Protein 6NEF (pdb70)

Nearest PDB structures (foldseek):
  6nef-assembly1_A  TM=1.002E+00  e=1.210E-94  Geobacter sulfurreducens PCA
  6ef8-assembly1_A  TM=9.910E-01  e=1.622E-68  Geobacter sulfurreducens PCA

Organism: Geobacter sulfurreducens (strain ATCC 51573 / DSM 12127 / PCA) (NCBI:txid243231)

Solvent-accessible surface area: 18692 Å² total; per-residue (Å²): 135,72,68,6,8,94,39,107,87,80,39,40,46,0,107,127,1,37,138,51,87,63,49,62,20,116,48,52,69,57,146,77,43,18,84,70,96,20,22,4,56,19,42,0,4,14,47,9,72,79,45,34,90,88,60,31,131,30,51,47,78,111,28,35,2,6,13,76,100,42,9,107,81,45,50,6,6,50,2,28,4,25,14,0,2,17,0,7,9,59,20,81,14,76,26,76,82,224,43,129,59,62,10,82,3,35,81,0,6,79,8,9,41,0,60,68,66,101,11,101,22,26,93,98,61,96,59,16,83,12,29,81,19,20,18,85,72,29,19,30,19,6,53,59,3,55,94,7,104,18,36,13,34,87,118,42,53,50,35,60,96,54,67,87,46,72,50,22,5,6,55,54,101,11,111,65,17,44,95,180,0,0,0,1,11,21,60,41,11,0,0,69,45,24,57,26,184,53,13,104,56,98,71,59,24,73,45,66,11,14,2,1,1,0,0,37,74,32,15,48,58,10,38,113,44,19,11,14,12,5,13,2,74,14,14,2,35,30,37,14,30,32,51,80,91,90,48,2,39,58,109,102,103,64,144,95,138,37,14,0,42,40,6,123,14,28,80,110,39,5,43,58,1,17,24,4,108,63,12,60,57,88,98,7,98,86,82,63,4,42,3,10,5,10,8,14,0,59,35,34,54,71,36,90,78,2,36,42,32,0,68,35,74,64,90,30,22,53,9,8,77,38,88,5,6,24,5,33,12,16,58,74,9,50,43,0,4,0,6,72,50,27,19,10,6,15,99,62,64,108,38,6,0,39,19,56,101,106,26,95,3,56,4,7,104,80,70,86,50,26,15,0,15,18,11,47,54,114,8,0,40,14,5,2,13,9,16,61,8,98,118,22,15,50,106,4,116,43,12,63,11,6,31,78,19,168,72

Sequence (407 aa):
FHSGGVAECEGCHTMHNSLGGAVMNSATAQFTTGPMLLQGATQSSSCLNCHQHAGDTGPSSYHISTAEADMPAGTAPLQMTPGGDFGWVKKTYTWNVRGLNTSEGERKGHNIVAGDYNYVADTTLTTAPGGTYPANQLHCSSCHDPHGKYRRFVDGSIATTGLPIKNSGSYQNSNDPTAWGAVGAYRILGGTGYQPKSLSGSYAFANQVPAAVAPSTYNRTEATTQTRVAYGQGMSEWCANCHTDIHNSAYPTNLRHPAGNGAKFGATIAGLYNSYKKSGDLTGTQASAYLSLAPFEEGTADYTVLKGHAKIDDTALTGADATSNVNCLSCHRAHASGFDSMTRFNLAYEFTTIADASGNSIYGTDPNTSSLQGRSVNEMTAAYYGRTADKFAPYQRALCNKCHAKD

GO terms:
  GO:0009279 cell outer membrane (C, EXP)
  GO:0009986 cell surface (C, EXP)

Foldseek 3Di:
DQFLFQPDVVLFFDPAAPPPPAGDAPPDGGGDAEPPRTHAVDPAVSVCVPLEDDEDDAAAFGNQEYDDVHQPAQAATHWQFQQHRLVQLPHKFWFDDPDIDIQHRNQFFQFAPRVRDPGHWDDPDQADVADGHGGRHDHPCQFAPNGQQWWQAQVRDIDRDDAAEDGACAELVTDAHDPHHTHHANGSTDAFQDDDPVDDDDQGFHGGRFAWHAHVRRTDFPQDQHFATAGEFCPAVRVCSRGPLQAAQPDVVNPHDHAHQSNWQDQVLQQQLQQCQAQVGGNGDQQQRAADLQHWHPHHNPCVVRSVDNHRGSGRRGGDGRNIGHHPSSFARNGGANERNRGRWHPDDFFQWAQDPPWATACDADLNDRSQRNRHRNHVCVSHRNHGSRSHTNTHGTPVCSRVSPD

Structure (mmCIF, N/CA/C/O backbone):
data_6NEF
#
_entry.id   6NEF
#
_cell.length_a   1
_cell.length_b   1
_cell.length_c   1
_cell.angle_alpha   90.00
_cell.angle_beta   90.00
_cell.angle_gamma   90.00
#
_symmetry.space_group_name_H-M   'P 1'
#
loop_
_entity.id
_entity.type
_entity.pdbx_description
1 polymer 'C-type cytochrome OmcS'
2 non-polymer 'HEME C'
3 non-polymer 'MAGNESIUM ION'
#
loop_
_atom_site.group_PDB
_atom_site.id
_atom_site.type_symbol
_atom_site.label_atom_id
_atom_site.label_alt_id
_atom_site.label_comp_id
_atom_site.label_asym_id
_atom_site.label_entity_id
_atom_site.label_seq_id
_atom_site.pdbx_PDB_ins_code
_atom_site.Cartn_x
_atom_site.Cartn_y
_atom_site.Cartn_z
_atom_site.occupancy
_atom_site.B_iso_or_equiv
_atom_site.auth_seq_id
_atom_site.auth_comp_id
_atom_site.auth_asym_id
_atom_site.auth_atom_id
_atom_site.pdbx_PDB_model_num
ATOM 1 N N . PHE A 1 1 ? 13.761 3.091 -16.147 1.00 106.95 26 PHE A N 1
ATOM 2 C CA . PHE A 1 1 ? 12.368 3.170 -16.568 1.00 52.14 26 PHE A CA 1
ATOM 3 C C . PHE A 1 1 ? 11.741 4.491 -15.983 1.00 38.22 26 PHE A C 1
ATOM 4 O O . PHE A 1 1 ? 11.853 5.530 -16.632 1.00 121.64 26 PHE A O 1
ATOM 12 N N . HIS A 1 2 ? 11.180 4.520 -14.760 1.00 68.67 27 HIS A N 1
ATOM 13 C CA . HIS A 1 2 ? 10.776 5.802 -14.164 1.00 26.13 27 HIS A CA 1
ATOM 14 C C . HIS A 1 2 ? 12.046 6.559 -13.830 1.00 151.31 27 HIS A C 1
ATOM 15 O O . HIS A 1 2 ? 12.573 6.394 -12.727 1.00 85.73 27 HIS A O 1
ATOM 22 N N . SER A 1 3 ? 12.600 7.363 -14.722 1.00 49.87 28 SER A N 1
ATOM 23 C CA . SER A 1 3 ? 13.789 8.077 -14.282 1.00 54.32 28 SER A CA 1
ATOM 24 C C . SER A 1 3 ? 13.330 9.381 -13.669 1.00 60.31 28 SER A C 1
ATOM 25 O O . SER A 1 3 ? 13.300 10.441 -14.291 1.00 84.77 28 SER A O 1
ATOM 28 N N . GLY A 1 4 ? 12.944 9.261 -12.406 1.00 105.11 29 GLY A N 1
ATOM 29 C CA . GLY A 1 4 ? 12.301 10.325 -11.665 1.00 28.24 29 GLY A CA 1
ATOM 30 C C . GLY A 1 4 ? 10.981 10.756 -12.279 1.00 103.04 29 GLY A C 1
ATOM 31 O O . GLY A 1 4 ? 10.284 11.579 -11.678 1.00 52.47 29 GLY A O 1
ATOM 32 N N . GLY A 1 5 ? 10.587 10.197 -13.434 1.00 56.67 30 GLY A N 1
ATOM 33 C CA . GLY A 1 5 ? 9.461 10.771 -14.143 1.00 119.15 30 GLY A CA 1
ATOM 34 C C . GLY A 1 5 ? 8.638 9.826 -14.978 1.00 104.10 30 GLY A C 1
ATOM 35 O O . GLY A 1 5 ? 8.677 8.599 -14.821 1.00 151.30 30 GLY A O 1
ATOM 36 N N . VAL A 1 6 ? 7.932 10.424 -15.930 1.00 80.17 31 VAL A N 1
ATOM 37 C CA . VAL A 1 6 ? 6.957 9.734 -16.758 1.00 93.44 31 VAL A CA 1
ATOM 38 C C . VAL A 1 6 ? 7.703 8.840 -17.730 1.00 36.61 31 VAL A C 1
ATOM 39 O O . VAL A 1 6 ? 8.291 9.320 -18.705 1.00 238.97 31 VAL A O 1
ATOM 43 N N . ALA A 1 7 ? 7.714 7.538 -17.451 1.00 34.13 32 ALA A N 1
ATOM 44 C CA . ALA A 1 7 ? 8.635 6.657 -18.142 1.00 271.83 32 ALA A CA 1
ATOM 45 C C . ALA A 1 7 ? 8.394 6.491 -19.649 1.00 29.86 32 ALA A C 1
ATOM 46 O O . ALA A 1 7 ? 9.085 7.115 -20.465 1.00 152.85 32 ALA A O 1
ATOM 48 N N . GLU A 1 8 ? 7.428 5.672 -20.039 1.00 120.47 33 GLU A N 1
ATOM 49 C CA . GLU A 1 8 ? 7.481 5.091 -21.376 1.00 76.51 33 GLU A CA 1
ATOM 50 C C . GLU A 1 8 ? 6.087 4.762 -21.908 1.00 53.00 33 GLU A C 1
ATOM 51 O O . GLU A 1 8 ? 5.850 3.678 -22.444 1.00 194.12 33 GLU A O 1
ATOM 57 N N . CYS A 1 9 ? 5.151 5.702 -21.826 1.00 24.74 34 CYS A N 1
ATOM 58 C CA . CYS A 1 9 ? 3.760 5.372 -21.502 1.00 119.87 34 CYS A CA 1
ATOM 59 C C . CYS A 1 9 ? 3.344 3.952 -21.794 1.00 55.24 34 CYS A C 1
ATOM 60 O O . CYS A 1 9 ? 2.801 3.265 -20.922 1.00 60.90 34 CYS A O 1
ATOM 63 N N . GLU A 1 10 ? 3.590 3.513 -23.018 1.00 51.52 35 GLU A N 1
ATOM 64 C CA . GLU A 1 10 ? 3.239 2.150 -23.397 1.00 92.12 35 GLU A CA 1
ATOM 65 C C . GLU A 1 10 ? 3.698 1.073 -22.412 1.00 122.65 35 GLU A C 1
ATOM 66 O O . GLU A 1 10 ? 3.087 0.003 -22.357 1.00 51.65 35 GLU A O 1
ATOM 72 N N . GLY A 1 11 ? 4.747 1.309 -21.623 1.00 124.64 36 GLY A N 1
ATOM 73 C CA . GLY A 1 11 ? 5.125 0.307 -20.634 1.00 63.58 36 GLY A CA 1
ATOM 74 C C . GLY A 1 11 ? 3.969 -0.098 -19.726 1.00 63.85 36 GLY A C 1
ATOM 75 O O . GLY A 1 11 ? 3.940 -1.217 -19.204 1.00 29.72 36 GLY A O 1
ATOM 76 N N . CYS A 1 12 ? 3.000 0.800 -19.510 1.00 152.05 37 CYS A N 1
ATOM 77 C CA . CYS A 1 12 ? 1.883 0.509 -18.614 1.00 57.11 37 CYS A CA 1
ATOM 78 C C . CYS A 1 12 ? 0.511 0.568 -19.288 1.00 20.78 37 CYS A C 1
ATOM 79 O O . CYS A 1 12 ? -0.435 -0.045 -18.781 1.00 83.58 37 CYS A O 1
ATOM 82 N N . HIS A 1 13 ? 0.391 1.244 -20.423 1.00 54.76 38 HIS A N 1
ATOM 83 C CA . HIS A 1 13 ? -0.848 1.360 -21.155 1.00 21.65 38 HIS A CA 1
ATOM 84 C C . HIS A 1 13 ? -0.731 0.706 -22.512 1.00 88.98 38 HIS A C 1
ATOM 85 O O . HIS A 1 13 ? 0.312 0.791 -23.166 1.00 196.99 38 HIS A O 1
ATOM 92 N N . THR A 1 14 ? -1.825 0.086 -22.947 1.00 42.34 39 THR A N 1
ATOM 93 C CA . THR A 1 14 ? -2.037 -0.197 -24.365 1.00 36.34 39 THR A CA 1
ATOM 94 C C . THR A 1 14 ? -3.188 0.677 -24.843 1.00 75.47 39 THR A C 1
ATOM 95 O O . THR A 1 14 ? -4.165 0.873 -24.117 1.00 106.23 39 THR A O 1
ATOM 99 N N . MET A 1 15 ? -3.060 1.247 -26.035 1.00 39.02 40 MET A N 1
ATOM 100 C CA . MET 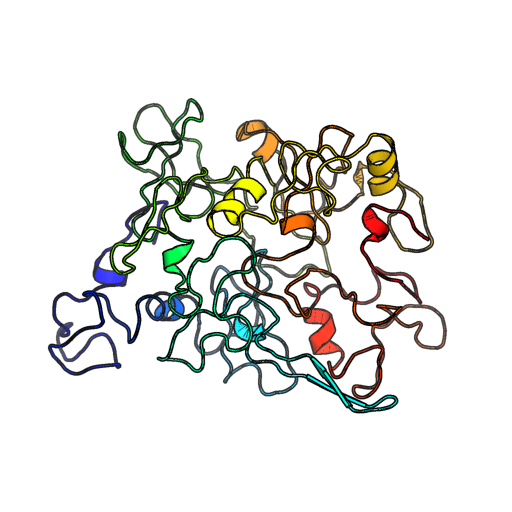A 1 15 ? -4.139 2.088 -26.557 1.00 35.28 40 MET A CA 1
ATOM 101 C C . MET A 1 15 ? -5.245 1.266 -27.216 1.00 150.29 40 MET A C 1
ATOM 102 O O . MET A 1 15 ? -6.408 1.697 -27.268 1.00 54.25 40 MET A O 1
ATOM 107 N N . HIS A 1 16 ? -4.860 0.163 -27.847 1.00 52.28 41 HIS A N 1
ATOM 108 C CA . HIS A 1 16 ? -5.658 -0.995 -28.160 1.00 36.14 41 HIS A CA 1
ATOM 109 C C . HIS A 1 16 ? -5.024 -2.149 -27.437 1.00 93.66 41 HIS A C 1
ATOM 110 O O . HIS A 1 16 ? -4.136 -1.962 -26.611 1.00 124.07 41 HIS A O 1
ATOM 117 N N . ASN A 1 17 ? -5.448 -3.353 -27.737 1.00 65.74 42 ASN A N 1
ATOM 118 C CA . ASN A 1 17 ? -4.665 -4.462 -27.185 1.00 41.85 42 ASN A CA 1
ATOM 119 C C . ASN A 1 17 ? -4.090 -5.424 -28.207 1.00 63.02 42 ASN A C 1
ATOM 120 O O . ASN A 1 17 ? -4.391 -6.617 -28.178 1.00 295.67 42 ASN A O 1
ATOM 125 N N . SER A 1 18 ? -3.297 -4.917 -29.149 1.00 43.01 43 SER A N 1
ATOM 126 C CA . SER A 1 18 ? -2.769 -5.768 -30.209 1.00 175.01 43 SER A CA 1
ATOM 127 C C . SER A 1 18 ? -1.352 -5.299 -30.492 1.00 27.11 43 SER A C 1
ATOM 128 O O . SER A 1 18 ? -1.168 -4.255 -31.121 1.00 217.22 43 SER A O 1
ATOM 131 N N . LEU A 1 19 ? -0.355 -6.043 -30.009 1.00 90.66 44 LEU A N 1
ATOM 132 C CA . LEU A 1 19 ? 1.033 -5.675 -30.298 1.00 98.34 44 LEU A CA 1
ATOM 133 C C . LEU A 1 19 ? 1.586 -6.534 -31.416 1.00 139.68 44 LEU A C 1
ATOM 134 O O . LEU A 1 19 ? 2.522 -7.314 -31.235 1.00 59.18 44 LEU A O 1
ATOM 139 N N . GLY A 1 20 ? 1.033 -6.295 -32.590 1.00 165.21 45 GLY A N 1
ATOM 140 C CA . GLY A 1 20 ? 1.129 -7.269 -33.621 1.00 88.35 45 GLY A CA 1
ATOM 141 C C . GLY A 1 20 ? 0.258 -8.389 -33.122 1.00 66.74 45 GLY A C 1
ATOM 142 O O . GLY A 1 20 ? -0.532 -8.226 -32.187 1.00 117.67 45 GLY A O 1
ATOM 143 N N . GLY A 1 21 ? 0.447 -9.550 -33.728 1.00 55.10 46 GLY A N 1
ATOM 144 C CA . GLY A 1 21 ? -0.110 -10.773 -33.198 1.00 164.14 46 GLY A CA 1
ATOM 145 C C . GLY A 1 21 ? -1.462 -10.568 -32.559 1.00 197.00 46 GLY A C 1
ATOM 146 O O . GLY A 1 21 ? -2.439 -10.121 -33.198 1.00 26.99 46 GLY A O 1
ATOM 147 N N . ALA A 1 22 ? -1.435 -10.837 -31.248 1.00 146.70 47 ALA A N 1
ATOM 148 C CA . ALA A 1 22 ? -2.540 -10.893 -30.308 1.00 152.83 47 ALA A CA 1
ATOM 149 C C . ALA A 1 22 ? -2.270 -9.934 -29.139 1.00 172.47 47 ALA A C 1
ATOM 150 O O . ALA A 1 22 ? -1.304 -9.154 -29.142 1.00 116.44 47 ALA A O 1
ATOM 152 N N . VAL A 1 23 ? -3.116 -10.053 -28.106 1.00 73.12 48 VAL A N 1
ATOM 153 C CA . VAL A 1 23 ? -3.174 -9.093 -26.997 1.00 170.70 48 VAL A CA 1
ATOM 154 C C . VAL A 1 23 ? -1.817 -8.930 -26.278 1.00 51.49 48 VAL A C 1
ATOM 155 O O . VAL A 1 23 ? -0.912 -9.764 -26.403 1.00 84.73 48 VAL A O 1
ATOM 159 N N . MET A 1 24 ? -1.667 -7.788 -25.563 1.00 100.75 49 MET A N 1
ATOM 160 C CA . MET A 1 24 ? -0.496 -7.486 -24.721 1.00 32.43 49 MET A CA 1
ATOM 161 C C . MET A 1 24 ? -0.654 -7.842 -23.241 1.00 133.25 49 MET A C 1
ATOM 162 O O . MET A 1 24 ? 0.359 -8.071 -22.566 1.00 98.60 49 MET A O 1
ATOM 167 N N . ASN A 1 25 ? -1.869 -7.766 -22.688 1.00 57.66 50 ASN A N 1
ATOM 168 C CA . ASN A 1 25 ? -2.154 -8.184 -21.312 1.00 153.21 50 ASN A CA 1
ATOM 169 C C . ASN A 1 25 ? -3.172 -9.321 -21.273 1.00 202.86 50 ASN A C 1
ATOM 170 O O . ASN A 1 25 ? -4.325 -9.142 -21.683 1.00 70.43 50 ASN A O 1
ATOM 175 N N . SER A 1 26 ? -2.774 -10.461 -20.698 1.00 89.11 51 SER A N 1
ATOM 176 C CA . SER A 1 26 ? -3.618 -11.655 -20.693 1.00 122.01 51 SER A CA 1
ATOM 177 C C . SER A 1 26 ? -4.674 -11.591 -19.594 1.00 165.76 51 SER A C 1
ATOM 178 O O . SER A 1 26 ? -4.840 -12.533 -18.810 1.00 129.37 51 SER A O 1
ATOM 181 N N . ALA A 1 27 ? -5.401 -10.478 -19.538 1.00 162.28 52 ALA A N 1
ATOM 182 C CA . ALA A 1 27 ? -6.489 -10.288 -18.587 1.00 87.17 52 ALA A CA 1
ATOM 183 C C . ALA A 1 27 ? -7.672 -9.642 -19.280 1.00 125.94 52 ALA A C 1
ATOM 184 O O . ALA A 1 27 ? -8.447 -8.902 -18.657 1.00 104.53 52 ALA A O 1
ATOM 186 N N . THR A 1 28 ? -7.790 -9.875 -20.578 1.00 116.38 53 THR A N 1
ATOM 187 C CA . THR A 1 28 ? -8.889 -9.345 -21.374 1.00 247.53 53 THR A CA 1
ATOM 188 C C . THR A 1 28 ? -8.742 -9.827 -22.809 1.00 260.21 53 THR A C 1
ATOM 189 O O . THR A 1 28 ? -7.812 -10.582 -23.095 1.00 82.43 53 THR A O 1
ATOM 193 N N . ALA A 1 29 ? -9.662 -9.431 -23.693 1.00 149.17 54 ALA A N 1
ATOM 194 C CA . ALA A 1 29 ? -9.699 -9.900 -25.073 1.00 94.23 54 ALA A CA 1
ATOM 195 C C . ALA A 1 29 ? -8.907 -8.957 -25.982 1.00 134.92 54 ALA A C 1
ATOM 196 O O . ALA A 1 29 ? -8.212 -8.049 -25.514 1.00 114.67 54 ALA A O 1
ATOM 198 N N . GLN A 1 30 ? -9.041 -9.153 -27.303 1.00 73.24 55 GLN A N 1
ATOM 199 C CA . GLN A 1 30 ? -8.200 -8.444 -28.273 1.00 82.07 55 GLN A CA 1
ATOM 200 C C . GLN A 1 30 ? -8.264 -6.927 -28.121 1.00 48.30 55 GLN A C 1
ATOM 201 O O . GLN A 1 30 ? -7.226 -6.258 -28.066 1.00 216.18 55 GLN A O 1
ATOM 207 N N . PHE A 1 31 ? -9.452 -6.352 -28.095 1.00 31.78 56 PHE A N 1
ATOM 208 C CA . PHE A 1 31 ? -9.535 -4.901 -28.212 1.00 57.03 56 PHE A CA 1
ATOM 209 C C . PHE A 1 31 ? -10.247 -4.236 -27.057 1.00 232.93 56 PHE A C 1
ATOM 210 O O . PHE A 1 31 ? -10.933 -3.225 -27.268 1.00 59.01 56 PHE A O 1
ATOM 218 N N . THR A 1 32 ? -10.066 -4.770 -25.836 1.00 57.44 57 THR A N 1
ATOM 219 C CA . THR A 1 32 ? -10.535 -4.148 -24.592 1.00 39.04 57 THR A CA 1
ATOM 220 C C . THR A 1 32 ? -9.341 -3.863 -23.672 1.00 213.14 57 THR A C 1
ATOM 221 O O . THR A 1 32 ? -8.214 -4.309 -23.936 1.00 93.27 57 THR A O 1
ATOM 225 N N . THR A 1 33 ? -9.589 -3.117 -22.581 1.00 61.74 58 THR A N 1
ATOM 226 C CA . THR A 1 33 ? -8.498 -2.673 -21.705 1.00 184.31 58 THR A CA 1
ATOM 227 C C . THR A 1 33 ? -8.959 -2.612 -20.246 1.00 34.70 58 THR A C 1
ATOM 228 O O . THR A 1 33 ? -10.134 -2.818 -19.935 1.00 212.55 58 THR A O 1
ATOM 232 N N . GLY A 1 34 ? -8.001 -2.331 -19.352 1.00 104.79 59 GLY A N 1
ATOM 233 C CA . GLY A 1 34 ? -8.246 -2.145 -17.939 1.00 79.49 59 GLY A CA 1
ATOM 234 C C . GLY A 1 34 ? -9.036 -0.884 -17.621 1.00 112.36 59 GLY A C 1
ATOM 235 O O . GLY A 1 34 ? -9.537 -0.184 -18.507 1.00 164.24 59 GLY A O 1
ATOM 236 N N . PRO A 1 35 ? -9.178 -0.589 -16.327 1.00 87.54 60 PRO A N 1
ATOM 237 C CA . PRO A 1 35 ? -10.110 0.486 -15.910 1.00 108.43 60 PRO A CA 1
ATOM 238 C C . PRO A 1 35 ? -9.789 1.836 -16.540 1.00 142.01 60 PRO A C 1
ATOM 239 O O . PRO A 1 35 ? -10.661 2.487 -17.132 1.00 115.67 60 PRO A O 1
ATOM 243 N N . MET A 1 36 ? -8.542 2.270 -16.421 1.00 56.01 61 MET A N 1
ATOM 244 C CA . MET A 1 36 ? -7.989 3.248 -17.343 1.00 52.21 61 MET A CA 1
ATOM 245 C C . MET A 1 36 ? -7.311 2.507 -18.469 1.00 121.18 61 MET A C 1
ATOM 246 O O . MET A 1 36 ? -7.221 1.274 -18.479 1.00 72.49 61 MET A O 1
ATOM 251 N N . LEU A 1 37 ? -6.726 3.249 -19.323 1.00 44.72 62 LEU A N 1
ATOM 252 C CA . LEU A 1 37 ? -6.233 2.566 -20.509 1.00 63.25 62 LEU A CA 1
ATOM 253 C C . LEU A 1 37 ? -5.062 1.753 -20.252 1.00 113.85 62 LEU A C 1
ATOM 254 O O . LEU A 1 37 ? -4.439 1.264 -21.192 1.00 82.42 62 LEU A O 1
ATOM 259 N N . LEU A 1 38 ? -4.709 1.579 -18.988 1.00 48.51 63 LEU A N 1
ATOM 260 C CA . LEU A 1 38 ? -3.573 0.747 -18.650 1.00 132.69 63 LEU A CA 1
ATOM 261 C C . LEU A 1 38 ? -3.925 -0.737 -18.773 1.00 37.97 63 LEU A C 1
ATOM 262 O O . LEU A 1 38 ? -5.070 -1.121 -19.012 1.00 150.02 63 LEU A O 1
ATOM 267 N N . GLN A 1 39 ? -2.922 -1.582 -18.555 1.00 60.74 64 GLN A N 1
ATOM 268 C CA . GLN A 1 39 ? -3.000 -2.997 -18.877 1.00 58.64 64 GLN A CA 1
ATOM 269 C C . GLN A 1 39 ? -2.873 -3.791 -17.578 1.00 99.99 64 GLN A C 1
ATOM 270 O O . GLN A 1 39 ? -1.777 -4.138 -17.115 1.00 72.67 64 GLN A O 1
ATOM 276 N N . GLY A 1 40 ? -4.032 -4.063 -17.001 1.00 76.60 65 GLY A N 1
ATOM 277 C CA . GLY A 1 40 ? -4.148 -4.973 -15.877 1.00 92.35 65 GLY A CA 1
ATOM 278 C C . GLY A 1 40 ? -5.599 -5.010 -15.466 1.00 228.54 65 GLY A C 1
ATOM 279 O O . GLY A 1 40 ? -6.406 -4.171 -15.886 1.00 87.38 65 GLY A O 1
ATOM 280 N N . ALA A 1 41 ? -5.935 -5.994 -14.628 1.00 59.21 66 ALA A N 1
ATOM 281 C CA . ALA A 1 41 ? -7.283 -5.995 -14.078 1.00 69.74 66 ALA A CA 1
ATOM 282 C C . ALA A 1 41 ? -7.546 -4.718 -13.274 1.00 110.52 66 ALA A C 1
ATOM 283 O O . ALA A 1 41 ? -8.600 -4.092 -13.425 1.00 75.70 66 ALA A O 1
ATOM 285 N N . THR A 1 42 ? -6.579 -4.264 -12.480 1.00 59.28 67 THR A N 1
ATOM 286 C CA . THR A 1 42 ? -6.753 -3.030 -11.719 1.00 49.42 67 THR A CA 1
ATOM 287 C C . THR A 1 42 ? -5.520 -2.117 -11.738 1.00 122.45 67 THR A C 1
ATOM 288 O O . THR A 1 42 ? -4.385 -2.532 -12.012 1.00 46.03 67 THR A O 1
ATOM 292 N N . GLN A 1 43 ? -5.733 -0.897 -11.235 1.00 72.35 68 GLN A N 1
ATOM 293 C CA . GLN A 1 43 ? -4.812 0.247 -11.373 1.00 81.64 68 GLN A CA 1
ATOM 294 C C . GLN A 1 43 ? -3.482 -0.038 -10.691 1.00 63.69 68 GLN A C 1
ATOM 295 O O . GLN A 1 43 ? -2.625 0.841 -10.654 1.00 84.88 68 GLN A O 1
ATOM 301 N N . SER A 1 44 ? -3.326 -1.260 -10.127 1.00 44.10 69 SER A N 1
ATOM 302 C CA . SER A 1 44 ? -2.223 -1.651 -9.257 1.00 53.74 69 SER A CA 1
ATOM 303 C C . SER A 1 44 ? -1.794 -3.059 -9.628 1.00 40.48 69 SER A C 1
ATOM 304 O O . SER A 1 44 ? -0.997 -3.681 -8.912 1.00 91.79 69 SER A O 1
ATOM 307 N N . SER A 1 45 ? -2.328 -3.592 -10.696 1.00 84.01 70 SER A N 1
ATOM 308 C CA . SER A 1 45 ? -1.840 -4.833 -11.225 1.00 92.36 70 SER A CA 1
ATOM 309 C C . SER A 1 45 ? -0.872 -4.534 -12.348 1.00 86.26 70 SER A C 1
ATOM 310 O O . SER A 1 45 ? -0.305 -5.452 -12.950 1.00 140.14 70 SER A O 1
ATOM 313 N N . SER A 1 46 ? -0.669 -3.255 -12.628 1.00 20.74 71 SER A N 1
ATOM 314 C CA . SER A 1 46 ? 0.274 -2.882 -13.644 1.00 62.69 71 SER A CA 1
ATOM 315 C C . SER A 1 46 ? 1.672 -2.769 -13.085 1.00 129.21 71 SER A C 1
ATOM 316 O O . SER A 1 46 ? 2.644 -2.859 -13.847 1.00 150.14 71 SER A O 1
ATOM 319 N N . CYS A 1 47 ? 1.803 -2.609 -11.779 1.00 50.12 72 CYS A N 1
ATOM 320 C CA . CYS A 1 47 ? 3.139 -2.528 -11.251 1.00 2.32 72 CYS A CA 1
ATOM 321 C C . CYS A 1 47 ? 3.643 -3.890 -10.818 1.00 128.32 72 CYS A C 1
ATOM 322 O O . CYS A 1 47 ? 4.847 -4.152 -10.906 1.00 87.22 72 CYS A O 1
ATOM 325 N N . LEU A 1 48 ? 2.737 -4.775 -10.398 1.00 84.49 73 LEU A N 1
ATOM 326 C CA . LEU A 1 48 ? 3.090 -6.166 -10.118 1.00 37.22 73 LEU A CA 1
ATOM 327 C C . LEU A 1 48 ? 3.405 -6.946 -11.372 1.00 88.55 73 LEU A C 1
ATOM 328 O O . LEU A 1 48 ? 3.957 -8.052 -11.288 1.00 222.36 73 LEU A O 1
ATOM 333 N N . ASN A 1 49 ? 3.067 -6.390 -12.522 1.00 56.49 74 ASN A N 1
ATOM 334 C CA . ASN A 1 49 ? 3.433 -6.995 -13.783 1.00 86.77 74 ASN A CA 1
ATOM 335 C C . ASN A 1 49 ? 4.959 -6.962 -14.009 1.00 34.53 74 ASN A C 1
ATOM 336 O O . ASN A 1 49 ? 5.469 -7.753 -14.809 1.00 109.77 74 ASN A O 1
ATOM 341 N N . CYS A 1 50 ? 5.696 -6.083 -13.301 1.00 98.91 75 CYS A N 1
ATOM 342 C CA . CYS A 1 50 ? 7.165 -6.033 -13.351 1.00 44.36 75 CYS A CA 1
ATOM 343 C C . CYS A 1 50 ? 7.871 -6.099 -12.008 1.00 44.60 75 CYS A C 1
ATOM 344 O O . CYS A 1 50 ? 9.089 -6.337 -12.000 1.00 154.27 75 CYS A O 1
ATOM 347 N N . HIS A 1 51 ? 7.191 -5.829 -10.889 1.00 80.57 76 HIS A N 1
ATOM 348 C CA . HIS A 1 51 ? 7.822 -5.878 -9.576 1.00 74.55 76 HIS A CA 1
ATOM 349 C C . HIS A 1 51 ? 7.551 -7.167 -8.838 1.00 38.23 76 HIS A C 1
ATOM 350 O O . HIS A 1 51 ? 7.853 -7.247 -7.642 1.00 138.45 76 HIS A O 1
ATOM 357 N N . GLN A 1 52 ? 6.953 -8.153 -9.501 1.00 118.28 77 GLN A N 1
ATOM 358 C CA . GLN A 1 52 ? 6.850 -9.524 -9.002 1.00 36.85 77 GLN A CA 1
ATOM 359 C C . GLN A 1 52 ? 7.401 -10.416 -10.096 1.00 85.47 77 GLN A C 1
ATOM 360 O O . GLN A 1 52 ? 6.735 -10.641 -11.112 1.00 112.30 77 GLN A O 1
ATOM 366 N N . HIS A 1 53 ? 8.631 -10.881 -9.902 1.00 107.58 78 HIS A N 1
ATOM 367 C CA . HIS A 1 53 ? 9.235 -11.804 -10.851 1.00 182.19 78 HIS A CA 1
ATOM 368 C C . HIS A 1 53 ? 8.631 -13.198 -10.694 1.00 192.52 78 HIS A C 1
ATOM 369 O O . HIS A 1 53 ? 7.922 -13.494 -9.727 1.00 164.26 78 HIS A O 1
ATOM 376 N N . ALA A 1 54 ? 8.898 -14.062 -11.672 1.00 75.73 79 ALA A N 1
ATOM 377 C CA . ALA A 1 54 ? 8.177 -15.331 -11.687 1.00 173.58 79 ALA A CA 1
ATOM 378 C C . ALA A 1 54 ? 8.824 -16.304 -10.707 1.00 113.81 79 ALA A C 1
ATOM 379 O O . ALA A 1 54 ? 8.280 -16.574 -9.632 1.00 114.48 79 ALA A O 1
ATOM 381 N N . GLY A 1 55 ? 10.030 -16.767 -11.029 1.00 245.77 80 GLY A N 1
ATOM 382 C CA . GLY A 1 55 ? 10.800 -17.601 -10.127 1.00 63.85 80 GLY A CA 1
ATOM 383 C C . GLY A 1 55 ? 12.056 -16.877 -9.697 1.00 225.80 80 GLY A C 1
ATOM 384 O O . GLY A 1 55 ? 13.006 -16.747 -10.486 1.00 143.50 80 GLY A O 1
ATOM 385 N N . ASP A 1 56 ? 12.066 -16.400 -8.453 1.00 141.39 81 ASP A N 1
ATOM 386 C CA . ASP A 1 56 ? 13.260 -15.832 -7.843 1.00 85.20 81 ASP A CA 1
ATOM 387 C C . ASP A 1 56 ? 13.873 -16.831 -6.878 1.00 137.26 81 ASP A C 1
ATOM 388 O O . ASP A 1 56 ? 13.205 -17.746 -6.389 1.00 168.68 81 ASP A O 1
ATOM 393 N N . THR A 1 57 ? 15.166 -16.633 -6.605 1.00 216.90 82 THR A N 1
ATOM 394 C CA . THR A 1 57 ? 15.844 -17.373 -5.557 1.00 96.74 82 THR A CA 1
ATOM 395 C C . THR A 1 57 ? 16.109 -16.416 -4.384 1.00 130.01 82 THR A C 1
ATOM 396 O O . THR A 1 57 ? 15.549 -16.596 -3.306 1.00 91.43 82 THR A O 1
ATOM 400 N N . GLY A 1 58 ? 16.845 -15.345 -4.609 1.00 209.22 83 GLY A N 1
ATOM 401 C CA . GLY A 1 58 ? 17.134 -14.435 -3.529 1.00 42.00 83 GLY A CA 1
ATOM 402 C C . GLY A 1 58 ? 16.737 -13.006 -3.824 1.00 211.58 83 GLY A C 1
ATOM 403 O O . GLY A 1 58 ? 16.328 -12.655 -4.938 1.00 97.10 83 GLY A O 1
ATOM 404 N N . PRO A 1 59 ? 16.831 -12.151 -2.808 1.00 51.44 84 PRO A N 1
ATOM 405 C CA . PRO A 1 59 ? 16.549 -10.730 -3.021 1.00 80.57 84 PRO A CA 1
ATOM 406 C C . PRO A 1 59 ? 17.488 -10.132 -4.053 1.00 42.01 84 PRO A C 1
ATOM 407 O O . PRO A 1 59 ? 18.709 -10.310 -3.992 1.00 149.60 84 PRO A O 1
ATOM 411 N N . SER A 1 60 ? 16.899 -9.400 -4.992 1.00 104.18 85 SER A N 1
ATOM 412 C CA . SER A 1 60 ? 17.579 -8.731 -6.083 1.00 111.49 85 SER A CA 1
ATOM 413 C C . SER A 1 60 ? 17.419 -7.221 -5.915 1.00 220.05 85 SER A C 1
ATOM 414 O O . SER A 1 60 ? 17.052 -6.727 -4.847 1.00 318.94 85 SER A O 1
ATOM 417 N N . SER A 1 61 ? 17.700 -6.489 -6.989 1.00 105.74 86 SER A N 1
ATOM 418 C CA . SER A 1 61 ? 17.298 -5.093 -7.161 1.00 82.19 86 SER A CA 1
ATOM 419 C C . SER A 1 61 ? 15.792 -4.993 -6.905 1.00 135.90 86 SER A C 1
ATOM 420 O O . SER A 1 61 ? 15.250 -5.793 -6.131 1.00 117.33 86 SER A O 1
ATOM 423 N N . TYR A 1 62 ? 15.112 -3.973 -7.426 1.00 71.76 87 TYR A N 1
ATOM 424 C CA . TYR A 1 62 ? 13.682 -3.819 -7.149 1.00 19.83 87 TYR A CA 1
ATOM 425 C C . TYR A 1 62 ? 13.014 -5.175 -7.403 1.00 127.50 87 TYR A C 1
ATOM 426 O O . TYR A 1 62 ? 13.713 -6.155 -7.691 1.00 148.53 87 TYR A O 1
ATOM 435 N N . HIS A 1 63 ? 11.678 -5.254 -7.411 1.00 18.94 88 HIS A N 1
ATOM 436 C CA . HIS A 1 63 ? 10.973 -6.518 -7.144 1.00 174.27 88 HIS A CA 1
ATOM 437 C C . HIS A 1 63 ? 10.731 -6.556 -5.652 1.00 6.90 88 HIS A C 1
ATOM 438 O O . HIS A 1 63 ? 11.332 -7.343 -4.915 1.00 142.15 88 HIS A O 1
ATOM 445 N N . ILE A 1 64 ? 9.917 -5.611 -5.199 1.00 35.68 89 ILE A N 1
ATOM 446 C CA . ILE A 1 64 ? 9.400 -5.653 -3.845 1.00 26.49 89 ILE A CA 1
ATOM 447 C C . ILE A 1 64 ? 8.047 -6.373 -3.859 1.00 37.74 89 ILE A C 1
ATOM 448 O O . ILE A 1 64 ? 7.009 -5.805 -3.512 1.00 59.64 89 ILE A O 1
ATOM 453 N N . SER A 1 65 ? 8.067 -7.649 -4.194 1.00 30.10 90 SER A N 1
ATOM 454 C CA . SER A 1 65 ? 7.044 -8.618 -3.831 1.00 49.68 90 SER A CA 1
ATOM 455 C C . SER A 1 65 ? 7.486 -9.965 -4.379 1.00 76.23 90 SER A C 1
ATOM 456 O O . SER A 1 65 ? 7.800 -10.055 -5.570 1.00 177.19 90 SER A O 1
ATOM 459 N N . THR A 1 66 ? 7.524 -11.013 -3.572 1.00 67.76 91 THR A N 1
ATOM 460 C CA . THR A 1 66 ? 7.911 -12.317 -4.089 1.00 92.74 91 THR A CA 1
ATOM 461 C C . THR A 1 66 ? 6.675 -13.202 -4.159 1.00 78.07 91 THR A C 1
ATOM 462 O O . THR A 1 66 ? 5.800 -13.142 -3.291 1.00 43.69 91 THR A O 1
ATOM 466 N N . ALA A 1 67 ? 6.585 -13.987 -5.225 1.00 91.48 92 ALA A N 1
ATOM 467 C CA . ALA A 1 67 ? 5.364 -14.719 -5.509 1.00 54.17 92 ALA A CA 1
ATOM 468 C C . ALA A 1 67 ? 5.063 -15.719 -4.403 1.00 203.74 92 ALA A C 1
ATOM 469 O O . ALA A 1 67 ? 5.869 -15.973 -3.504 1.00 143.92 92 ALA A O 1
ATOM 471 N N . GLU A 1 68 ? 3.872 -16.295 -4.493 1.00 135.06 93 GLU A N 1
ATOM 472 C CA . GLU A 1 68 ? 3.421 -17.285 -3.529 1.00 223.63 93 GLU A CA 1
ATOM 473 C C . GLU A 1 68 ? 3.622 -18.711 -4.016 1.00 120.01 93 GLU A C 1
ATOM 474 O O . GLU A 1 68 ? 3.736 -19.632 -3.202 1.00 119.08 93 GLU A O 1
ATOM 480 N N . ALA A 1 69 ? 3.650 -18.912 -5.329 1.00 156.58 94 ALA A N 1
ATOM 481 C CA . ALA A 1 69 ? 4.103 -20.184 -5.864 1.00 131.51 94 ALA A CA 1
ATOM 482 C C . ALA A 1 69 ? 5.530 -20.487 -5.427 1.00 154.40 94 ALA A C 1
ATOM 483 O O . ALA A 1 69 ? 5.904 -21.658 -5.298 1.00 181.58 94 ALA A O 1
ATOM 485 N N . ASP A 1 70 ? 6.331 -19.447 -5.186 1.00 110.77 95 ASP A N 1
ATOM 486 C CA . ASP A 1 70 ? 7.710 -19.618 -4.745 1.00 67.87 95 ASP A CA 1
ATOM 487 C C . ASP A 1 70 ? 7.793 -20.033 -3.277 1.00 155.80 95 ASP A C 1
ATOM 488 O O . ASP A 1 70 ? 8.210 -21.154 -2.967 1.00 191.93 95 ASP A O 1
ATOM 493 N N . MET A 1 71 ? 7.388 -19.156 -2.355 1.00 100.81 96 MET A N 1
ATOM 494 C CA . MET A 1 71 ? 7.491 -19.518 -0.943 1.00 145.37 96 MET A CA 1
ATOM 495 C C . MET A 1 71 ? 6.505 -20.628 -0.590 1.00 183.73 96 MET A C 1
ATOM 496 O O . MET A 1 71 ? 5.347 -20.334 -0.273 1.00 80.58 96 MET A O 1
ATOM 501 N N . PRO A 1 72 ? 6.938 -21.898 -0.506 1.00 142.69 97 PRO A N 1
ATOM 502 C CA . PRO A 1 72 ? 5.952 -22.982 -0.600 1.00 148.47 97 PRO A CA 1
ATOM 503 C C . PRO A 1 72 ? 4.875 -22.894 0.470 1.00 186.15 97 PRO A C 1
ATOM 504 O O . PRO A 1 72 ? 3.739 -22.530 0.141 1.00 118.81 97 PRO A O 1
ATOM 508 N N . ALA A 1 73 ? 5.193 -23.183 1.737 1.00 117.56 98 ALA A N 1
ATOM 509 C CA . ALA A 1 73 ? 4.277 -22.830 2.820 1.00 193.59 98 ALA A CA 1
ATOM 510 C C . ALA A 1 73 ? 5.022 -22.212 3.996 1.00 162.16 98 ALA A C 1
ATOM 511 O O . ALA A 1 73 ? 4.667 -21.131 4.479 1.00 183.24 98 ALA A O 1
ATOM 513 N N . GLY A 1 74 ? 6.066 -22.902 4.451 1.00 134.42 99 GLY A N 1
ATOM 514 C CA . GLY A 1 74 ? 6.734 -22.544 5.686 1.00 99.85 99 GLY A CA 1
ATOM 515 C C . GLY A 1 74 ? 7.991 -21.723 5.444 1.00 225.78 99 GLY A C 1
ATOM 516 O O . GLY A 1 74 ? 9.041 -21.950 6.067 1.00 83.58 99 GLY A O 1
ATOM 517 N N . THR A 1 75 ? 7.902 -20.760 4.526 1.00 285.83 100 THR A N 1
ATOM 518 C CA . THR A 1 75 ? 9.039 -19.918 4.177 1.00 80.00 100 THR A CA 1
ATOM 519 C C . THR A 1 75 ? 8.630 -18.445 4.188 1.00 163.97 100 THR A C 1
ATOM 520 O O . THR A 1 75 ? 7.465 -18.086 4.404 1.00 126.56 100 THR A O 1
ATOM 524 N N . ALA A 1 76 ? 9.608 -17.585 3.936 1.00 123.34 101 ALA A N 1
ATOM 525 C CA . ALA A 1 76 ? 9.413 -16.181 4.175 1.00 89.69 101 ALA A CA 1
ATOM 526 C C . ALA A 1 76 ? 9.662 -15.361 2.914 1.00 51.00 101 ALA A C 1
ATOM 527 O O . ALA A 1 76 ? 10.655 -15.592 2.219 1.00 169.43 101 ALA A O 1
ATOM 529 N N . PRO A 1 77 ? 8.792 -14.398 2.597 1.00 83.82 102 PRO A N 1
ATOM 530 C CA . PRO A 1 77 ? 9.039 -13.537 1.431 1.00 45.03 102 PRO A CA 1
ATOM 531 C C . PRO A 1 77 ? 10.477 -13.034 1.372 1.00 77.62 102 PRO A C 1
ATOM 532 O O . PRO A 1 77 ? 11.051 -12.625 2.381 1.00 163.39 102 PRO A O 1
ATOM 536 N N . LEU A 1 78 ? 11.063 -13.061 0.173 1.00 87.18 103 LEU A N 1
ATOM 537 C CA . LEU A 1 78 ? 12.509 -12.942 0.005 1.00 102.61 103 LEU A CA 1
ATOM 538 C C . LEU A 1 78 ? 12.960 -11.582 -0.496 1.00 87.67 103 LEU A C 1
ATOM 539 O O . LEU A 1 78 ? 13.830 -11.509 -1.360 1.00 99.98 103 LEU A O 1
ATOM 544 N N . GLN A 1 79 ? 12.405 -10.481 -0.006 1.00 58.49 104 GLN A N 1
ATOM 545 C CA . GLN A 1 79 ? 12.741 -9.162 -0.560 1.00 97.92 104 GLN A CA 1
ATOM 546 C C . GLN A 1 79 ? 12.987 -8.241 0.613 1.00 77.62 104 GLN A C 1
ATOM 547 O O . GLN A 1 79 ? 12.057 -7.650 1.169 1.00 99.56 104 GLN A O 1
ATOM 553 N N . MET A 1 80 ? 14.264 -8.118 0.949 1.00 60.31 105 MET A N 1
ATOM 554 C CA . MET A 1 80 ? 14.731 -7.347 2.088 1.00 78.17 105 MET A CA 1
ATOM 555 C C . MET A 1 80 ? 15.008 -5.881 1.703 1.00 36.86 105 MET A C 1
ATOM 556 O O . MET A 1 80 ? 16.151 -5.425 1.591 1.00 155.56 105 MET A O 1
ATOM 561 N N . THR A 1 81 ? 13.928 -5.129 1.488 1.00 95.06 106 THR A N 1
ATOM 562 C CA . THR A 1 81 ? 14.039 -3.699 1.206 1.00 56.19 106 THR A CA 1
ATOM 563 C C . THR A 1 81 ? 13.526 -2.861 2.376 1.00 50.95 106 THR A C 1
ATOM 564 O O . THR A 1 81 ? 12.777 -3.350 3.226 1.00 105.33 106 THR A O 1
ATOM 568 N N . PRO A 1 82 ? 13.843 -1.566 2.395 1.00 38.28 107 PRO A N 1
ATOM 569 C CA . PRO A 1 82 ? 13.435 -0.702 3.506 1.00 62.11 107 PRO A CA 1
ATOM 570 C C . PRO A 1 82 ? 11.949 -0.369 3.550 1.00 54.82 107 PRO A C 1
ATOM 571 O O . PRO A 1 82 ? 11.512 0.336 4.470 1.00 108.71 107 PRO A O 1
ATOM 575 N N . GLY A 1 83 ? 11.174 -0.767 2.560 1.00 85.21 108 GLY A N 1
ATOM 576 C CA . GLY A 1 83 ? 9.741 -0.596 2.661 1.00 36.96 108 GLY A CA 1
ATOM 577 C C . GLY A 1 83 ? 9.119 -1.866 3.194 1.00 52.43 108 GLY A C 1
ATOM 578 O O . GLY A 1 83 ? 8.368 -1.829 4.169 1.00 135.20 108 GLY A O 1
ATOM 579 N N . GLY A 1 84 ? 9.453 -3.003 2.571 1.00 57.48 109 GLY A N 1
ATOM 580 C CA . GLY A 1 84 ? 8.981 -4.309 2.995 1.00 90.38 109 GLY A CA 1
ATOM 581 C C . GLY A 1 84 ? 8.601 -5.167 1.816 1.00 42.24 109 GLY A C 1
ATOM 582 O O . GLY A 1 84 ? 8.600 -4.677 0.690 1.00 65.81 109 GLY A O 1
ATOM 583 N N . ASP A 1 85 ? 8.163 -6.403 2.051 1.00 59.32 110 ASP A N 1
ATOM 584 C CA . ASP A 1 85 ? 7.822 -7.338 0.977 1.00 50.93 110 ASP A CA 1
ATOM 585 C C . ASP A 1 85 ? 6.361 -7.714 1.132 1.00 105.63 110 ASP A C 1
ATOM 586 O O . ASP A 1 85 ? 6.002 -8.388 2.099 1.00 68.56 110 ASP A O 1
ATOM 591 N N . PHE A 1 86 ? 5.514 -7.301 0.190 1.00 59.31 111 PHE A N 1
ATOM 592 C CA . PHE A 1 86 ? 4.086 -7.530 0.401 1.00 40.97 111 PHE A CA 1
ATOM 593 C C . PHE A 1 86 ? 3.711 -8.990 0.577 1.00 76.39 111 PHE A C 1
ATOM 594 O O . PHE A 1 86 ? 2.612 -9.254 1.082 1.00 44.50 111 PHE A O 1
ATOM 602 N N . GLY A 1 87 ? 4.590 -9.929 0.173 1.00 64.32 112 GLY A N 1
ATOM 603 C CA . GLY A 1 87 ? 4.385 -11.366 0.314 1.00 39.56 112 GLY A CA 1
ATOM 604 C C . GLY A 1 87 ? 3.852 -11.717 1.697 1.00 217.32 112 GLY A C 1
ATOM 605 O O . GLY A 1 87 ? 3.208 -12.761 1.894 1.00 65.72 112 GLY A O 1
ATOM 606 N N . TRP A 1 88 ? 4.095 -10.816 2.659 1.00 53.35 113 TRP A N 1
ATOM 607 C CA . TRP A 1 88 ? 3.722 -11.068 4.045 1.00 27.96 113 TRP A CA 1
ATOM 608 C C . TRP A 1 88 ? 2.216 -11.155 4.191 1.00 70.16 113 TRP A C 1
ATOM 609 O O . TRP A 1 88 ? 1.698 -12.054 4.862 1.00 217.23 113 TRP A O 1
ATOM 620 N N . VAL A 1 89 ? 1.494 -10.223 3.576 1.00 30.33 114 VAL A N 1
ATOM 621 C CA . VAL A 1 89 ? 0.066 -10.054 3.841 1.00 63.51 114 VAL A CA 1
ATOM 622 C C . VAL A 1 89 ? -0.637 -11.403 3.834 1.00 119.47 114 VAL A C 1
ATOM 623 O O . VAL A 1 89 ? -1.413 -11.716 4.747 1.00 87.82 114 VAL A O 1
ATOM 627 N N . LYS A 1 90 ? -0.330 -12.234 2.840 1.00 91.74 115 LYS A N 1
ATOM 628 C CA . LYS A 1 90 ? -0.889 -13.580 2.773 1.00 79.48 115 LYS A CA 1
ATOM 629 C C . LYS A 1 90 ? -0.076 -14.590 3.631 1.00 84.69 115 LYS A C 1
ATOM 630 O O . LYS A 1 90 ? 0.479 -15.583 3.150 1.00 148.57 115 LYS A O 1
ATOM 636 N N . LYS A 1 91 ? -0.062 -14.365 4.963 1.00 198.96 116 LYS A N 1
ATOM 637 C CA . LYS A 1 91 ? 0.675 -15.246 5.903 1.00 98.25 116 LYS A CA 1
ATOM 638 C C . LYS A 1 91 ? -0.040 -15.267 7.252 1.00 26.33 116 LYS A C 1
ATOM 639 O O . LYS A 1 91 ? 0.279 -14.471 8.141 1.00 151.74 116 LYS A O 1
ATOM 645 N N . THR A 1 92 ? -0.937 -16.226 7.434 1.00 138.70 117 THR A N 1
ATOM 646 C CA . THR A 1 92 ? -1.571 -16.411 8.728 1.00 70.33 117 THR A CA 1
ATOM 647 C C . THR A 1 92 ? -0.710 -17.304 9.620 1.00 211.32 117 THR A C 1
ATOM 648 O O . THR A 1 92 ? 0.156 -18.062 9.145 1.00 44.58 117 THR A O 1
ATOM 652 N N . TYR A 1 93 ? -0.953 -17.200 10.936 1.00 62.48 118 TYR A N 1
ATOM 653 C CA . TYR A 1 93 ? -0.197 -17.981 11.900 1.00 70.30 118 TYR A CA 1
ATOM 654 C C . TYR A 1 93 ? -1.114 -18.462 13.008 1.00 153.41 118 TYR A C 1
ATOM 655 O O . TYR A 1 93 ? -1.993 -17.720 13.454 1.00 145.63 118 TYR A O 1
ATOM 664 N N . THR A 1 94 ? -0.926 -19.722 13.427 1.00 75.36 119 THR A N 1
ATOM 665 C CA . THR A 1 94 ? -1.650 -20.271 14.565 1.00 65.80 119 THR A CA 1
ATOM 666 C C . THR A 1 94 ? -0.650 -20.918 15.511 1.00 78.23 119 THR A C 1
ATOM 667 O O . THR A 1 94 ? 0.440 -21.325 15.094 1.00 164.60 119 THR A O 1
ATOM 671 N N . TRP A 1 95 ? -1.007 -20.948 16.800 1.00 140.96 120 TRP A N 1
ATOM 672 C CA . TRP A 1 95 ? -0.263 -21.694 17.814 1.00 59.89 120 TRP A CA 1
ATOM 673 C C . TRP A 1 95 ? -1.088 -21.744 19.110 1.00 244.29 120 TRP A C 1
ATOM 674 O O . TRP A 1 95 ? -1.961 -20.893 19.321 1.00 104.16 120 TRP A O 1
ATOM 685 N N . ASN A 1 96 ? -0.877 -22.800 19.922 1.00 91.05 121 ASN A N 1
ATOM 686 C CA . ASN A 1 96 ? -1.519 -22.954 21.236 1.00 134.32 121 ASN A CA 1
ATOM 687 C C . ASN A 1 96 ? -0.519 -22.957 22.385 1.00 88.48 121 ASN A C 1
ATOM 688 O O . ASN A 1 96 ? 0.552 -23.576 22.299 1.00 105.86 121 ASN A O 1
ATOM 693 N N . VAL A 1 97 ? -0.872 -22.248 23.460 1.00 87.15 122 VAL A N 1
ATOM 694 C CA . VAL A 1 97 ? -0.056 -22.264 24.674 1.00 224.57 122 VAL A CA 1
ATOM 695 C C . VAL A 1 97 ? -1.015 -22.562 25.815 1.00 244.07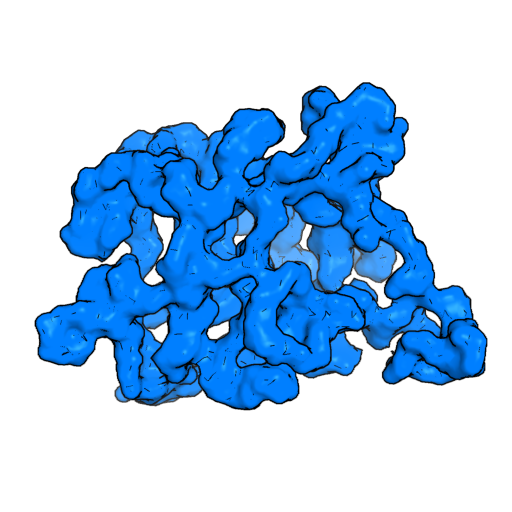 122 VAL A C 1
ATOM 696 O O . VAL A 1 97 ? -0.825 -23.498 26.610 1.00 155.35 122 VAL A O 1
ATOM 700 N N . ARG A 1 98 ? -2.046 -21.728 25.904 1.00 91.69 123 ARG A N 1
ATOM 701 C CA . ARG A 1 98 ? -3.109 -21.918 26.873 1.00 116.35 123 ARG A CA 1
ATOM 702 C C . ARG A 1 98 ? -4.433 -21.520 26.250 1.00 184.98 123 ARG A C 1
ATOM 703 O O . ARG A 1 98 ? -5.294 -20.931 26.913 1.00 62.07 123 ARG A O 1
ATOM 711 N N . GLY A 1 99 ? -4.556 -21.753 24.954 1.00 153.09 124 GLY A N 1
ATOM 712 C CA . GLY A 1 99 ? -5.709 -21.364 24.188 1.00 142.94 124 GLY A CA 1
ATOM 713 C C . GLY A 1 99 ? -5.298 -21.434 22.739 1.00 159.66 124 GLY A C 1
ATOM 714 O O . GLY A 1 99 ? -4.375 -22.176 22.383 1.00 121.60 124 GLY A O 1
ATOM 715 N N . LEU A 1 100 ? -5.909 -20.595 21.913 1.00 170.15 125 LEU A N 1
ATOM 716 C CA . LEU A 1 100 ? -5.706 -20.627 20.474 1.00 111.03 125 LEU A CA 1
ATOM 717 C C . LEU A 1 100 ? -5.329 -19.194 20.128 1.00 181.95 125 LEU A C 1
ATOM 718 O O . LEU A 1 100 ? -6.190 -18.324 19.987 1.00 180.15 125 LEU A O 1
ATOM 723 N N . ASN A 1 101 ? -4.034 -18.932 20.039 1.00 91.72 126 ASN A N 1
ATOM 724 C CA . ASN A 1 101 ? -3.572 -17.655 19.513 1.00 132.67 126 ASN A CA 1
ATOM 725 C C . ASN A 1 101 ? -3.562 -17.708 17.995 1.00 192.97 126 ASN A C 1
ATOM 726 O O . ASN A 1 101 ? -3.306 -18.761 17.402 1.00 167.14 126 ASN A O 1
ATOM 731 N N . THR A 1 102 ? -3.845 -16.569 17.357 1.00 72.57 127 THR A N 1
ATOM 732 C CA . THR A 1 102 ? -3.829 -16.540 15.892 1.00 121.13 127 THR A CA 1
ATOM 733 C C . THR A 1 102 ? -3.562 -15.110 15.438 1.00 135.83 127 THR A C 1
ATOM 734 O O . THR A 1 102 ? -4.474 -14.278 15.444 1.00 155.79 127 THR A O 1
ATOM 738 N N . SER A 1 103 ? -2.310 -14.847 15.049 1.00 71.14 128 SER A N 1
ATOM 739 C CA . SER A 1 103 ? -1.917 -13.608 14.379 1.00 102.09 128 SER A CA 1
ATOM 740 C C . SER A 1 103 ? -2.314 -13.646 12.909 1.00 75.57 128 SER A C 1
ATOM 741 O O . SER A 1 103 ? -1.718 -14.387 12.122 1.00 128.27 128 SER A O 1
ATOM 744 N N . GLU A 1 104 ? -3.292 -12.819 12.527 1.00 144.25 129 GLU A N 1
ATOM 745 C CA . GLU A 1 104 ? -3.804 -12.809 11.161 1.00 125.19 129 GLU A CA 1
ATOM 746 C C . GLU A 1 104 ? -2.734 -12.390 10.168 1.00 95.67 129 GLU A C 1
ATOM 747 O O . GLU A 1 104 ? -1.611 -12.057 10.559 1.00 83.64 129 GLU A O 1
ATOM 753 N N . GLY A 1 105 ? -3.072 -12.416 8.880 1.00 105.26 130 GLY A N 1
ATOM 754 C CA . GLY A 1 105 ? -2.135 -12.015 7.854 1.00 90.96 130 GLY A CA 1
ATOM 755 C C . GLY A 1 105 ? -2.410 -10.606 7.403 1.00 78.29 130 GLY A C 1
ATOM 756 O O . GLY A 1 105 ? -1.487 -9.814 7.213 1.00 108.25 130 GLY A O 1
ATOM 757 N N . GLU A 1 106 ? -3.689 -10.262 7.241 1.00 129.61 131 GLU A N 1
ATOM 758 C CA . GLU A 1 106 ? -4.041 -8.954 6.673 1.00 8.40 131 GLU A CA 1
ATOM 759 C C . GLU A 1 106 ? -3.844 -7.808 7.669 1.00 88.36 131 GLU A C 1
ATOM 760 O O . GLU A 1 106 ? -4.252 -6.683 7.375 1.00 69.09 131 GLU A O 1
ATOM 766 N N . ARG A 1 107 ? -3.194 -8.049 8.820 1.00 48.00 132 ARG A N 1
ATOM 767 C CA . ARG A 1 107 ? -2.824 -6.947 9.697 1.00 103.96 132 ARG A CA 1
ATOM 768 C C . ARG A 1 107 ? -1.366 -6.487 9.526 1.00 6.54 132 ARG A C 1
ATOM 769 O O . ARG A 1 107 ? -1.033 -5.370 9.927 1.00 186.90 132 ARG A O 1
ATOM 777 N N . LYS A 1 108 ? -0.509 -7.309 8.959 1.00 56.71 133 LYS A N 1
ATOM 778 C CA . LYS A 1 108 ? 0.887 -6.991 8.667 1.00 34.82 133 LYS A CA 1
ATOM 779 C C . LYS A 1 108 ? 0.991 -6.264 7.317 1.00 40.37 133 LYS A C 1
ATOM 780 O O . LYS A 1 108 ? 1.092 -6.901 6.267 1.00 106.79 133 LYS A O 1
ATOM 786 N N . GLY A 1 109 ? 0.968 -4.932 7.294 1.00 91.64 134 GLY A N 1
ATOM 787 C CA . GLY A 1 109 ? 1.162 -4.174 6.062 1.00 61.81 134 GLY A CA 1
ATOM 788 C C . GLY A 1 109 ? -0.150 -3.684 5.430 1.00 69.94 134 GLY A C 1
ATOM 789 O O . GLY A 1 109 ? -1.252 -4.133 5.752 1.00 25.33 134 GLY A O 1
ATOM 790 N N . HIS A 1 110 ? -0.017 -2.731 4.504 1.00 34.89 135 HIS A N 1
ATOM 791 C CA . HIS A 1 110 ? -1.157 -2.197 3.743 1.00 23.23 135 HIS A CA 1
ATOM 792 C C . HIS A 1 110 ? -1.633 -3.181 2.696 1.00 14.60 135 HIS A C 1
ATOM 793 O O . HIS A 1 110 ? -0.847 -3.690 1.891 1.00 109.35 135 HIS A O 1
ATOM 800 N N . ASN A 1 111 ? -2.935 -3.352 2.615 1.00 69.76 136 ASN A N 1
ATOM 801 C CA . ASN A 1 111 ? -3.484 -4.221 1.599 1.00 41.43 136 ASN A CA 1
ATOM 802 C C . ASN A 1 111 ? -3.707 -3.364 0.355 1.00 94.21 136 ASN A C 1
ATOM 803 O O . ASN A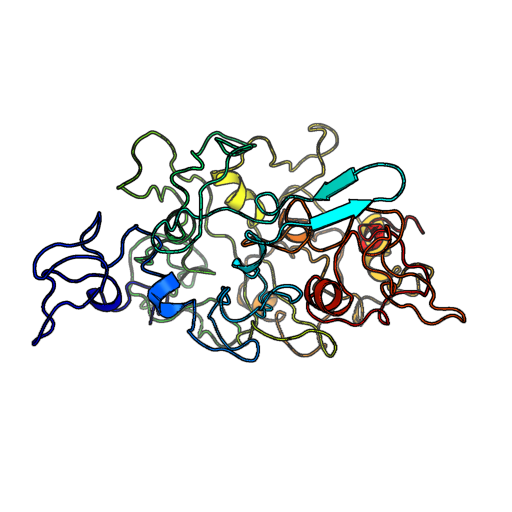 1 111 ? -4.330 -2.299 0.414 1.00 57.15 136 ASN A O 1
ATOM 808 N N . ILE A 1 112 ? -3.129 -3.785 -0.737 1.00 96.56 137 ILE A N 1
ATOM 809 C CA . ILE A 1 112 ? -3.473 -3.277 -2.061 1.00 56.47 137 ILE A CA 1
ATOM 810 C C . ILE A 1 112 ? -4.427 -4.279 -2.711 1.00 93.85 137 ILE A C 1
ATOM 811 O O . ILE A 1 112 ? -4.302 -5.499 -2.509 1.00 143.64 137 ILE A O 1
ATOM 816 N N . VAL A 1 113 ? -5.430 -3.776 -3.422 1.00 55.85 138 VAL A N 1
ATOM 817 C CA . VAL A 1 113 ? -6.463 -4.631 -4.000 1.00 65.80 138 VAL A CA 1
ATOM 818 C C . VAL A 1 113 ? -6.010 -4.936 -5.414 1.00 115.12 138 VAL A C 1
ATOM 819 O O . VAL A 1 113 ? -6.091 -4.089 -6.297 1.00 61.52 138 VAL A O 1
ATOM 823 N N . ALA A 1 114 ? -5.478 -6.135 -5.613 1.00 96.34 139 ALA A N 1
ATOM 824 C CA . ALA A 1 114 ? -4.940 -6.509 -6.909 1.00 25.63 139 ALA A CA 1
ATOM 825 C C . ALA A 1 114 ? -5.657 -7.740 -7.444 1.00 164.10 139 ALA A C 1
ATOM 826 O O . ALA A 1 114 ? -5.004 -8.698 -7.881 1.00 120.26 139 ALA A O 1
ATOM 828 N N . GLY A 1 115 ? -6.994 -7.710 -7.449 1.00 161.97 140 GLY A N 1
ATOM 829 C CA . GLY A 1 115 ? -7.807 -8.894 -7.685 1.00 165.40 140 GLY A CA 1
ATOM 830 C C . GLY A 1 115 ? -7.269 -9.847 -8.742 1.00 199.43 140 GLY A C 1
ATOM 831 O O . GLY A 1 115 ? -7.640 -11.025 -8.753 1.00 124.72 140 GLY A O 1
ATOM 832 N N . ASP A 1 116 ? -6.426 -9.334 -9.649 1.00 230.35 141 ASP A N 1
ATOM 833 C CA . ASP A 1 116 ? -5.710 -10.155 -10.629 1.00 85.25 141 ASP A CA 1
ATOM 834 C C . ASP A 1 116 ? -4.807 -11.203 -9.973 1.00 113.00 141 ASP A C 1
ATOM 835 O O . ASP A 1 116 ? -4.571 -12.278 -10.549 1.00 61.60 141 ASP A O 1
ATOM 840 N N . TYR A 1 117 ? -4.261 -10.900 -8.805 1.00 111.23 142 TYR A N 1
ATOM 841 C CA . TYR A 1 117 ? -3.587 -11.880 -7.965 1.00 190.66 142 TYR A CA 1
ATOM 842 C C . TYR A 1 117 ? -4.485 -12.254 -6.787 1.00 198.86 142 TYR A C 1
ATOM 843 O O . TYR A 1 117 ? -5.700 -12.026 -6.778 1.00 84.52 142 TYR A O 1
ATOM 852 N N . ASN A 1 118 ? -3.898 -12.891 -5.788 1.00 122.91 143 ASN A N 1
ATOM 853 C CA . ASN A 1 118 ? -4.671 -13.262 -4.616 1.00 129.21 143 ASN A CA 1
ATOM 854 C C . ASN A 1 118 ? -4.622 -12.185 -3.549 1.00 209.92 143 ASN A C 1
ATOM 855 O O . ASN A 1 118 ? -4.732 -12.478 -2.345 1.00 146.82 143 ASN A O 1
ATOM 860 N N . TYR A 1 119 ? -4.436 -10.938 -3.973 1.00 92.86 144 TYR A N 1
ATOM 861 C CA . TYR A 1 119 ? -4.468 -9.798 -3.073 1.00 109.59 144 TYR A CA 1
ATOM 862 C C . TYR A 1 119 ? -5.885 -9.255 -2.884 1.00 177.32 144 TYR A C 1
ATOM 863 O O . TYR A 1 119 ? -6.464 -8.682 -3.815 1.00 88.89 144 TYR A O 1
ATOM 872 N N . VAL A 1 120 ? -6.397 -9.364 -1.656 1.00 122.62 145 VAL A N 1
ATOM 873 C CA . VAL A 1 120 ? -7.739 -8.933 -1.274 1.00 41.48 145 VAL A CA 1
ATOM 874 C C . VAL A 1 120 ? -7.623 -7.668 -0.419 1.00 98.26 145 VAL A C 1
ATOM 875 O O . VAL A 1 120 ? -6.587 -7.424 0.210 1.00 160.84 145 VAL A O 1
ATOM 879 N N . ALA A 1 121 ? -8.659 -6.820 -0.454 1.00 110.88 146 ALA A N 1
ATOM 880 C CA . ALA A 1 121 ? -8.659 -5.617 0.389 1.00 106.61 146 ALA A CA 1
ATOM 881 C C . ALA A 1 121 ? -8.952 -5.994 1.835 1.00 80.81 146 ALA A C 1
ATOM 882 O O . ALA A 1 121 ? -9.447 -7.088 2.125 1.00 119.02 146 ALA A O 1
ATOM 884 N N . ASP A 1 122 ? -8.681 -5.058 2.750 1.00 56.57 147 ASP A N 1
ATOM 885 C CA . ASP A 1 122 ? -8.782 -5.368 4.177 1.00 119.37 147 ASP A CA 1
ATOM 886 C C . ASP A 1 122 ? -10.248 -5.479 4.575 1.00 106.01 147 ASP A C 1
ATOM 887 O O . ASP A 1 122 ? -11.141 -5.004 3.875 1.00 106.89 147 ASP A O 1
ATOM 892 N N . THR A 1 123 ? -10.495 -6.178 5.679 1.00 218.31 148 THR A N 1
ATOM 893 C CA . THR A 1 123 ? -11.844 -6.389 6.192 1.00 41.62 148 THR A CA 1
ATOM 894 C C . THR A 1 123 ? -12.079 -5.605 7.480 1.00 140.42 148 THR A C 1
ATOM 895 O O . THR A 1 123 ? -12.991 -4.776 7.555 1.00 110.57 148 THR A O 1
ATOM 899 N N . THR A 1 124 ? -11.237 -5.852 8.491 1.00 155.72 149 THR A N 1
ATOM 900 C CA . THR A 1 124 ? -11.348 -5.213 9.806 1.00 46.29 149 THR A CA 1
ATOM 901 C C . THR A 1 124 ? -11.280 -3.695 9.723 1.00 150.84 149 THR A C 1
ATOM 902 O O . THR A 1 124 ? -12.028 -2.986 10.424 1.00 55.03 149 THR A O 1
ATOM 906 N N . LEU A 1 125 ? -10.300 -3.190 8.962 1.00 133.12 150 LEU A N 1
ATOM 907 C CA . LEU A 1 125 ? -10.042 -1.758 8.754 1.00 25.93 150 LEU A CA 1
ATOM 908 C C . LEU A 1 125 ? -10.676 -1.341 7.432 1.00 137.38 150 LEU A C 1
ATOM 909 O O . LEU A 1 125 ? -10.077 -1.460 6.361 1.00 134.85 150 LEU A O 1
ATOM 914 N N . THR A 1 126 ? -11.915 -0.845 7.523 1.00 149.54 151 THR A N 1
ATOM 915 C CA . THR A 1 126 ? -12.630 -0.383 6.343 1.00 58.36 151 THR A CA 1
ATOM 916 C C . THR A 1 126 ? -12.174 0.996 5.908 1.00 115.89 151 THR A C 1
ATOM 917 O O . THR A 1 126 ? -12.274 1.329 4.723 1.00 94.52 151 THR A O 1
ATOM 921 N N . THR A 1 127 ? -11.714 1.818 6.836 1.00 78.28 152 THR A N 1
ATOM 922 C CA . THR A 1 127 ? -11.035 3.051 6.471 1.00 99.38 152 THR A CA 1
ATOM 923 C C . THR A 1 127 ? -9.674 3.111 7.169 1.00 177.77 152 THR A C 1
ATOM 924 O O . THR A 1 127 ? -9.212 2.136 7.768 1.00 144.49 152 THR A O 1
ATOM 928 N N . ALA A 1 128 ? -9.032 4.270 7.083 1.00 38.58 153 ALA A N 1
ATOM 929 C CA . ALA A 1 128 ? -7.705 4.436 7.668 1.00 135.20 153 ALA A CA 1
ATOM 930 C C . ALA A 1 128 ? -7.821 4.981 9.084 1.00 108.42 153 ALA A C 1
ATOM 931 O O . ALA A 1 128 ? -8.695 5.802 9.367 1.00 138.36 153 ALA A O 1
ATOM 933 N N . PRO A 1 129 ? -6.998 4.532 10.011 1.00 30.15 154 PRO A N 1
ATOM 934 C CA . PRO A 1 129 ? -7.262 4.904 11.397 1.00 54.29 154 PRO A CA 1
ATOM 935 C C . PRO A 1 129 ? -7.260 6.393 11.614 1.00 97.87 154 PRO A C 1
ATOM 936 O O . PRO A 1 129 ? -8.203 6.907 12.226 1.00 73.94 154 PRO A O 1
ATOM 940 N N . GLY A 1 130 ? -6.382 7.122 10.966 1.00 48.55 155 GLY A N 1
ATOM 941 C CA . GLY A 1 130 ? -6.353 8.553 11.268 1.00 117.92 155 GLY A CA 1
ATOM 942 C C . GLY A 1 130 ? -7.547 9.295 10.666 1.00 50.07 155 GLY A C 1
ATOM 943 O O . GLY A 1 130 ? -8.650 9.159 11.192 1.00 106.68 155 GLY A O 1
ATOM 944 N N . GLY A 1 131 ? -7.356 10.110 9.624 1.00 81.53 156 GLY A N 1
ATOM 945 C CA . GLY A 1 131 ? -8.457 10.626 8.804 1.00 164.11 156 GLY A CA 1
ATOM 946 C C . GLY A 1 131 ? -9.250 9.476 8.193 1.00 254.37 156 GLY A C 1
ATOM 947 O O . GLY A 1 131 ? -9.325 8.442 8.867 1.00 38.04 156 GLY A O 1
ATOM 948 N N . THR A 1 132 ? -9.915 9.609 7.024 1.00 34.30 157 THR A N 1
ATOM 949 C CA . THR A 1 132 ? -10.856 8.562 6.608 1.00 78.90 157 THR A CA 1
ATOM 950 C C . THR A 1 132 ? -10.581 7.856 5.265 1.00 221.84 157 THR A C 1
ATOM 951 O O . THR A 1 132 ? -11.384 6.970 4.885 1.00 47.94 157 THR A O 1
ATOM 955 N N . TYR A 1 133 ? -9.460 8.179 4.546 1.00 67.43 158 TYR A N 1
ATOM 956 C CA . TYR A 1 133 ? -9.170 7.640 3.205 1.00 39.11 158 TYR A CA 1
ATOM 957 C C . TYR A 1 133 ? -9.576 6.164 2.995 1.00 93.09 158 TYR A C 1
ATOM 958 O O . TYR A 1 133 ? -9.072 5.296 3.716 1.00 94.76 158 TYR A O 1
ATOM 967 N N . PRO A 1 134 ? -10.424 5.824 1.999 1.00 27.08 159 PRO A N 1
ATOM 968 C CA . PRO A 1 134 ? -11.041 4.477 1.949 1.00 54.19 159 PRO A CA 1
ATOM 969 C C . PRO A 1 134 ? -10.109 3.360 1.505 1.00 87.04 159 PRO A C 1
ATOM 970 O O . PRO A 1 134 ? -9.363 3.503 0.533 1.00 119.78 159 PRO A O 1
ATOM 974 N N . ALA A 1 135 ? -10.302 2.183 2.106 1.00 49.25 160 ALA A N 1
ATOM 975 C CA . ALA A 1 135 ? -9.276 1.142 2.178 1.00 20.62 160 ALA A CA 1
ATOM 976 C C . ALA A 1 135 ? -9.602 -0.054 1.289 1.00 126.56 160 ALA A C 1
ATOM 977 O O . ALA A 1 135 ? -9.062 -1.171 1.479 1.00 42.31 160 ALA A O 1
ATOM 979 N N . ASN A 1 136 ? -10.509 0.161 0.348 1.00 82.76 161 ASN A N 1
ATOM 980 C CA . ASN A 1 136 ? -10.739 -0.739 -0.763 1.00 109.99 161 ASN A CA 1
ATOM 981 C C . ASN A 1 136 ? -10.200 -0.142 -2.046 1.00 156.64 161 ASN A C 1
ATOM 982 O O . ASN A 1 136 ? -10.069 -0.859 -3.045 1.00 109.98 161 ASN A O 1
ATOM 987 N N . GLN A 1 137 ? -9.986 1.173 -2.052 1.00 63.11 162 GLN A N 1
ATOM 988 C CA . GLN A 1 137 ? -9.280 1.839 -3.135 1.00 56.87 162 GLN A CA 1
ATOM 989 C C . GLN A 1 137 ? -7.894 2.223 -2.630 1.00 97.84 162 GLN A C 1
ATOM 990 O O . GLN A 1 137 ? -7.564 3.392 -2.442 1.00 119.86 162 GLN A O 1
ATOM 996 N N . LEU A 1 138 ? -7.067 1.209 -2.418 1.00 120.34 163 LEU A N 1
ATOM 997 C CA . LEU A 1 138 ? -5.712 1.428 -1.937 1.00 58.01 163 LEU A CA 1
ATOM 998 C C . LEU A 1 138 ? -4.831 0.760 -2.951 1.00 62.16 163 LEU A C 1
ATOM 999 O O . LEU A 1 138 ? -4.588 -0.447 -2.862 1.00 92.75 163 LEU A O 1
ATOM 1004 N N . HIS A 1 139 ? -4.405 1.547 -3.919 1.00 40.97 164 HIS A N 1
ATOM 1005 C CA . HIS A 1 139 ? -3.508 1.082 -4.952 1.00 87.48 164 HIS A CA 1
ATOM 1006 C C . HIS A 1 139 ? -2.099 1.650 -4.782 1.00 57.49 164 HIS A C 1
ATOM 1007 O O . HIS A 1 139 ? -1.906 2.677 -4.132 1.00 53.14 164 HIS A O 1
ATOM 1014 N N . CYS A 1 140 ? -1.107 0.989 -5.409 1.00 45.19 165 CYS A N 1
ATOM 1015 C CA . CYS A 1 140 ? 0.271 1.525 -5.381 1.00 99.24 165 CYS A CA 1
ATOM 1016 C C . CYS A 1 140 ? 0.320 2.966 -5.826 1.00 37.93 165 CYS A C 1
ATOM 1017 O O . CYS A 1 140 ? 1.176 3.726 -5.353 1.00 73.57 165 CYS A O 1
ATOM 1020 N N . SER A 1 141 ? -0.555 3.338 -6.769 1.00 18.39 166 SER A N 1
ATOM 1021 C CA . SER A 1 141 ? -0.635 4.667 -7.357 1.00 83.27 166 SER A CA 1
ATOM 1022 C C . SER A 1 141 ? -1.267 5.683 -6.419 1.00 12.50 166 SER A C 1
ATOM 1023 O O . SER A 1 141 ? -1.403 6.847 -6.807 1.00 125.01 166 SER A O 1
ATOM 1026 N N . SER A 1 142 ? -1.681 5.268 -5.210 1.00 18.94 167 SER A N 1
ATOM 1027 C CA . SER A 1 142 ? -2.252 6.200 -4.227 1.00 46.43 167 SER A CA 1
ATOM 1028 C C . SER A 1 142 ? -1.164 6.999 -3.512 1.00 62.74 167 SER A C 1
ATOM 1029 O O . SER A 1 142 ? -1.316 8.210 -3.293 1.00 96.70 167 SER A O 1
ATOM 1032 N N . CYS A 1 143 ? -0.105 6.307 -3.070 1.00 16.79 168 CYS A N 1
ATOM 1033 C CA . CYS A 1 143 ? 1.050 6.921 -2.426 1.00 53.63 168 CYS A CA 1
ATOM 1034 C C . CYS A 1 143 ? 2.088 7.283 -3.474 1.00 38.22 168 CYS A C 1
ATOM 1035 O O . CYS A 1 143 ? 2.792 8.285 -3.351 1.00 108.57 168 CYS A O 1
ATOM 1038 N N . HIS A 1 144 ? 2.199 6.480 -4.511 1.00 57.54 169 HIS A N 1
ATOM 1039 C CA . HIS A 1 144 ? 3.167 6.726 -5.548 1.00 30.45 169 HIS A CA 1
ATOM 1040 C C . HIS A 1 144 ? 2.466 7.384 -6.723 1.00 59.62 169 HIS A C 1
ATOM 1041 O O . HIS A 1 144 ? 1.381 6.953 -7.115 1.00 103.05 169 HIS A O 1
ATOM 1048 N N . ASP A 1 145 ? 3.087 8.426 -7.288 1.00 26.22 170 ASP A N 1
ATOM 1049 C CA . ASP A 1 145 ? 2.548 9.228 -8.399 1.00 170.93 170 ASP A CA 1
ATOM 1050 C C . ASP A 1 145 ? 3.127 8.798 -9.745 1.00 2.32 170 ASP A C 1
ATOM 1051 O O . ASP A 1 145 ? 4.205 9.265 -10.111 1.00 54.12 170 ASP A O 1
ATOM 1056 N N . PRO A 1 146 ? 2.442 7.973 -10.537 1.00 97.02 171 PRO A N 1
ATOM 1057 C CA . PRO A 1 146 ? 3.168 7.277 -11.616 1.00 29.82 171 PRO A CA 1
ATOM 1058 C C . PRO A 1 146 ? 3.845 8.255 -12.563 1.00 60.76 171 PRO A C 1
ATOM 1059 O O . PRO A 1 146 ? 5.002 8.059 -12.961 1.00 190.63 171 PRO A O 1
ATOM 1063 N N . HIS A 1 147 ? 3.122 9.310 -12.946 1.00 35.50 172 HIS A N 1
ATOM 1064 C CA . HIS A 1 147 ? 3.627 10.391 -13.783 1.00 15.40 172 HIS A CA 1
ATOM 1065 C C . HIS A 1 147 ? 4.337 11.344 -12.838 1.00 120.38 172 HIS A C 1
ATOM 1066 O O . HIS A 1 147 ? 3.738 12.256 -12.269 1.00 107.02 172 HIS A O 1
ATOM 1073 N N . GLY A 1 148 ? 5.627 11.094 -12.623 1.00 59.25 173 GLY A N 1
ATOM 1074 C CA . GLY A 1 148 ? 6.323 11.852 -11.615 1.00 48.49 173 GLY A CA 1
ATOM 1075 C C . GLY A 1 148 ? 6.265 13.330 -11.845 1.00 143.11 173 GLY A C 1
ATOM 1076 O O . GLY A 1 148 ? 7.011 13.870 -12.663 1.00 171.26 173 GLY A O 1
ATOM 1077 N N . LYS A 1 149 ? 5.413 14.008 -11.092 1.00 64.58 174 LYS A N 1
ATOM 1078 C CA . LYS A 1 149 ? 5.355 15.437 -11.306 1.00 82.31 174 LYS A CA 1
ATOM 1079 C C . LYS A 1 149 ? 6.309 16.193 -10.394 1.00 163.41 174 LYS A C 1
ATOM 1080 O O . LYS A 1 149 ? 6.891 17.199 -10.826 1.00 65.64 174 LYS A O 1
ATOM 1086 N N . TYR A 1 150 ? 6.491 15.729 -9.150 1.00 70.17 175 TYR A N 1
ATOM 1087 C CA . TYR A 1 150 ? 7.118 16.551 -8.114 1.00 56.60 175 TYR A CA 1
ATOM 1088 C C . TYR A 1 150 ? 8.646 16.587 -8.195 1.00 116.23 175 TYR A C 1
ATOM 1089 O O . TYR A 1 150 ? 9.323 15.562 -8.041 1.00 40.88 175 TYR A O 1
ATOM 1098 N N . ARG A 1 151 ? 9.184 17.795 -8.365 1.00 74.27 176 ARG A N 1
ATOM 1099 C CA . ARG A 1 151 ? 10.575 17.989 -8.733 1.00 36.99 176 ARG A CA 1
ATOM 1100 C C . ARG A 1 151 ? 11.325 18.709 -7.636 1.00 105.59 176 ARG A C 1
ATOM 1101 O O . ARG A 1 151 ? 10.772 19.577 -6.960 1.00 88.79 176 ARG A O 1
ATOM 1109 N N . ARG A 1 152 ? 12.606 18.378 -7.499 1.00 50.99 177 ARG A N 1
ATOM 1110 C CA . ARG A 1 152 ? 13.497 19.150 -6.652 1.00 102.81 177 ARG A CA 1
ATOM 1111 C C . ARG A 1 152 ? 14.440 19.964 -7.533 1.00 153.73 177 ARG A C 1
ATOM 1112 O O . ARG A 1 152 ? 15.162 19.400 -8.367 1.00 95.01 177 ARG A O 1
ATOM 1120 N N . PHE A 1 153 ? 14.429 21.290 -7.338 1.00 103.19 178 PHE A N 1
ATOM 1121 C CA . PHE A 1 153 ? 15.286 22.209 -8.078 1.00 114.57 178 PHE A CA 1
ATOM 1122 C C . PHE A 1 153 ? 16.633 22.288 -7.367 1.00 113.59 178 PHE A C 1
ATOM 1123 O O . PHE A 1 153 ? 16.970 21.422 -6.556 1.00 122.04 178 PHE A O 1
ATOM 1131 N N . VAL A 1 154 ? 17.428 23.307 -7.678 1.00 127.81 179 VAL A N 1
ATOM 1132 C CA . VAL A 1 154 ? 18.738 23.432 -7.052 1.00 108.67 179 VAL A CA 1
ATOM 1133 C C . VAL A 1 154 ? 18.703 24.271 -5.780 1.00 181.62 179 VAL A C 1
ATOM 1134 O O . VAL A 1 154 ? 19.583 24.107 -4.914 1.00 95.80 179 VAL A O 1
ATOM 1138 N N . ASP A 1 155 ? 17.719 25.170 -5.650 1.00 157.95 180 ASP A N 1
ATOM 1139 C CA . ASP A 1 155 ? 17.503 25.936 -4.430 1.00 127.55 180 ASP A CA 1
ATOM 1140 C C . ASP A 1 155 ? 16.877 25.098 -3.325 1.00 231.39 180 ASP A C 1
ATOM 1141 O O . ASP A 1 155 ? 16.593 25.655 -2.254 1.00 134.83 180 ASP A O 1
ATOM 1146 N N . GLY A 1 156 ? 16.637 23.797 -3.578 1.00 260.08 181 GLY A N 1
ATOM 1147 C CA . GLY A 1 156 ? 15.977 22.881 -2.661 1.00 78.32 181 GLY A CA 1
ATOM 1148 C C . GLY A 1 156 ? 14.458 22.972 -2.652 1.00 218.35 181 GLY A C 1
ATOM 1149 O O . GLY A 1 156 ? 13.802 22.188 -1.946 1.00 140.58 181 GLY A O 1
ATOM 1150 N N . SER A 1 157 ? 13.875 23.917 -3.385 1.00 133.36 182 SER A N 1
ATOM 1151 C CA . SER A 1 157 ? 12.427 24.029 -3.436 1.00 98.70 182 SER A CA 1
ATOM 1152 C C . SER A 1 157 ? 11.829 22.848 -4.191 1.00 150.96 182 SER A C 1
ATOM 1153 O O . SER A 1 157 ? 12.474 22.230 -5.047 1.00 129.10 182 SER A O 1
ATOM 1156 N N . ILE A 1 158 ? 10.573 22.550 -3.873 1.00 113.03 183 ILE A N 1
ATOM 1157 C CA . ILE A 1 158 ? 9.836 21.463 -4.501 1.00 79.37 183 ILE A CA 1
ATOM 1158 C C . ILE A 1 158 ? 8.630 22.077 -5.197 1.00 27.68 183 ILE A C 1
ATOM 1159 O O . ILE A 1 158 ? 7.910 22.883 -4.597 1.00 143.65 183 ILE A O 1
ATOM 1164 N N . ALA A 1 159 ? 8.416 21.710 -6.457 1.00 99.04 184 ALA A N 1
ATOM 1165 C CA . ALA A 1 159 ? 7.193 22.071 -7.156 1.00 110.75 184 ALA A CA 1
ATOM 1166 C C . ALA A 1 159 ? 6.740 20.884 -7.986 1.00 135.56 184 ALA A C 1
ATOM 1167 O O . ALA A 1 159 ? 7.385 19.827 -8.014 1.00 102.42 184 ALA A O 1
ATOM 1169 N N . THR A 1 160 ? 5.623 21.079 -8.682 1.00 79.74 185 THR A N 1
ATOM 1170 C CA . THR A 1 160 ? 5.080 20.070 -9.577 1.00 171.41 185 THR A CA 1
ATOM 1171 C C . THR A 1 160 ? 5.229 20.450 -11.035 1.00 92.99 185 THR A C 1
ATOM 1172 O O . THR A 1 160 ? 4.574 19.835 -11.881 1.00 144.45 185 THR A O 1
ATOM 1176 N N . THR A 1 161 ? 6.022 21.476 -11.351 1.00 86.40 186 THR A N 1
ATOM 1177 C CA . THR A 1 161 ? 6.264 21.814 -12.750 1.00 195.31 186 THR A CA 1
ATOM 1178 C C . THR A 1 161 ? 7.179 23.027 -12.872 1.00 35.75 186 THR A C 1
ATOM 1179 O O . THR A 1 161 ? 7.262 23.849 -11.957 1.00 186.82 186 THR A O 1
ATOM 1183 N N . GLY A 1 162 ? 7.846 23.155 -14.012 1.00 96.04 187 GLY A N 1
ATOM 1184 C CA . GLY A 1 162 ? 8.618 24.345 -14.300 1.00 116.40 187 GLY A CA 1
ATOM 1185 C C . GLY A 1 162 ? 9.909 24.115 -15.068 1.00 147.70 187 GLY A C 1
ATOM 1186 O O . GLY A 1 162 ? 10.317 24.970 -15.861 1.00 88.03 187 GLY A O 1
ATOM 1187 N N . LEU A 1 163 ? 10.544 22.966 -14.875 1.00 39.20 188 LEU A N 1
ATOM 1188 C CA . LEU A 1 163 ? 11.746 22.613 -15.634 1.00 145.15 188 LEU A CA 1
ATOM 1189 C C . LEU A 1 163 ? 11.702 21.122 -15.937 1.00 16.32 188 LEU A C 1
ATOM 1190 O O . LEU A 1 163 ? 10.853 20.401 -15.401 1.00 255.83 188 LEU A O 1
ATOM 1195 N N . PRO A 1 164 ? 12.556 20.639 -16.828 1.00 93.66 189 PRO A N 1
ATOM 1196 C CA . PRO A 1 164 ? 12.570 19.210 -17.141 1.00 82.19 189 PRO A CA 1
ATOM 1197 C C . PRO A 1 164 ? 13.224 18.393 -16.047 1.00 56.93 189 PRO A C 1
ATOM 1198 O O . PRO A 1 164 ? 13.980 18.905 -15.221 1.00 130.74 189 PRO A O 1
ATOM 1202 N N . ILE A 1 165 ? 12.903 17.096 -16.039 1.00 61.16 190 ILE A N 1
ATOM 1203 C CA . ILE A 1 165 ? 13.585 16.144 -15.168 1.00 108.92 190 ILE A CA 1
ATOM 1204 C C . ILE A 1 165 ? 14.727 15.455 -15.911 1.00 9.06 190 ILE A C 1
ATOM 1205 O O . ILE A 1 165 ? 14.681 15.225 -17.125 1.00 312.44 190 ILE A O 1
ATOM 1210 N N . LYS A 1 166 ? 15.750 15.101 -15.135 1.00 63.29 191 LYS A N 1
ATOM 1211 C CA . LYS A 1 166 ? 17.006 14.556 -15.634 1.00 45.61 191 LYS A CA 1
ATOM 1212 C C . LYS A 1 166 ? 17.381 13.234 -14.978 1.00 50.91 191 LYS A C 1
ATOM 1213 O O . LYS A 1 166 ? 18.261 12.534 -15.495 1.00 77.17 191 LYS A O 1
ATOM 1219 N N . ASN A 1 167 ? 16.782 12.876 -13.849 1.00 133.90 192 ASN A N 1
ATOM 1220 C CA . ASN A 1 167 ? 17.311 11.743 -13.116 1.00 99.91 192 ASN A CA 1
ATOM 1221 C C . ASN A 1 167 ? 16.405 11.500 -11.910 1.00 68.22 192 ASN A C 1
ATOM 1222 O O . ASN A 1 167 ? 15.533 12.312 -11.593 1.00 118.76 192 ASN A O 1
ATOM 1227 N N . SER A 1 168 ? 16.631 10.368 -11.240 1.00 83.46 193 SER A N 1
ATOM 1228 C CA . SER A 1 168 ? 15.870 10.002 -10.041 1.00 94.57 193 SER A CA 1
ATOM 1229 C C . SER A 1 168 ? 16.046 10.998 -8.892 1.00 51.32 193 SER A C 1
ATOM 1230 O O . SER A 1 168 ? 15.082 11.350 -8.209 1.00 80.42 193 SER A O 1
ATOM 1233 N N . GLY A 1 169 ? 17.278 11.362 -8.573 1.00 120.76 194 GLY A N 1
ATOM 1234 C CA . GLY A 1 169 ? 17.488 12.276 -7.463 1.00 132.35 194 GLY A CA 1
ATOM 1235 C C . GLY A 1 169 ? 17.237 11.676 -6.094 1.00 96.39 194 GLY A C 1
ATOM 1236 O O . GLY A 1 169 ? 17.054 12.415 -5.122 1.00 102.13 194 GLY A O 1
ATOM 1237 N N . SER A 1 170 ? 17.247 10.354 -5.979 1.00 106.42 195 SER A N 1
ATOM 1238 C CA . SER A 1 170 ? 16.877 9.680 -4.746 1.00 24.41 195 SER A CA 1
ATOM 1239 C C . SER A 1 170 ? 17.909 8.645 -4.331 1.00 113.23 195 SER A C 1
ATOM 1240 O O . SER A 1 170 ? 17.544 7.565 -3.848 1.00 92.20 195 SER A O 1
ATOM 1243 N N . TYR A 1 171 ? 19.200 8.938 -4.491 1.00 93.69 196 TYR A N 1
ATOM 1244 C CA . TYR A 1 171 ? 20.245 7.962 -4.172 1.00 34.02 196 TYR A CA 1
ATOM 1245 C C . TYR A 1 171 ? 21.464 8.701 -3.645 1.00 111.42 196 TYR A C 1
ATOM 1246 O O . TYR A 1 171 ? 21.426 9.913 -3.421 1.00 149.61 196 TYR A O 1
ATOM 1255 N N . GLN A 1 172 ? 22.554 7.966 -3.450 1.00 49.21 197 GLN A N 1
ATOM 1256 C CA . GLN A 1 172 ? 23.845 8.602 -3.241 1.00 110.98 197 GLN A CA 1
ATOM 1257 C C . GLN A 1 172 ? 24.567 8.944 -4.554 1.00 179.30 197 GLN A C 1
ATOM 1258 O O . GLN A 1 172 ? 25.248 9.977 -4.626 1.00 85.77 197 GLN A O 1
ATOM 1264 N N . ASN A 1 173 ? 24.412 8.120 -5.604 1.00 48.10 198 ASN A N 1
ATOM 1265 C CA . ASN A 1 173 ? 25.020 8.385 -6.909 1.00 89.20 198 ASN A CA 1
ATOM 1266 C C . ASN A 1 173 ? 24.315 9.469 -7.685 1.00 157.46 198 ASN A C 1
ATOM 1267 O O . ASN A 1 173 ? 24.938 10.075 -8.565 1.00 74.30 198 ASN A O 1
ATOM 1272 N N . SER A 1 174 ? 23.041 9.704 -7.373 1.00 186.63 199 SER A N 1
ATOM 1273 C CA . SER A 1 174 ? 22.147 10.587 -8.108 1.00 85.86 199 SER A CA 1
ATOM 1274 C C . SER A 1 174 ? 22.724 11.978 -8.269 1.00 136.60 199 SER A C 1
ATOM 1275 O O . SER A 1 174 ? 22.863 12.688 -7.267 1.00 92.03 199 SER A O 1
ATOM 1278 N N . ASN A 1 175 ? 23.021 12.376 -9.517 1.00 107.08 200 ASN A N 1
ATOM 1279 C CA . ASN A 1 175 ? 23.696 13.647 -9.790 1.00 216.99 200 ASN A CA 1
ATOM 1280 C C . ASN A 1 175 ? 22.770 14.814 -9.467 1.00 36.94 200 ASN A C 1
ATOM 1281 O O . ASN A 1 175 ? 21.661 14.904 -10.003 1.00 137.00 200 ASN A O 1
ATOM 1286 N N . ASP A 1 176 ? 23.232 15.701 -8.581 1.00 143.31 201 ASP A N 1
ATOM 1287 C CA . ASP A 1 176 ? 22.425 16.773 -8.013 1.00 68.31 201 ASP A CA 1
ATOM 1288 C C . ASP A 1 176 ? 21.798 17.590 -9.134 1.00 67.54 201 ASP A C 1
ATOM 1289 O O . ASP A 1 176 ? 22.298 17.565 -10.266 1.00 172.94 201 ASP A O 1
ATOM 1294 N N . PRO A 1 177 ? 20.720 18.324 -8.882 1.00 115.20 202 PRO A N 1
ATOM 1295 C CA . PRO A 1 177 ? 20.117 19.115 -9.960 1.00 88.81 202 PRO A CA 1
ATOM 1296 C C . PRO A 1 177 ? 21.032 20.273 -10.358 1.00 119.29 202 PRO A C 1
ATOM 1297 O O . PRO A 1 177 ? 21.983 20.626 -9.653 1.00 144.15 202 PRO A O 1
ATOM 1301 N N . THR A 1 178 ? 20.743 20.854 -11.527 1.00 125.91 203 THR A N 1
ATOM 1302 C CA . THR A 1 178 ? 21.475 21.989 -12.086 1.00 134.61 203 THR A CA 1
ATOM 1303 C C . THR A 1 178 ? 20.479 23.064 -12.493 1.00 156.29 203 THR A C 1
ATOM 1304 O O . THR A 1 178 ? 19.266 22.876 -12.382 1.00 79.22 203 THR A O 1
ATOM 1308 N N . ALA A 1 179 ? 21.005 24.207 -12.960 1.00 136.38 204 ALA A N 1
ATOM 1309 C CA . ALA A 1 179 ? 20.161 25.373 -13.242 1.00 85.48 204 ALA A CA 1
ATOM 1310 C C . ALA A 1 179 ? 19.134 25.130 -14.340 1.00 195.40 204 ALA A C 1
ATOM 1311 O O . ALA A 1 179 ? 18.166 25.903 -14.426 1.00 67.19 204 ALA A O 1
ATOM 1313 N N . TRP A 1 180 ? 19.314 24.079 -15.153 1.00 129.57 205 TRP A N 1
ATOM 1314 C CA . TRP A 1 180 ? 18.487 23.745 -16.330 1.00 124.41 205 TRP A CA 1
ATOM 1315 C C . TRP A 1 180 ? 17.841 22.359 -16.186 1.00 101.39 205 TRP A C 1
ATOM 1316 O O . TRP A 1 180 ? 18.324 21.382 -16.761 1.00 109.03 205 TRP A O 1
ATOM 1327 N N . GLY A 1 181 ? 16.712 22.278 -15.480 1.00 112.97 206 GLY A N 1
ATOM 1328 C CA . GLY A 1 181 ? 16.077 20.981 -15.262 1.00 159.45 206 GLY A CA 1
ATOM 1329 C C . GLY A 1 181 ? 16.356 20.407 -13.884 1.00 145.36 206 GLY A C 1
ATOM 1330 O O . GLY A 1 181 ? 17.496 20.486 -13.423 1.00 53.81 206 GLY A O 1
ATOM 1331 N N . ALA A 1 182 ? 15.357 19.788 -13.246 1.00 85.59 207 ALA A N 1
ATOM 1332 C CA . ALA A 1 182 ? 15.416 19.311 -11.865 1.00 139.23 207 ALA A CA 1
ATOM 1333 C C . ALA A 1 182 ? 15.549 17.790 -11.815 1.00 62.69 207 ALA A C 1
ATOM 1334 O O . ALA A 1 182 ? 15.674 17.117 -12.834 1.00 78.93 207 ALA A O 1
ATOM 1336 N N . VAL A 1 183 ? 15.498 17.245 -10.602 1.00 122.97 208 VAL A N 1
ATOM 1337 C CA . VAL A 1 183 ? 15.448 15.799 -10.410 1.00 75.01 208 VAL A CA 1
ATOM 1338 C C . VAL A 1 183 ? 14.185 15.412 -9.629 1.00 75.75 208 VAL A C 1
ATOM 1339 O O . VAL A 1 183 ? 13.427 16.269 -9.157 1.00 70.70 208 VAL A O 1
ATOM 1343 N N . GLY A 1 184 ? 13.951 14.124 -9.471 1.00 41.98 209 GLY A N 1
ATOM 1344 C CA . GLY A 1 184 ? 12.706 13.657 -8.904 1.00 38.68 209 GLY A CA 1
ATOM 1345 C C . GLY A 1 184 ? 12.771 13.360 -7.410 1.00 215.54 209 GLY A C 1
ATOM 1346 O O . GLY A 1 184 ? 13.821 13.014 -6.859 1.00 95.57 209 GLY A O 1
ATOM 1347 N N . ALA A 1 185 ? 11.602 13.456 -6.778 1.00 23.86 210 ALA A N 1
ATOM 1348 C CA . ALA A 1 185 ? 11.448 13.297 -5.334 1.00 85.53 210 ALA A CA 1
ATOM 1349 C C . ALA A 1 185 ? 11.750 11.876 -4.861 1.00 118.84 210 ALA A C 1
ATOM 1350 O O . ALA A 1 185 ? 11.741 10.912 -5.632 1.00 67.16 210 ALA A O 1
ATOM 1352 N N . TYR A 1 186 ? 11.926 11.762 -3.538 1.00 81.76 211 TYR A N 1
ATOM 1353 C CA . TYR A 1 186 ? 12.656 10.660 -2.917 1.00 36.30 211 TYR A CA 1
ATOM 1354 C C . TYR A 1 186 ? 12.274 9.295 -3.460 1.00 97.17 211 TYR A C 1
ATOM 1355 O O . TYR A 1 186 ? 13.129 8.468 -3.797 1.00 132.08 211 TYR A O 1
ATOM 1364 N N . ARG A 1 187 ? 11.003 9.012 -3.465 1.00 32.17 212 ARG A N 1
ATOM 1365 C CA . ARG A 1 187 ? 10.480 8.050 -4.417 1.00 24.58 212 ARG A CA 1
ATOM 1366 C C . ARG A 1 187 ? 9.425 8.794 -5.147 1.00 86.29 212 ARG A C 1
ATOM 1367 O O . ARG A 1 187 ? 9.077 9.921 -4.796 1.00 53.82 212 ARG A O 1
ATOM 1375 N N . ILE A 1 188 ? 8.858 8.155 -6.122 1.00 27.37 213 ILE A N 1
ATOM 1376 C CA . ILE A 1 188 ? 8.103 9.019 -6.995 1.00 61.64 213 ILE A CA 1
ATOM 1377 C C . ILE A 1 188 ? 6.835 9.447 -6.272 1.00 105.73 213 ILE A C 1
ATOM 1378 O O . ILE A 1 188 ? 6.093 10.302 -6.768 1.00 62.30 213 ILE A O 1
ATOM 1383 N N . LEU A 1 189 ? 6.666 8.968 -5.034 1.00 80.96 214 LEU A N 1
ATOM 1384 C CA . LEU A 1 189 ? 5.463 9.219 -4.247 1.00 77.48 214 LEU A CA 1
ATOM 1385 C C . LEU A 1 189 ? 5.039 10.687 -4.287 1.00 147.01 214 LEU A C 1
ATOM 1386 O O . LEU A 1 189 ? 5.873 11.594 -4.214 1.00 33.07 214 LEU A O 1
ATOM 1391 N N . GLY A 1 190 ? 3.721 10.906 -4.345 1.00 46.74 215 GLY A N 1
ATOM 1392 C CA . GLY A 1 190 ? 3.170 12.224 -4.679 1.00 158.83 215 GLY A CA 1
ATOM 1393 C C . GLY A 1 190 ? 3.123 13.184 -3.500 1.00 107.82 215 GLY A C 1
ATOM 1394 O O . GLY A 1 190 ? 2.775 12.805 -2.380 1.00 63.76 215 GLY A O 1
ATOM 1395 N N . GLY A 1 191 ? 3.451 14.457 -3.790 1.00 109.78 216 GLY A N 1
ATOM 1396 C CA . GLY A 1 191 ? 3.404 15.561 -2.839 1.00 53.22 216 GLY A CA 1
ATOM 1397 C C . GLY A 1 191 ? 2.012 16.169 -2.708 1.00 148.81 216 GLY A C 1
ATOM 1398 O O . GLY A 1 191 ? 0.989 15.455 -2.652 1.00 64.21 216 GLY A O 1
ATOM 1399 N N . THR A 1 192 ? 1.976 17.507 -2.709 1.00 125.29 217 THR A N 1
ATOM 1400 C CA . THR A 1 192 ? 0.826 18.274 -2.219 1.00 58.64 217 THR A CA 1
ATOM 1401 C C . THR A 1 192 ? -0.314 18.354 -3.228 1.00 58.50 217 THR A C 1
ATOM 1402 O O . THR A 1 192 ? -0.137 18.892 -4.322 1.00 56.43 217 THR A O 1
ATOM 1406 N N . GLY A 1 193 ? -1.504 17.894 -2.830 1.00 161.59 218 GLY A N 1
ATOM 1407 C CA . GLY A 1 193 ? -2.662 17.931 -3.696 1.00 48.37 218 GLY A CA 1
ATOM 1408 C C . GLY A 1 193 ? -2.764 16.760 -4.635 1.00 84.54 218 GLY A C 1
ATOM 1409 O O . GLY A 1 193 ? -3.524 16.847 -5.596 1.00 106.67 218 GLY A O 1
ATOM 1410 N N . TYR A 1 194 ? -1.999 15.679 -4.430 1.00 50.29 219 TYR A N 1
ATOM 1411 C CA . TYR A 1 194 ? -2.005 14.571 -5.380 1.00 45.84 219 TYR A CA 1
ATOM 1412 C C . TYR A 1 194 ? -3.195 13.610 -5.182 1.00 47.90 219 TYR A C 1
ATOM 1413 O O . TYR A 1 194 ? -3.050 12.431 -4.856 1.00 88.13 219 TYR A O 1
ATOM 1422 N N . GLN A 1 195 ? -4.394 14.082 -5.505 1.00 70.91 220 GLN A N 1
ATOM 1423 C CA . GLN A 1 195 ? -5.511 13.133 -5.556 1.00 76.49 220 GLN A CA 1
ATOM 1424 C C . GLN A 1 195 ? -5.493 12.433 -6.917 1.00 73.64 220 GLN A C 1
ATOM 1425 O O . GLN A 1 195 ? -5.298 13.096 -7.937 1.00 97.42 220 GLN A O 1
ATOM 1431 N N . PRO A 1 196 ? -5.613 11.104 -6.975 1.00 37.72 221 PRO A N 1
ATOM 1432 C CA . PRO A 1 196 ? -5.723 10.419 -8.274 1.00 117.08 221 PRO A CA 1
ATOM 1433 C C . PRO A 1 196 ? -7.135 10.502 -8.808 1.00 137.27 221 PRO A C 1
ATOM 1434 O O . PRO A 1 196 ? -8.100 10.267 -8.078 1.00 158.36 221 PRO A O 1
ATOM 1438 N N . LYS A 1 197 ? -7.259 10.820 -10.102 1.00 72.52 222 LYS A N 1
ATOM 1439 C CA . LYS A 1 197 ? -8.561 11.262 -10.576 1.00 137.19 222 LYS A CA 1
ATOM 1440 C C . LYS A 1 197 ? -9.596 10.139 -10.604 1.00 130.34 222 LYS A C 1
ATOM 1441 O O . LYS A 1 197 ? -10.795 10.440 -10.618 1.00 83.12 222 LYS A O 1
ATOM 1447 N N . SER A 1 198 ? -9.162 8.868 -10.624 1.00 85.54 223 SER A N 1
ATOM 1448 C CA . SER A 1 198 ? -10.083 7.731 -10.471 1.00 57.00 223 SER A CA 1
ATOM 1449 C C . SER A 1 198 ? -10.882 7.813 -9.179 1.00 35.24 223 SER A C 1
ATOM 1450 O O . SER A 1 198 ? -12.118 7.709 -9.181 1.00 145.09 223 SER A O 1
ATOM 1453 N N . LEU A 1 199 ? -10.185 7.934 -8.058 1.00 251.41 224 LEU A N 1
ATOM 1454 C CA . LEU A 1 199 ? -10.829 8.227 -6.789 1.00 41.76 224 LEU A CA 1
ATOM 1455 C C . LEU A 1 199 ? -11.600 9.540 -6.893 1.00 67.97 224 LEU A C 1
ATOM 1456 O O . LEU A 1 199 ? -11.184 10.485 -7.570 1.00 170.20 224 LEU A O 1
ATOM 1461 N N . SER A 1 200 ? -12.725 9.610 -6.198 1.00 114.30 225 SER A N 1
ATOM 1462 C CA . SER A 1 200 ? -13.586 10.785 -6.300 1.00 145.16 225 SER A CA 1
ATOM 1463 C C . SER A 1 200 ? -14.223 11.077 -4.950 1.00 158.46 225 SER A C 1
ATOM 1464 O O . SER A 1 200 ? -14.948 10.244 -4.384 1.00 103.75 225 SER A O 1
ATOM 1467 N N . GLY A 1 201 ? -13.958 12.280 -4.458 1.00 105.34 226 GLY A N 1
ATOM 1468 C CA . GLY A 1 201 ? -14.348 12.687 -3.126 1.00 157.54 226 GLY A CA 1
ATOM 1469 C C . GLY A 1 201 ? -13.593 13.929 -2.687 1.00 195.56 226 GLY A C 1
ATOM 1470 O O . GLY A 1 201 ? -13.395 14.871 -3.467 1.00 130.40 226 GLY A O 1
ATOM 1471 N N . SER A 1 202 ? -13.142 13.937 -1.440 1.00 123.88 227 SER A N 1
ATOM 1472 C CA . SER A 1 202 ? -12.471 15.101 -0.886 1.00 100.80 227 SER A CA 1
ATOM 1473 C C . SER A 1 202 ? -11.037 14.810 -0.495 1.00 149.57 227 SER A C 1
ATOM 1474 O O . SER A 1 202 ? -10.324 15.734 -0.079 1.00 105.31 227 SER A O 1
ATOM 1477 N N . TYR A 1 203 ? -10.599 13.558 -0.620 1.00 101.77 228 TYR A N 1
ATOM 1478 C CA . TYR A 1 203 ? -9.319 13.113 -0.080 1.00 89.56 228 TYR A CA 1
ATOM 1479 C C . TYR A 1 203 ? -8.197 13.629 -0.968 1.00 87.63 228 TYR A C 1
ATOM 1480 O O . TYR A 1 203 ? -8.034 13.164 -2.100 1.00 237.31 228 TYR A O 1
ATOM 1489 N N . ALA A 1 204 ? -7.426 14.593 -0.474 1.00 44.21 229 ALA A N 1
ATOM 1490 C CA . ALA A 1 204 ? -6.463 15.312 -1.308 1.00 65.68 229 ALA A CA 1
ATOM 1491 C C . ALA A 1 204 ? -5.287 15.712 -0.436 1.00 110.95 229 ALA A C 1
ATOM 1492 O O . ALA A 1 204 ? -5.457 16.420 0.562 1.00 142.81 229 ALA A O 1
ATOM 1494 N N . PHE A 1 205 ? -4.101 15.262 -0.804 1.00 77.52 230 PHE A N 1
ATOM 1495 C CA . PHE A 1 205 ? -2.952 15.419 0.080 1.00 104.34 230 PHE A CA 1
ATOM 1496 C C . PHE A 1 205 ? -2.737 16.855 0.510 1.00 64.74 230 PHE A C 1
ATOM 1497 O O . PHE A 1 205 ? -3.237 17.783 -0.129 1.00 138.29 230 PHE A O 1
ATOM 1505 N N . ALA A 1 206 ? -1.996 17.046 1.595 1.00 82.59 231 ALA A N 1
ATOM 1506 C CA . ALA A 1 206 ? -1.709 18.377 2.099 1.00 55.26 231 ALA A CA 1
ATOM 1507 C C . ALA A 1 206 ? -0.254 18.633 2.453 1.00 96.50 231 ALA A C 1
ATOM 1508 O O . ALA A 1 206 ? 0.116 19.803 2.616 1.00 63.54 231 ALA A O 1
ATOM 1510 N N . ASN A 1 207 ? 0.576 17.609 2.598 1.00 87.98 232 ASN A N 1
ATOM 1511 C CA . ASN A 1 207 ? 1.955 17.818 3.013 1.00 46.04 232 ASN A CA 1
ATOM 1512 C C . ASN A 1 207 ? 2.908 17.332 1.929 1.00 181.98 232 ASN A C 1
ATOM 1513 O O . ASN A 1 207 ? 2.534 16.545 1.054 1.00 79.22 232 ASN A O 1
ATOM 1518 N N . GLN A 1 208 ? 4.158 17.787 2.022 1.00 98.91 233 GLN A N 1
ATOM 1519 C CA . GLN A 1 208 ? 5.130 17.651 0.944 1.00 67.42 233 GLN A CA 1
ATOM 1520 C C . GLN A 1 208 ? 5.906 16.318 0.964 1.00 95.80 233 GLN A C 1
ATOM 1521 O O . GLN A 1 208 ? 5.933 15.562 1.942 1.00 88.17 233 GLN A O 1
ATOM 1527 N N . VAL A 1 209 ? 6.531 16.038 -0.163 1.00 57.27 234 VAL A N 1
ATOM 1528 C CA . VAL A 1 209 ? 7.353 14.841 -0.321 1.00 70.33 234 VAL A CA 1
ATOM 1529 C C . VAL A 1 209 ? 8.569 14.931 0.590 1.00 108.15 234 VAL A C 1
ATOM 1530 O O . VAL A 1 209 ? 9.290 15.951 0.560 1.00 78.95 234 VAL A O 1
ATOM 1534 N N . PRO A 1 210 ? 8.890 13.880 1.341 1.00 47.69 235 PRO A N 1
ATOM 1535 C CA . PRO A 1 210 ? 9.670 14.101 2.555 1.00 48.40 235 PRO A CA 1
ATOM 1536 C C . PRO A 1 210 ? 11.060 14.700 2.425 1.00 87.80 235 PRO A C 1
ATOM 1537 O O . PRO A 1 210 ? 11.159 15.925 2.309 1.00 245.77 235 PRO A O 1
ATOM 1541 N N . ALA A 1 211 ? 12.130 13.917 2.383 1.00 36.29 236 ALA A N 1
ATOM 1542 C CA . ALA A 1 211 ? 13.428 14.542 2.137 1.00 137.78 236 ALA A CA 1
ATOM 1543 C C . ALA A 1 211 ? 14.536 13.525 1.873 1.00 44.50 236 ALA A C 1
ATOM 1544 O O . ALA A 1 211 ? 15.674 13.901 1.584 1.00 101.45 236 ALA A O 1
ATOM 1546 N N . ALA A 1 212 ? 14.216 12.242 1.944 1.00 115.38 237 ALA A N 1
ATOM 1547 C CA . ALA A 1 212 ? 15.212 11.261 2.343 1.00 17.26 237 ALA A CA 1
ATOM 1548 C C . ALA A 1 212 ? 16.122 10.879 1.183 1.00 56.15 237 ALA A C 1
ATOM 1549 O O . ALA A 1 212 ? 15.968 11.342 0.051 1.00 152.79 237 ALA A O 1
ATOM 1551 N N . VAL A 1 213 ? 17.107 10.031 1.484 1.00 76.11 238 VAL A N 1
ATOM 1552 C CA . VAL A 1 213 ? 18.115 9.613 0.510 1.00 31.71 238 VAL A CA 1
ATOM 1553 C C . VAL A 1 213 ? 18.574 8.172 0.729 1.00 68.02 238 VAL A C 1
ATOM 1554 O O . VAL A 1 213 ? 19.312 7.888 1.674 1.00 85.85 238 VAL A O 1
ATOM 1558 N N . ALA A 1 214 ? 18.188 7.271 -0.174 1.00 101.12 239 ALA A N 1
ATOM 1559 C CA . ALA A 1 214 ? 18.503 5.845 -0.086 1.00 30.53 239 ALA A CA 1
ATOM 1560 C C . ALA A 1 214 ? 19.965 5.578 -0.376 1.00 47.29 239 ALA A C 1
ATOM 1561 O O . ALA A 1 214 ? 20.717 6.477 -0.761 1.00 147.09 239 ALA A O 1
ATOM 1563 N N . PRO A 1 215 ? 20.392 4.327 -0.222 1.00 35.76 240 PRO A N 1
ATOM 1564 C CA . PRO A 1 215 ? 21.807 3.986 -0.452 1.00 159.77 240 PRO A CA 1
ATOM 1565 C C . PRO A 1 215 ? 22.204 3.830 -1.911 1.00 106.21 240 PRO A C 1
ATOM 1566 O O . PRO A 1 215 ? 23.329 4.191 -2.265 1.00 178.64 240 PRO A O 1
ATOM 1570 N N . SER A 1 216 ? 21.317 3.322 -2.766 1.00 82.10 241 SER A N 1
ATOM 1571 C CA . SER A 1 216 ? 21.630 2.963 -4.160 1.00 113.30 241 SER A CA 1
ATOM 1572 C C . SER A 1 216 ? 22.013 1.511 -4.386 1.00 75.44 241 SER A C 1
ATOM 1573 O O . SER A 1 216 ? 22.320 1.140 -5.516 1.00 107.67 241 SER A O 1
ATOM 1576 N N . THR A 1 217 ? 22.029 0.674 -3.368 1.00 68.83 242 THR A N 1
ATOM 1577 C CA . THR A 1 217 ? 21.783 -0.739 -3.619 1.00 113.36 242 THR A CA 1
ATOM 1578 C C . THR A 1 217 ? 20.919 -1.277 -2.486 1.00 136.88 242 THR A C 1
ATOM 1579 O O . THR A 1 217 ? 21.228 -2.263 -1.822 1.00 77.32 242 THR A O 1
ATOM 1583 N N . TYR A 1 218 ? 19.816 -0.574 -2.266 1.00 115.56 243 TYR A N 1
ATOM 1584 C CA . TYR A 1 218 ? 18.997 -0.688 -1.066 1.00 88.33 243 TYR A CA 1
ATOM 1585 C C . TYR A 1 218 ? 18.493 -2.104 -0.744 1.00 118.35 243 TYR A C 1
ATOM 1586 O O . TYR A 1 218 ? 18.145 -2.384 0.413 1.00 117.35 243 TYR A O 1
ATOM 1595 N N . ASN A 1 219 ? 18.374 -2.988 -1.731 1.00 46.36 244 ASN A N 1
ATOM 1596 C CA . ASN A 1 219 ? 17.798 -4.309 -1.483 1.00 57.96 244 ASN A CA 1
ATOM 1597 C C . ASN A 1 219 ? 18.898 -5.329 -1.199 1.00 101.44 244 ASN A C 1
ATOM 1598 O O . ASN A 1 219 ? 19.599 -5.773 -2.111 1.00 129.98 244 ASN A O 1
ATOM 1603 N N . ARG A 1 220 ? 19.022 -5.738 0.064 1.00 57.02 245 ARG A N 1
ATOM 1604 C CA . ARG A 1 220 ? 20.156 -6.537 0.512 1.00 143.14 245 ARG A CA 1
ATOM 1605 C C . ARG A 1 220 ? 19.743 -7.357 1.730 1.00 88.91 245 ARG A C 1
ATOM 1606 O O . ARG A 1 220 ? 18.632 -7.238 2.235 1.00 95.70 245 ARG A O 1
ATOM 1614 N N . THR A 1 221 ? 20.628 -8.250 2.150 1.00 157.24 246 THR A N 1
ATOM 1615 C CA . THR A 1 221 ? 20.546 -8.846 3.476 1.00 53.23 246 THR A CA 1
ATOM 1616 C C . THR A 1 221 ? 21.175 -7.931 4.526 1.00 144.91 246 THR A C 1
ATOM 1617 O O . THR A 1 221 ? 21.692 -6.855 4.219 1.00 134.61 246 THR A O 1
ATOM 1621 N N . GLU A 1 222 ? 21.150 -8.380 5.798 1.00 131.42 247 GLU A N 1
ATOM 1622 C CA . GLU A 1 222 ? 21.700 -7.588 6.896 1.00 92.54 247 GLU A CA 1
ATOM 1623 C C . GLU A 1 222 ? 22.404 -8.430 7.947 1.00 135.43 247 GLU A C 1
ATOM 1624 O O . GLU A 1 222 ? 22.815 -7.877 8.977 1.00 177.29 247 GLU A O 1
ATOM 1630 N N . ALA A 1 223 ? 22.555 -9.740 7.735 1.00 132.89 248 ALA A N 1
ATOM 1631 C CA . ALA A 1 223 ? 23.345 -10.550 8.656 1.00 169.32 248 ALA A CA 1
ATOM 1632 C C . ALA A 1 223 ? 24.715 -9.907 8.877 1.00 53.20 248 ALA A C 1
ATOM 1633 O O . ALA A 1 223 ? 25.094 -9.581 10.006 1.00 191.53 248 ALA A O 1
ATOM 1635 N N . THR A 1 224 ? 25.447 -9.685 7.788 1.00 207.47 249 THR A N 1
ATOM 1636 C CA . THR A 1 224 ? 26.675 -8.898 7.787 1.00 46.78 249 THR A CA 1
ATOM 1637 C C . THR A 1 224 ? 26.308 -7.413 7.801 1.00 174.94 249 THR A C 1
ATOM 1638 O O . THR A 1 224 ? 25.205 -7.065 8.239 1.00 163.83 249 THR A O 1
ATOM 1642 N N . THR A 1 225 ? 27.223 -6.534 7.370 1.00 97.98 250 THR A N 1
ATOM 1643 C CA . THR A 1 225 ? 26.988 -5.090 7.388 1.00 86.40 250 THR A CA 1
ATOM 1644 C C . THR A 1 225 ? 25.525 -4.766 7.088 1.00 123.83 250 THR A C 1
ATOM 1645 O O . THR A 1 225 ? 24.891 -5.406 6.247 1.00 154.46 250 THR A O 1
ATOM 1649 N N . GLN A 1 226 ? 24.989 -3.787 7.817 1.00 156.38 251 GLN A N 1
ATOM 1650 C CA . GLN A 1 226 ? 23.565 -3.463 7.829 1.00 81.17 251 GLN A CA 1
ATOM 1651 C C . GLN A 1 226 ? 23.269 -2.241 6.956 1.00 185.91 251 GLN A C 1
ATOM 1652 O O . GLN A 1 226 ? 24.037 -1.269 6.966 1.00 82.06 251 GLN A O 1
ATOM 1658 N N . THR A 1 227 ? 22.111 -2.276 6.270 1.00 137.84 252 THR A N 1
ATOM 1659 C CA . THR A 1 227 ? 21.643 -1.178 5.412 1.00 66.05 252 THR A CA 1
ATOM 1660 C C . THR A 1 227 ? 21.245 0.040 6.219 1.00 72.77 252 THR A C 1
ATOM 1661 O O . THR A 1 227 ? 20.464 -0.065 7.160 1.00 90.34 252 THR A O 1
ATOM 1665 N N . ARG A 1 228 ? 21.692 1.218 5.792 1.00 55.79 253 ARG A N 1
ATOM 1666 C CA . ARG A 1 228 ? 21.286 2.446 6.460 1.00 99.72 253 ARG A CA 1
ATOM 1667 C C . ARG A 1 228 ? 20.632 3.330 5.434 1.00 92.44 253 ARG A C 1
ATOM 1668 O O . ARG A 1 228 ? 21.292 3.794 4.505 1.00 67.10 253 ARG A O 1
ATOM 1676 N N . VAL A 1 229 ? 19.345 3.542 5.620 1.00 85.90 254 VAL A N 1
ATOM 1677 C CA . VAL A 1 229 ? 18.610 4.566 4.906 1.00 87.70 254 VAL A CA 1
ATOM 1678 C C . VAL A 1 229 ? 18.655 5.862 5.708 1.00 72.41 254 VAL A C 1
ATOM 1679 O O . VAL A 1 229 ? 18.377 5.873 6.915 1.00 93.95 254 VAL A O 1
ATOM 1683 N N . ALA A 1 230 ? 19.006 6.952 5.030 1.00 6.79 255 ALA A N 1
ATOM 1684 C CA . ALA A 1 230 ? 18.977 8.284 5.592 1.00 116.24 255 ALA A CA 1
ATOM 1685 C C . ALA A 1 230 ? 17.534 8.765 5.652 1.00 33.43 255 ALA A C 1
ATOM 1686 O O . ALA A 1 230 ? 16.637 8.207 5.015 1.00 217.55 255 ALA A O 1
ATOM 1688 N N . TYR A 1 231 ? 17.311 9.829 6.423 1.00 34.99 256 TYR A N 1
ATOM 1689 C CA . TYR A 1 231 ? 15.957 10.345 6.654 1.00 51.34 256 TYR A CA 1
ATOM 1690 C C . TYR A 1 231 ? 16.045 11.857 6.894 1.00 72.81 256 TYR A C 1
ATOM 1691 O O . TYR A 1 231 ? 16.418 12.311 7.982 1.00 90.61 256 TYR A O 1
ATOM 1700 N N . GLY A 1 232 ? 15.683 12.639 5.893 1.00 113.70 257 GLY A N 1
ATOM 1701 C CA . GLY A 1 232 ? 15.689 14.069 6.111 1.00 126.05 257 GLY A CA 1
ATOM 1702 C C . GLY A 1 232 ? 14.541 14.371 7.042 1.00 56.80 257 GLY A C 1
ATOM 1703 O O . GLY A 1 232 ? 14.317 13.610 7.978 1.00 68.48 257 GLY A O 1
ATOM 1704 N N . GLN A 1 233 ? 13.818 15.458 6.802 1.00 53.98 258 GLN A N 1
ATOM 1705 C CA . GLN A 1 233 ? 12.676 15.878 7.591 1.00 60.06 258 GLN A CA 1
ATOM 1706 C C . GLN A 1 233 ? 11.343 15.502 6.903 1.00 61.61 258 GLN A C 1
ATOM 1707 O O . GLN A 1 233 ? 11.320 14.886 5.842 1.00 68.55 258 GLN A O 1
ATOM 1713 N N . GLY A 1 234 ? 10.216 15.859 7.535 1.00 89.45 259 GLY A N 1
ATOM 1714 C CA . GLY A 1 234 ? 8.885 15.751 6.953 1.00 60.19 259 GLY A CA 1
ATOM 1715 C C . GLY A 1 234 ? 8.338 14.342 6.773 1.00 115.94 259 GLY A C 1
ATOM 1716 O O . GLY A 1 234 ? 7.200 14.186 6.305 1.00 26.24 259 GLY A O 1
ATOM 1717 N N . MET A 1 235 ? 9.090 13.301 7.127 1.00 67.96 260 MET A N 1
ATOM 1718 C CA . MET A 1 235 ? 8.678 11.952 6.732 1.00 117.40 260 MET A CA 1
ATOM 1719 C C . MET A 1 235 ? 7.414 11.476 7.424 1.00 81.18 260 MET A C 1
ATOM 1720 O O . MET A 1 235 ? 6.744 10.554 6.925 1.00 56.40 260 MET A O 1
ATOM 1725 N N . SER A 1 236 ? 7.099 12.063 8.569 1.00 40.15 261 SER A N 1
ATOM 1726 C CA . SER A 1 236 ? 5.881 11.742 9.285 1.00 70.23 261 SER A CA 1
ATOM 1727 C C . SER A 1 236 ? 4.732 12.596 8.759 1.00 49.15 261 SER A C 1
ATOM 1728 O O . SER A 1 236 ? 3.741 12.055 8.279 1.00 78.83 261 SER A O 1
ATOM 1731 N N . GLU A 1 237 ? 4.889 13.922 8.747 1.00 119.40 262 GLU A N 1
ATOM 1732 C CA . GLU A 1 237 ? 3.846 14.788 8.200 1.00 58.88 262 GLU A CA 1
ATOM 1733 C C . GLU A 1 237 ? 3.341 14.234 6.894 1.00 67.74 262 GLU A C 1
ATOM 1734 O O . GLU A 1 237 ? 2.184 14.478 6.549 1.00 94.04 262 GLU A O 1
ATOM 1740 N N . TRP A 1 238 ? 4.179 13.469 6.164 1.00 67.90 263 TRP A N 1
ATOM 1741 C CA . TRP A 1 238 ? 3.736 12.907 4.885 1.00 32.64 263 TRP A CA 1
ATOM 1742 C C . TRP A 1 238 ? 2.756 11.738 5.100 1.00 53.84 263 TRP A C 1
ATOM 1743 O O . TRP A 1 238 ? 1.625 11.787 4.616 1.00 40.84 263 TRP A O 1
ATOM 1754 N N . CYS A 1 239 ? 3.117 10.695 5.865 1.00 101.54 264 CYS A N 1
ATOM 1755 C CA . CYS A 1 239 ? 2.058 9.725 6.195 1.00 47.52 264 CYS A CA 1
ATOM 1756 C C . CYS A 1 239 ? 0.873 10.410 6.836 1.00 29.08 264 CYS A C 1
ATOM 1757 O O . CYS A 1 239 ? -0.210 9.828 6.926 1.00 90.37 264 CYS A O 1
ATOM 1760 N N . ALA A 1 240 ? 1.081 11.596 7.379 1.00 69.31 265 ALA A N 1
ATOM 1761 C CA . ALA A 1 240 ? -0.010 12.285 8.006 1.00 47.08 265 ALA A CA 1
ATOM 1762 C C . ALA A 1 240 ? -1.094 12.630 6.997 1.00 40.61 265 ALA A C 1
ATOM 1763 O O . ALA A 1 240 ? -2.211 12.962 7.400 1.00 135.64 265 ALA A O 1
ATOM 1765 N N . ASN A 1 241 ? -0.802 12.548 5.692 1.00 47.00 266 ASN A N 1
ATOM 1766 C CA . ASN A 1 241 ? -1.801 12.938 4.705 1.00 131.98 266 ASN A CA 1
ATOM 1767 C C . ASN A 1 241 ? -3.015 12.067 4.838 1.00 105.72 266 ASN A C 1
ATOM 1768 O O . ASN A 1 241 ? -4.150 12.552 4.895 1.00 63.36 266 ASN A O 1
ATOM 1773 N N . CYS A 1 242 ? -2.792 10.782 4.937 1.00 16.23 267 CYS A N 1
ATOM 1774 C CA . CYS A 1 242 ? -3.900 9.885 5.061 1.00 95.28 267 CYS A CA 1
ATOM 1775 C C . CYS A 1 242 ? -4.157 9.387 6.474 1.00 148.42 267 CYS A C 1
ATOM 1776 O O . CYS A 1 242 ? -5.211 8.773 6.674 1.00 41.83 267 CYS A O 1
ATOM 1779 N N . HIS A 1 243 ? -3.266 9.678 7.451 1.00 37.59 268 HIS A N 1
ATOM 1780 C CA . HIS A 1 243 ? -3.546 9.524 8.886 1.00 27.57 268 HIS A CA 1
ATOM 1781 C C . HIS A 1 243 ? -3.319 10.884 9.505 1.00 93.44 268 HIS A C 1
ATOM 1782 O O . HIS A 1 243 ? -2.277 11.495 9.275 1.00 115.85 268 HIS A O 1
ATOM 1789 N N . THR A 1 244 ? -4.301 11.399 10.229 1.00 70.73 269 THR A N 1
ATOM 1790 C CA . THR A 1 244 ? -4.138 12.772 10.662 1.00 68.48 269 THR A CA 1
ATOM 1791 C C . THR A 1 244 ? -4.094 12.893 12.166 1.00 93.12 269 THR A C 1
ATOM 1792 O O . THR A 1 244 ? -3.171 13.500 12.714 1.00 186.64 269 THR A O 1
ATOM 1796 N N . ASP A 1 245 ? -5.085 12.324 12.838 1.00 86.84 270 ASP A N 1
ATOM 1797 C CA . ASP A 1 245 ? -5.123 12.390 14.294 1.00 189.50 270 ASP A CA 1
ATOM 1798 C C . ASP A 1 245 ? -3.818 11.866 14.893 1.00 169.96 270 ASP A C 1
ATOM 1799 O O . ASP A 1 245 ? -3.336 12.382 15.910 1.00 86.15 270 ASP A O 1
ATOM 1804 N N . ILE A 1 246 ? -3.221 10.853 14.260 1.00 62.16 271 ILE A N 1
ATOM 1805 C CA . ILE A 1 246 ? -2.099 10.137 14.851 1.00 54.78 271 ILE A CA 1
ATOM 1806 C C . ILE A 1 246 ? -0.801 10.946 14.862 1.00 74.41 271 ILE A C 1
ATOM 1807 O O . ILE A 1 246 ? 0.148 10.587 15.563 1.00 74.26 271 ILE A O 1
ATOM 1812 N N . HIS A 1 247 ? -0.700 11.993 14.062 1.00 59.86 272 HIS A N 1
ATOM 1813 C CA . HIS A 1 247 ? 0.463 12.858 14.123 1.00 23.60 272 HIS A CA 1
ATOM 1814 C C . HIS A 1 247 ? 0.526 13.576 15.453 1.00 149.83 272 HIS A C 1
ATOM 1815 O O . HIS A 1 247 ? -0.487 14.047 15.975 1.00 169.63 272 HIS A O 1
ATOM 1822 N N . ASN A 1 248 ? 1.731 13.714 15.980 1.00 75.52 273 ASN A N 1
ATOM 1823 C CA . ASN A 1 248 ? 1.881 14.378 17.270 1.00 104.26 273 ASN A CA 1
ATOM 1824 C C . ASN A 1 248 ? 3.279 14.934 17.364 1.00 74.70 273 ASN A C 1
ATOM 1825 O O . ASN A 1 248 ? 4.234 14.157 17.408 1.00 75.65 273 ASN A O 1
ATOM 1830 N N . SER A 1 249 ? 3.394 16.259 17.416 1.00 164.19 274 SER A N 1
ATOM 1831 C CA . SER A 1 249 ? 4.668 16.928 17.666 1.00 55.94 274 SER A CA 1
ATOM 1832 C C . SER A 1 249 ? 4.903 17.170 19.165 1.00 122.90 274 SER A C 1
ATOM 1833 O O . SER A 1 249 ? 5.889 16.680 19.726 1.00 265.69 274 SER A O 1
ATOM 1836 N N . ALA A 1 250 ? 4.009 17.913 19.830 1.00 118.80 275 ALA A N 1
ATOM 1837 C CA . ALA A 1 250 ? 4.141 18.212 21.260 1.00 97.80 275 ALA A CA 1
ATOM 1838 C C . ALA A 1 250 ? 3.497 17.103 22.071 1.00 143.05 275 ALA A C 1
ATOM 1839 O O . ALA A 1 250 ? 2.274 16.941 22.035 1.00 135.36 275 ALA A O 1
ATOM 1841 N N . TYR A 1 251 ? 4.317 16.343 22.810 1.00 160.57 276 TYR A N 1
ATOM 1842 C CA . TYR A 1 251 ? 3.820 15.135 23.463 1.00 183.45 276 TYR A CA 1
ATOM 1843 C C . TYR A 1 251 ? 2.939 15.426 24.668 1.00 140.26 276 TYR A C 1
ATOM 1844 O O . TYR A 1 251 ? 1.748 15.094 24.637 1.00 184.11 276 TYR A O 1
ATOM 1853 N N . PRO A 1 252 ? 3.469 15.994 25.757 1.00 123.79 277 PRO A N 1
ATOM 1854 C CA . PRO A 1 252 ? 2.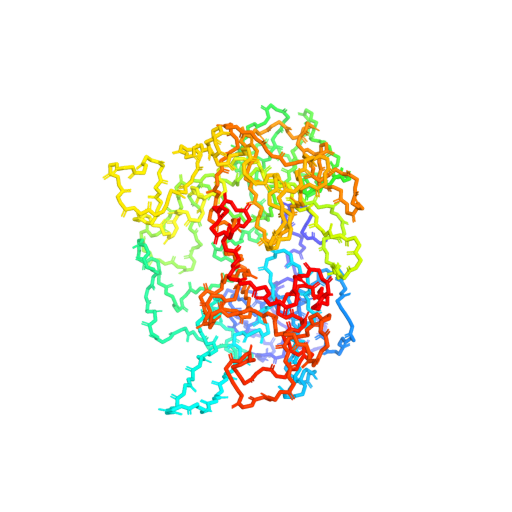660 16.041 26.991 1.00 73.34 277 PRO A CA 1
ATOM 1855 C C . PRO A 1 252 ? 1.253 16.560 26.719 1.00 235.04 277 PRO A C 1
ATOM 1856 O O . PRO A 1 252 ? 0.272 15.966 27.179 1.00 95.77 277 PRO A O 1
ATOM 1860 N N . THR A 1 253 ? 1.124 17.622 25.923 1.00 162.22 278 THR A N 1
ATOM 1861 C CA . THR A 1 253 ? -0.202 18.149 25.601 1.00 139.98 278 THR A CA 1
ATOM 1862 C C . THR A 1 253 ? -1.058 17.117 24.864 1.00 58.84 278 THR A C 1
ATOM 1863 O O . THR A 1 253 ? -2.199 16.850 25.259 1.00 214.06 278 THR A O 1
ATOM 1867 N N . ASN A 1 254 ? -0.536 16.536 23.784 1.00 157.95 279 ASN A N 1
ATOM 1868 C CA . ASN A 1 254 ? -1.244 15.522 23.003 1.00 107.08 279 ASN A CA 1
ATOM 1869 C C . ASN A 1 254 ? -0.723 14.151 23.407 1.00 115.62 279 ASN A C 1
ATOM 1870 O O . ASN A 1 254 ? 0.396 13.762 23.051 1.00 229.69 279 ASN A O 1
ATOM 1875 N N . LEU A 1 255 ? -1.547 13.420 24.139 1.00 138.32 280 LEU A N 1
ATOM 1876 C CA . LEU A 1 255 ? -1.138 12.174 24.763 1.00 62.83 280 LEU A CA 1
ATOM 1877 C C . LEU A 1 255 ? -1.160 11.069 23.720 1.00 46.68 280 LEU A C 1
ATOM 1878 O O . LEU A 1 255 ? -2.159 10.375 23.530 1.00 122.39 280 LEU A O 1
ATOM 1883 N N . ARG A 1 256 ? -0.030 10.916 23.047 1.00 100.26 281 ARG A N 1
ATOM 1884 C CA . ARG A 1 256 ? 0.225 9.825 22.124 1.00 63.48 281 ARG A CA 1
ATOM 1885 C C . ARG A 1 256 ? 1.686 9.902 21.742 1.00 106.49 281 ARG A C 1
ATOM 1886 O O . ARG A 1 256 ? 2.260 11.003 21.695 1.00 73.11 281 ARG A O 1
ATOM 1894 N N . HIS A 1 257 ? 2.287 8.743 21.502 1.00 42.20 282 HIS A N 1
ATOM 1895 C CA . HIS A 1 257 ? 3.739 8.683 21.407 1.00 33.03 282 HIS A CA 1
ATOM 1896 C C . HIS A 1 257 ? 4.255 9.764 20.437 1.00 44.59 282 HIS A C 1
ATOM 1897 O O . HIS A 1 257 ? 3.756 9.864 19.323 1.00 30.37 282 HIS A O 1
ATOM 1904 N N . PRO A 1 258 ? 5.238 10.567 20.831 1.00 37.16 283 PRO A N 1
ATOM 1905 C CA . PRO A 1 258 ? 5.616 11.677 19.944 1.00 65.41 283 PRO A CA 1
ATOM 1906 C C . PRO A 1 258 ? 6.018 11.164 18.551 1.00 130.48 283 PRO A C 1
ATOM 1907 O O . PRO A 1 258 ? 6.662 10.116 18.421 1.00 42.25 283 PRO A O 1
ATOM 1911 N N . ALA A 1 259 ? 5.593 11.881 17.492 1.00 39.34 284 ALA A N 1
ATOM 1912 C CA . ALA A 1 259 ? 6.137 11.618 16.155 1.00 140.85 284 ALA A CA 1
ATOM 1913 C C . ALA A 1 259 ? 6.029 12.853 15.286 1.00 13.05 284 ALA A C 1
ATOM 1914 O O . ALA A 1 259 ? 4.916 13.329 15.034 1.00 194.03 284 ALA A O 1
ATOM 1916 N N . GLY A 1 260 ? 7.168 13.324 14.776 1.00 113.83 285 GLY A N 1
ATOM 1917 C CA . GLY A 1 260 ? 7.183 14.349 13.745 1.00 84.52 285 GLY A CA 1
ATOM 1918 C C . GLY A 1 260 ? 8.497 15.117 13.744 1.00 100.89 285 GLY A C 1
ATOM 1919 O O . GLY A 1 260 ? 9.508 14.649 14.273 1.00 93.01 285 GLY A O 1
ATOM 1920 N N . ASN A 1 261 ? 8.453 16.286 13.083 1.00 107.02 286 ASN A N 1
ATOM 1921 C CA . ASN A 1 261 ? 9.558 17.250 13.120 1.00 152.25 286 ASN A CA 1
ATOM 1922 C C . ASN A 1 261 ? 9.524 18.064 14.405 1.00 151.36 286 ASN A C 1
ATOM 1923 O O . ASN A 1 261 ? 10.574 18.365 14.986 1.00 130.89 286 ASN A O 1
ATOM 1928 N N . GLY A 1 262 ? 8.335 18.468 14.839 1.00 84.89 287 GLY A N 1
ATOM 1929 C CA . GLY A 1 262 ? 8.206 18.980 16.178 1.00 227.59 287 GLY A CA 1
ATOM 1930 C C . GLY A 1 262 ? 8.177 17.875 17.222 1.00 42.74 287 GLY A C 1
ATOM 1931 O O . GLY A 1 262 ? 7.280 17.866 18.064 1.00 204.27 287 GLY A O 1
ATOM 1932 N N . ALA A 1 263 ? 9.145 16.951 17.220 1.00 156.50 288 ALA A N 1
ATOM 1933 C CA . ALA A 1 263 ? 9.278 16.039 18.364 1.00 172.17 288 ALA A CA 1
ATOM 1934 C C . ALA A 1 263 ? 10.748 15.642 18.499 1.00 135.84 288 ALA A C 1
ATOM 1935 O O . ALA A 1 263 ? 11.139 14.546 18.079 1.00 56.34 288 ALA A O 1
ATOM 1937 N N . LYS A 1 264 ? 11.507 16.471 19.225 1.00 57.39 289 LYS A N 1
ATOM 1938 C CA . LYS A 1 264 ? 12.941 16.245 19.369 1.00 105.68 289 LYS A CA 1
ATOM 1939 C C . LYS A 1 264 ? 13.206 14.993 20.204 1.00 72.86 289 LYS A C 1
ATOM 1940 O O . LYS A 1 264 ? 12.302 14.353 20.750 1.00 95.38 289 LYS A O 1
ATOM 1946 N N . PHE A 1 265 ? 14.478 14.667 20.331 1.00 52.44 290 PHE A N 1
ATOM 1947 C CA . PHE A 1 265 ? 14.878 13.338 20.763 1.00 98.36 290 PHE A CA 1
ATOM 1948 C C . PHE A 1 265 ? 15.111 13.281 22.250 1.00 34.58 290 PHE A C 1
ATOM 1949 O O . PHE A 1 265 ? 14.854 12.243 22.868 1.00 207.83 290 PHE A O 1
ATOM 1957 N N . GLY A 1 266 ? 15.589 14.381 22.839 1.00 123.36 291 GLY A N 1
ATOM 1958 C CA . GLY A 1 266 ? 15.963 14.384 24.239 1.00 171.18 291 GLY A CA 1
ATOM 1959 C C . GLY A 1 266 ? 17.452 14.189 24.457 1.00 83.12 291 GLY A C 1
ATOM 1960 O O . GLY A 1 266 ? 18.031 13.206 23.995 1.00 111.72 291 GLY A O 1
ATOM 1961 N N . ALA A 1 267 ? 18.096 15.133 25.137 1.00 131.06 292 ALA A N 1
ATOM 1962 C CA . ALA A 1 267 ? 19.505 14.966 25.492 1.00 122.22 292 ALA A CA 1
ATOM 1963 C C . ALA A 1 267 ? 19.765 13.689 26.288 1.00 141.96 292 ALA A C 1
ATOM 1964 O O . ALA A 1 267 ? 20.835 13.075 26.163 1.00 95.52 292 ALA A O 1
ATOM 1966 N N . THR A 1 268 ? 18.815 13.299 27.143 1.00 148.72 293 THR A N 1
ATOM 1967 C CA . THR A 1 268 ? 18.942 12.084 27.952 1.00 138.51 293 THR A CA 1
ATOM 1968 C C . THR A 1 268 ? 18.659 10.840 27.127 1.00 103.81 293 THR A C 1
ATOM 1969 O O . THR A 1 268 ? 19.487 9.923 27.049 1.00 100.93 293 THR A O 1
ATOM 1973 N N . ILE A 1 269 ? 17.460 10.786 26.536 1.00 92.01 294 ILE A N 1
ATOM 1974 C CA . ILE A 1 269 ? 17.121 9.720 25.592 1.00 122.61 294 ILE A CA 1
ATOM 1975 C C . ILE A 1 269 ? 18.263 9.515 24.609 1.00 75.67 294 ILE A C 1
ATOM 1976 O O . ILE A 1 269 ? 18.661 8.383 24.312 1.00 59.09 294 ILE A O 1
ATOM 1981 N N . ALA A 1 270 ? 18.787 10.621 24.077 1.00 135.22 295 ALA A N 1
ATOM 1982 C CA . ALA A 1 270 ? 19.860 10.547 23.092 1.00 10.70 295 ALA A CA 1
ATOM 1983 C C . ALA A 1 270 ? 21.120 9.926 23.680 1.00 199.32 295 ALA A C 1
ATOM 1984 O O . ALA A 1 270 ? 21.786 9.105 23.016 1.00 41.90 295 ALA A O 1
ATOM 1986 N N . GLY A 1 271 ? 21.465 10.297 24.924 1.00 60.91 296 GLY A N 1
ATOM 1987 C CA . GLY A 1 271 ? 22.591 9.644 25.561 1.00 128.52 296 GLY A CA 1
ATOM 1988 C C . GLY A 1 271 ? 22.389 8.147 25.563 1.00 138.69 296 GLY A C 1
ATOM 1989 O O . GLY A 1 271 ? 23.303 7.376 25.247 1.00 103.86 296 GLY A O 1
ATOM 1990 N N . LEU A 1 272 ? 21.146 7.731 25.818 1.00 53.96 297 LEU A N 1
ATOM 1991 C CA . LEU A 1 272 ? 20.802 6.323 25.962 1.00 108.22 297 LEU A CA 1
ATOM 1992 C C . LEU A 1 272 ? 20.849 5.583 24.621 1.00 215.63 297 LEU A C 1
ATOM 1993 O O . LEU A 1 272 ? 21.249 4.408 24.553 1.00 28.94 297 LEU A O 1
ATOM 1998 N N . TYR A 1 273 ? 20.411 6.225 23.538 1.00 49.14 298 TYR A N 1
ATOM 1999 C CA . TYR A 1 273 ? 20.371 5.479 22.289 1.00 94.21 298 TYR A CA 1
ATOM 2000 C C . TYR A 1 273 ? 21.738 4.890 21.982 1.00 147.04 298 TYR A C 1
ATOM 2001 O O . TYR A 1 273 ? 21.823 3.792 21.412 1.00 73.49 298 TYR A O 1
ATOM 2010 N N . ASN A 1 274 ? 22.814 5.601 22.355 1.00 55.56 299 ASN A N 1
ATOM 2011 C CA . ASN A 1 274 ? 24.163 5.116 22.081 1.00 71.98 299 ASN A CA 1
ATOM 2012 C C . ASN A 1 274 ? 24.565 4.048 23.083 1.00 159.48 299 ASN A C 1
ATOM 2013 O O . ASN A 1 274 ? 24.884 2.910 22.706 1.00 78.23 299 ASN A O 1
ATOM 2018 N N . SER A 1 275 ? 24.538 4.406 24.370 1.00 128.25 300 SER A N 1
ATOM 2019 C CA . SER A 1 275 ? 24.913 3.476 25.428 1.00 75.05 300 SER A CA 1
ATOM 2020 C C . SER A 1 275 ? 24.361 2.080 25.150 1.00 62.15 300 SER A C 1
ATOM 2021 O O . SER A 1 275 ? 25.117 1.137 24.892 1.00 182.24 300 SER A O 1
ATOM 2024 N N . TYR A 1 276 ? 23.046 1.947 25.111 1.00 159.19 301 TYR A N 1
ATOM 2025 C CA . TYR A 1 276 ? 22.439 0.637 24.943 1.00 121.96 301 TYR A CA 1
ATOM 2026 C C . TYR A 1 276 ? 22.797 0.132 23.563 1.00 62.46 301 TYR A C 1
ATOM 2027 O O . TYR A 1 276 ? 22.212 0.563 22.570 1.00 104.92 301 TYR A O 1
ATOM 2036 N N . LYS A 1 277 ? 23.760 -0.784 23.481 1.00 71.93 302 LYS A N 1
ATOM 2037 C CA . LYS A 1 277 ? 23.948 -1.509 22.219 1.00 172.52 302 LYS A CA 1
ATOM 2038 C C . LYS A 1 277 ? 23.102 -2.783 22.230 1.00 145.51 302 LYS A C 1
ATOM 2039 O O . LYS A 1 277 ? 22.033 -2.813 21.618 1.00 95.09 302 LYS A O 1
ATOM 2045 N N . LYS A 1 278 ? 23.489 -3.780 23.032 1.00 87.04 303 LYS A N 1
ATOM 2046 C CA . LYS A 1 278 ? 22.703 -4.997 23.199 1.00 72.98 303 LYS A CA 1
ATOM 2047 C C . LYS A 1 278 ? 21.625 -4.764 24.276 1.00 236.74 303 LYS A C 1
ATOM 2048 O O . LYS A 1 278 ? 21.344 -3.620 24.652 1.00 83.22 303 LYS A O 1
ATOM 2054 N N . SER A 1 279 ? 20.969 -5.845 24.750 1.00 78.98 304 SER A N 1
ATOM 2055 C CA . SER A 1 279 ? 20.050 -5.795 25.902 1.00 216.29 304 SER A CA 1
ATOM 2056 C C . SER A 1 279 ? 20.648 -5.484 27.272 1.00 219.24 304 SER A C 1
ATOM 2057 O O . SER A 1 279 ? 20.399 -4.413 27.837 1.00 276.00 304 SER A O 1
ATOM 2060 N N . GLY A 1 280 ? 21.418 -6.419 27.823 1.00 93.60 305 GLY A N 1
ATOM 2061 C CA . GLY A 1 280 ? 22.003 -6.241 29.145 1.00 90.87 305 GLY A CA 1
ATOM 2062 C C . GLY A 1 280 ? 23.194 -5.275 29.222 1.00 191.31 305 GLY A C 1
ATOM 2063 O O . GLY A 1 280 ? 23.687 -5.054 30.333 1.00 176.15 305 GLY A O 1
ATOM 2064 N N . ASP A 1 281 ? 23.642 -4.665 28.098 1.00 178.73 306 ASP A N 1
ATOM 2065 C CA . ASP A 1 281 ? 24.906 -3.919 28.005 1.00 113.13 306 ASP A CA 1
ATOM 2066 C C . ASP A 1 281 ? 24.690 -2.475 27.588 1.00 104.78 306 ASP A C 1
ATOM 2067 O O . ASP A 1 281 ? 23.879 -2.183 26.709 1.00 178.60 306 ASP A O 1
ATOM 2072 N N . LEU A 1 282 ? 25.480 -1.583 28.174 1.00 105.21 307 LEU A N 1
ATOM 2073 C CA . LEU A 1 282 ? 25.334 -0.144 27.970 1.00 107.53 307 LEU A CA 1
ATOM 2074 C C . LEU A 1 282 ? 26.714 0.492 27.754 1.00 144.07 307 LEU A C 1
ATOM 2075 O O . LEU A 1 282 ? 27.135 1.404 28.469 1.00 130.20 307 LEU A O 1
ATOM 2080 N N . THR A 1 283 ? 27.458 -0.022 26.775 1.00 124.73 308 THR A N 1
ATOM 2081 C CA . THR A 1 283 ? 28.789 0.507 26.491 1.00 145.18 308 THR A CA 1
ATOM 2082 C C . THR A 1 283 ? 28.728 1.908 25.869 1.00 188.29 308 THR A C 1
ATOM 2083 O O . THR A 1 283 ? 29.356 2.842 26.379 1.00 196.82 308 THR A O 1
ATOM 2087 N N . GLY A 1 284 ? 27.981 2.084 24.769 1.00 140.27 309 GLY A N 1
ATOM 2088 C CA . GLY A 1 284 ? 27.892 3.389 24.120 1.00 152.50 309 GLY A CA 1
ATOM 2089 C C . GLY A 1 284 ? 28.860 3.577 22.978 1.00 173.13 309 GLY A C 1
ATOM 2090 O O . GLY A 1 284 ? 29.222 2.589 22.333 1.00 161.31 309 GLY A O 1
ATOM 2091 N N . THR A 1 285 ? 29.368 4.805 22.791 1.00 158.93 310 THR A N 1
ATOM 2092 C CA . THR A 1 285 ? 30.223 5.137 21.650 1.00 155.00 310 THR A CA 1
ATOM 2093 C C . THR A 1 285 ? 29.472 5.312 20.336 1.00 103.90 310 THR A C 1
ATOM 2094 O O . THR A 1 285 ? 29.499 4.424 19.479 1.00 261.89 310 THR A O 1
ATOM 2098 N N . GLN A 1 286 ? 28.808 6.461 20.164 1.00 77.84 311 GLN A N 1
ATOM 2099 C CA . GLN A 1 286 ? 28.068 6.771 18.927 1.00 190.75 311 GLN A CA 1
ATOM 2100 C C . GLN A 1 286 ? 28.574 6.147 17.632 1.00 171.04 311 GLN A C 1
ATOM 2101 O O . GLN A 1 286 ? 27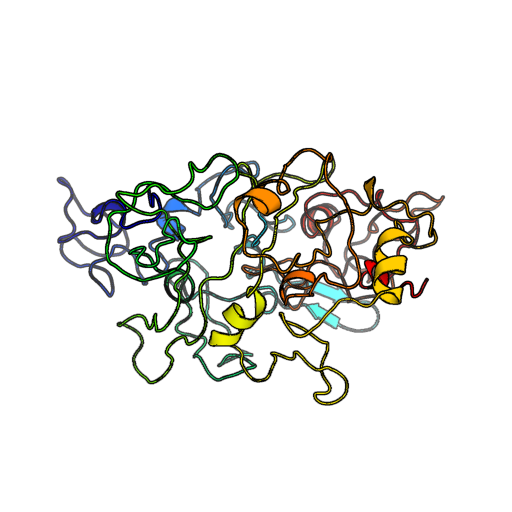.783 5.613 16.849 1.00 135.22 311 GLN A O 1
ATOM 2107 N N . ALA A 1 287 ? 29.868 6.251 17.365 1.00 86.80 312 ALA A N 1
ATOM 2108 C CA . ALA A 1 287 ? 30.463 5.672 16.162 1.00 199.59 312 ALA A CA 1
ATOM 2109 C C . ALA A 1 287 ? 29.935 4.278 15.795 1.00 221.81 312 ALA A C 1
ATOM 2110 O O . ALA A 1 287 ? 30.049 3.873 14.630 1.00 147.82 312 ALA A O 1
ATOM 2112 N N . SER A 1 288 ? 29.410 3.515 16.774 1.00 142.37 313 SER A N 1
ATOM 2113 C CA . SER A 1 288 ? 28.882 2.162 16.549 1.00 71.95 313 SER A CA 1
ATOM 2114 C C . SER A 1 288 ? 27.357 2.024 16.607 1.00 106.22 313 SER A C 1
ATOM 2115 O O . SER A 1 288 ? 26.846 0.987 16.166 1.00 74.96 313 SER A O 1
ATOM 2118 N N . ALA A 1 289 ? 26.634 2.980 17.218 1.00 218.22 314 ALA A N 1
ATOM 2119 C CA . ALA A 1 289 ? 25.166 2.967 17.371 1.00 43.52 314 ALA A CA 1
ATOM 2120 C C . ALA A 1 289 ? 24.422 2.901 16.041 1.00 113.46 314 ALA A C 1
ATOM 2121 O O . ALA A 1 289 ? 24.400 3.868 15.258 1.00 68.51 314 ALA A O 1
ATOM 2123 N N . TYR A 1 290 ? 23.755 1.776 15.810 1.00 129.14 315 TYR A N 1
ATOM 2124 C CA . TYR A 1 290 ? 23.399 1.410 14.450 1.00 219.01 315 TYR A CA 1
ATOM 2125 C C . TYR A 1 290 ? 22.373 2.385 13.886 1.00 83.24 315 TYR A C 1
ATOM 2126 O O . TYR A 1 290 ? 22.016 3.391 14.496 1.00 72.80 315 TYR A O 1
ATOM 2135 N N . LEU A 1 291 ? 21.958 2.111 12.658 1.00 96.85 316 LEU A N 1
ATOM 2136 C CA . LEU A 1 291 ? 20.753 2.734 12.166 1.00 180.11 316 LEU A CA 1
ATOM 2137 C C . LEU A 1 291 ? 20.091 1.815 11.128 1.00 268.28 316 LEU A C 1
ATOM 2138 O O . LEU A 1 291 ? 20.251 2.028 9.916 1.00 94.91 316 LEU A O 1
ATOM 2143 N N . SER A 1 292 ? 19.340 0.794 11.609 1.00 59.75 317 SER A N 1
ATOM 2144 C CA . SER A 1 292 ? 18.474 -0.010 10.747 1.00 103.13 317 SER A CA 1
ATOM 2145 C C . SER A 1 292 ? 17.109 -0.261 11.343 1.00 26.67 317 SER A C 1
ATOM 2146 O O . SER A 1 292 ? 16.067 0.095 10.786 1.00 159.61 317 SER A O 1
ATOM 2149 N N . LEU A 1 293 ? 17.141 -0.923 12.479 1.00 103.43 318 LEU A N 1
ATOM 2150 C CA . LEU A 1 293 ? 15.999 -1.611 13.059 1.00 31.51 318 LEU A CA 1
ATOM 2151 C C . LEU A 1 293 ? 15.190 -0.696 13.934 1.00 102.90 318 LEU A C 1
ATOM 2152 O O . LEU A 1 293 ? 14.108 -1.084 14.388 1.00 52.61 318 LEU A O 1
ATOM 2157 N N . ALA A 1 294 ? 15.761 0.467 14.249 1.00 133.84 319 ALA A N 1
ATOM 2158 C CA . ALA A 1 294 ? 15.057 1.540 14.941 1.00 80.85 319 ALA A CA 1
ATOM 2159 C C . ALA A 1 294 ? 15.752 2.841 14.544 1.00 12.81 319 ALA A C 1
ATOM 2160 O O . ALA A 1 294 ? 16.550 3.404 15.292 1.00 107.75 319 ALA A O 1
ATOM 2162 N N . PRO A 1 295 ? 15.490 3.309 13.347 1.00 100.19 320 PRO A N 1
ATOM 2163 C CA . PRO A 1 295 ? 16.175 4.493 12.823 1.00 58.08 320 PRO A CA 1
ATOM 2164 C C . PRO A 1 295 ? 15.513 5.786 13.295 1.00 90.60 320 PRO A C 1
ATOM 2165 O O . PRO A 1 295 ? 14.529 5.803 14.024 1.00 81.91 320 PRO A O 1
ATOM 2169 N N . PHE A 1 296 ? 16.045 6.891 12.808 1.00 40.92 321 PHE A N 1
ATOM 2170 C CA . PHE A 1 296 ? 15.622 8.178 13.320 1.00 69.53 321 PHE A CA 1
ATOM 2171 C C . PHE A 1 296 ? 15.916 9.266 12.302 1.00 134.48 321 PHE A C 1
ATOM 2172 O O . PHE A 1 296 ? 16.884 9.177 11.543 1.00 34.63 321 PHE A O 1
ATOM 2180 N N . GLU A 1 297 ? 15.091 10.304 12.310 1.00 50.68 322 GLU A N 1
ATOM 2181 C CA . GLU A 1 297 ? 15.356 11.419 11.420 1.00 62.22 322 GLU A CA 1
ATOM 2182 C C . GLU A 1 297 ? 16.526 12.303 11.907 1.00 155.06 322 GLU A C 1
ATOM 2183 O O . GLU A 1 297 ? 16.797 12.418 13.106 1.00 84.33 322 GLU A O 1
ATOM 2189 N N . GLU A 1 298 ? 17.188 12.975 10.941 1.00 71.31 323 GLU A N 1
ATOM 2190 C CA . GLU A 1 298 ? 18.211 13.984 11.188 1.00 67.05 323 GLU A CA 1
ATOM 2191 C C . GLU A 1 298 ? 17.687 15.427 11.126 1.00 103.15 323 GLU A C 1
ATOM 2192 O O . GLU A 1 298 ? 18.373 16.338 11.608 1.00 120.67 323 GLU A O 1
ATOM 2198 N N . GLY A 1 299 ? 16.506 15.665 10.547 1.00 129.24 324 GLY A N 1
ATOM 2199 C CA . GLY A 1 299 ? 15.873 16.979 10.550 1.00 100.06 324 GLY A CA 1
ATOM 2200 C C . GLY A 1 299 ? 16.617 18.039 9.761 1.00 151.86 324 GLY A C 1
ATOM 2201 O O . GLY A 1 299 ? 16.882 19.135 10.266 1.00 154.13 324 GLY A O 1
ATOM 2202 N N . THR A 1 300 ? 16.954 17.731 8.513 1.00 94.09 325 THR A N 1
ATOM 2203 C CA . THR A 1 300 ? 17.821 18.603 7.720 1.00 168.34 325 THR A CA 1
ATOM 2204 C C . THR A 1 300 ? 17.607 18.274 6.248 1.00 143.78 325 THR A C 1
ATOM 2205 O O . THR A 1 300 ? 17.893 17.156 5.806 1.00 119.80 325 THR A O 1
ATOM 2209 N N . ALA A 1 301 ? 17.086 19.234 5.504 1.00 61.41 326 ALA A N 1
ATOM 2210 C CA . ALA A 1 301 ? 16.851 19.054 4.081 1.00 193.92 326 ALA A CA 1
ATOM 2211 C C . ALA A 1 301 ? 18.097 19.319 3.206 1.00 260.55 326 ALA A C 1
ATOM 2212 O O . ALA A 1 301 ? 17.945 19.499 1.986 1.00 51.60 326 ALA A O 1
ATOM 2214 N N . ASP A 1 302 ? 19.311 19.343 3.779 1.00 60.28 327 ASP A N 1
ATOM 2215 C CA . ASP A 1 302 ? 20.532 19.665 3.026 1.00 177.15 327 ASP A CA 1
ATOM 2216 C C . ASP A 1 302 ? 21.070 18.424 2.314 1.00 175.96 327 ASP A C 1
ATOM 2217 O O . ASP A 1 302 ? 21.944 17.714 2.818 1.00 97.30 327 ASP A O 1
ATOM 2222 N N . TYR A 1 303 ? 20.600 18.199 1.087 1.00 83.53 328 TYR A N 1
ATOM 2223 C CA . TYR A 1 303 ? 20.835 16.922 0.422 1.00 89.19 328 TYR A CA 1
ATOM 2224 C C . TYR A 1 303 ? 22.300 16.569 0.279 1.00 120.01 328 TYR A C 1
ATOM 2225 O O . TYR A 1 303 ? 22.596 15.417 -0.069 1.00 80.57 328 TYR A O 1
ATOM 2234 N N . THR A 1 304 ? 23.209 17.519 0.531 1.00 217.82 329 THR A N 1
ATOM 2235 C CA . THR A 1 304 ? 24.645 17.275 0.400 1.00 221.19 329 THR A CA 1
ATOM 2236 C C . THR A 1 304 ? 25.220 16.639 1.667 1.00 89.20 329 THR A C 1
ATOM 2237 O O . THR A 1 304 ? 25.936 15.632 1.595 1.00 69.42 329 THR A O 1
ATOM 2241 N N . VAL A 1 305 ? 24.925 17.223 2.836 1.00 131.64 330 VAL A N 1
ATOM 2242 C CA . VAL A 1 305 ? 25.448 16.700 4.103 1.00 210.18 330 VAL A CA 1
ATOM 2243 C C . VAL A 1 305 ? 24.702 15.447 4.540 1.00 204.65 330 VAL A C 1
ATOM 2244 O O . VAL A 1 305 ? 25.251 14.624 5.293 1.00 118.66 330 VAL A O 1
ATOM 2248 N N . LEU A 1 306 ? 23.428 15.315 4.145 1.00 204.93 331 LEU A N 1
ATOM 2249 C CA . LEU A 1 306 ? 22.651 14.133 4.509 1.00 151.64 331 LEU A CA 1
ATOM 2250 C C . LEU A 1 306 ? 22.877 12.999 3.535 1.00 37.76 331 LEU A C 1
ATOM 2251 O O . LEU A 1 306 ? 22.783 11.827 3.919 1.00 118.55 331 LEU A O 1
ATOM 2256 N N . LYS A 1 307 ? 23.157 13.309 2.275 1.00 168.36 332 LYS A N 1
ATOM 2257 C CA . LYS A 1 307 ? 23.741 12.283 1.430 1.00 92.67 332 LYS A CA 1
ATOM 2258 C C . LYS A 1 307 ? 25.058 11.804 2.013 1.00 106.80 332 LYS A C 1
ATOM 2259 O O . LYS A 1 307 ? 25.428 10.644 1.814 1.00 97.23 332 LYS A O 1
ATOM 2265 N N . GLY A 1 308 ? 25.748 12.664 2.773 1.00 228.22 333 GLY A N 1
ATOM 2266 C CA . GLY A 1 308 ? 26.942 12.283 3.504 1.00 215.09 333 GLY A CA 1
ATOM 2267 C C . GLY A 1 308 ? 26.773 10.915 4.138 1.00 245.05 333 GLY A C 1
ATOM 2268 O O . GLY A 1 308 ? 27.637 10.035 3.997 1.00 128.16 333 GLY A O 1
ATOM 2269 N N . HIS A 1 309 ? 25.630 10.710 4.794 1.00 104.54 334 HIS A N 1
ATOM 2270 C CA . HIS A 1 309 ? 25.285 9.403 5.339 1.00 129.17 334 HIS A CA 1
ATOM 2271 C C . HIS A 1 309 ? 24.740 8.524 4.223 1.00 132.50 334 HIS A C 1
ATOM 2272 O O . HIS A 1 309 ? 24.960 8.804 3.047 1.00 161.44 334 HIS A O 1
ATOM 2279 N N . ALA A 1 310 ? 24.048 7.451 4.580 1.00 95.31 335 ALA A N 1
ATOM 2280 C CA . ALA A 1 310 ? 23.330 6.628 3.607 1.00 98.03 335 ALA A CA 1
ATOM 2281 C C . ALA A 1 310 ? 24.254 5.704 2.831 1.00 76.24 335 ALA A C 1
ATOM 2282 O O . ALA A 1 310 ? 23.965 5.367 1.678 1.00 79.52 335 ALA A O 1
ATOM 2284 N N . LYS A 1 311 ? 25.327 5.234 3.471 1.00 106.05 336 LYS A N 1
ATOM 2285 C CA . LYS A 1 311 ? 26.195 4.234 2.868 1.00 27.69 336 LYS A CA 1
ATOM 2286 C C . LYS A 1 311 ? 25.668 2.828 3.202 1.00 90.47 336 LYS A C 1
ATOM 2287 O O . LYS A 1 311 ? 24.767 2.647 4.027 1.00 61.33 336 LYS A O 1
ATOM 2293 N N . ILE A 1 312 ? 26.143 1.832 2.465 1.00 125.33 337 ILE A N 1
ATOM 2294 C CA . ILE A 1 312 ? 25.691 0.470 2.705 1.00 36.03 337 ILE A CA 1
ATOM 2295 C C . ILE A 1 312 ? 26.762 -0.395 3.339 1.00 75.23 337 ILE A C 1
ATOM 2296 O O . ILE A 1 312 ? 26.537 -1.597 3.534 1.00 99.74 337 ILE A O 1
ATOM 2301 N N . ASP A 1 313 ? 27.926 0.163 3.645 1.00 253.42 338 ASP A N 1
ATOM 2302 C CA . ASP A 1 313 ? 28.937 -0.516 4.436 1.00 168.79 338 ASP A CA 1
ATOM 2303 C C . ASP A 1 313 ? 28.991 0.160 5.799 1.00 253.27 338 ASP A C 1
ATOM 2304 O O . ASP A 1 313 ? 28.891 1.388 5.895 1.00 261.56 338 ASP A O 1
ATOM 2309 N N . ASP A 1 314 ? 29.156 -0.631 6.857 1.00 235.59 339 ASP A N 1
ATOM 2310 C CA . ASP A 1 314 ? 28.957 -0.103 8.203 1.00 185.88 339 ASP A CA 1
ATOM 2311 C C . ASP A 1 314 ? 30.072 0.864 8.571 1.00 190.32 339 ASP A C 1
ATOM 2312 O O . ASP A 1 314 ? 30.855 0.598 9.488 1.00 235.19 339 ASP A O 1
ATOM 2317 N N . THR A 1 315 ? 30.145 1.996 7.871 1.00 181.03 340 THR A N 1
ATOM 2318 C CA . THR A 1 315 ? 31.104 3.038 8.213 1.00 214.02 340 THR A CA 1
ATOM 2319 C C . THR A 1 315 ? 30.465 4.097 9.100 1.00 107.37 340 THR A C 1
ATOM 2320 O O . THR A 1 315 ? 30.889 4.298 10.244 1.00 235.60 340 THR A O 1
ATOM 2324 N N . ALA A 1 316 ? 29.429 4.763 8.597 1.00 103.12 341 ALA A N 1
ATOM 2325 C CA . ALA A 1 316 ? 28.748 5.824 9.337 1.00 237.99 341 ALA A CA 1
ATOM 2326 C C . ALA A 1 316 ? 27.531 5.198 10.021 1.00 218.39 341 ALA A C 1
ATOM 2327 O O . ALA A 1 316 ? 26.494 4.969 9.391 1.00 64.97 341 ALA A O 1
ATOM 2329 N N . LEU A 1 317 ? 27.682 4.857 11.303 1.00 88.55 342 LEU A N 1
ATOM 2330 C CA . LEU A 1 317 ? 26.573 4.382 12.122 1.00 57.08 342 LEU A CA 1
ATOM 2331 C C . LEU A 1 317 ? 26.053 5.480 13.037 1.00 162.16 342 LEU A C 1
ATOM 2332 O O . LEU A 1 317 ? 24.840 5.701 13.111 1.00 182.42 342 LEU A O 1
ATOM 2337 N N . THR A 1 318 ? 26.954 6.140 13.768 1.00 82.62 343 THR A N 1
ATOM 2338 C CA . THR A 1 318 ? 26.786 7.563 14.057 1.00 80.43 343 THR A CA 1
ATOM 2339 C C . THR A 1 318 ? 25.419 7.894 14.660 1.00 185.79 343 THR A C 1
ATOM 2340 O O . THR A 1 318 ? 24.550 8.428 13.961 1.00 149.16 343 THR A O 1
ATOM 2344 N N . GLY A 1 319 ? 25.203 7.568 15.941 1.00 197.64 344 GLY A N 1
ATOM 2345 C CA . GLY A 1 319 ? 23.916 7.781 16.592 1.00 63.59 344 GLY A CA 1
ATOM 2346 C C . GLY A 1 319 ? 23.550 9.249 16.630 1.00 117.62 344 GLY A C 1
ATOM 2347 O O . GLY A 1 319 ? 23.976 10.004 15.752 1.00 219.03 344 GLY A O 1
ATOM 2348 N N . ALA A 1 320 ? 22.770 9.688 17.612 1.00 48.64 345 ALA A N 1
ATOM 2349 C CA . ALA A 1 320 ? 22.183 11.019 17.476 1.00 89.73 345 ALA A CA 1
ATOM 2350 C C . ALA A 1 320 ? 22.416 11.948 18.658 1.00 141.00 345 ALA A C 1
ATOM 2351 O O . ALA A 1 320 ? 23.267 11.705 19.521 1.00 106.47 345 ALA A O 1
ATOM 2353 N N . ASP A 1 321 ? 21.683 13.056 18.654 1.00 116.37 346 ASP A N 1
ATOM 2354 C CA . ASP A 1 321 ? 21.719 14.040 19.722 1.00 138.57 346 ASP A CA 1
ATOM 2355 C C . ASP A 1 321 ? 20.344 14.681 19.774 1.00 137.26 346 ASP A C 1
ATOM 2356 O O . ASP A 1 321 ? 19.495 14.411 18.920 1.00 149.99 346 ASP A O 1
ATOM 2361 N N . ALA A 1 322 ? 20.146 15.595 20.744 1.00 88.70 347 ALA A N 1
ATOM 2362 C CA . ALA A 1 322 ? 18.788 16.061 21.125 1.00 73.86 347 ALA A CA 1
ATOM 2363 C C . ALA A 1 322 ? 18.124 16.919 20.048 1.00 214.38 347 ALA A C 1
ATOM 2364 O O . ALA A 1 322 ? 17.075 17.503 20.387 1.00 142.83 347 ALA A O 1
ATOM 2366 N N . THR A 1 323 ? 18.711 17.001 18.846 1.00 199.69 348 THR A N 1
ATOM 2367 C CA . THR A 1 323 ? 18.082 17.637 17.693 1.00 71.55 348 THR A CA 1
ATOM 2368 C C . THR A 1 323 ? 17.343 16.638 16.800 1.00 150.25 348 THR A C 1
ATOM 2369 O O . THR A 1 323 ? 16.336 17.001 16.184 1.00 159.07 348 THR A O 1
ATOM 2373 N N . SER A 1 324 ? 17.844 15.400 16.708 1.00 80.21 349 SER A N 1
ATOM 2374 C CA . SER A 1 324 ? 17.233 14.308 15.941 1.00 137.85 349 SER A CA 1
ATOM 2375 C C . SER A 1 324 ? 15.742 14.086 16.235 1.00 115.00 349 SER A C 1
ATOM 2376 O O . SER A 1 324 ? 15.350 13.880 17.381 1.00 78.28 349 SER A O 1
ATOM 2379 N N . ASN A 1 325 ? 14.909 14.047 15.189 1.00 69.81 350 ASN A N 1
ATOM 2380 C CA . ASN A 1 325 ? 13.472 13.862 15.392 1.00 155.21 350 ASN A CA 1
ATOM 2381 C C . ASN A 1 325 ? 13.175 12.360 15.471 1.00 42.78 350 ASN A C 1
ATOM 2382 O O . ASN A 1 325 ? 14.098 11.550 15.561 1.00 113.38 350 ASN A O 1
ATOM 2387 N N . VAL A 1 326 ? 11.888 11.963 15.469 1.00 29.92 351 VAL A N 1
ATOM 2388 C CA . VAL A 1 326 ? 11.493 10.540 15.392 1.00 146.93 351 VAL A CA 1
ATOM 2389 C C . VAL A 1 326 ? 10.230 10.305 14.554 1.00 62.68 351 VAL A C 1
ATOM 2390 O O . VAL A 1 326 ? 9.120 10.324 15.095 1.00 82.05 351 VAL A O 1
ATOM 2394 N N . ASN A 1 327 ? 10.376 9.940 13.273 1.00 96.03 352 ASN A N 1
ATOM 2395 C CA . ASN A 1 327 ? 9.210 9.769 12.393 1.00 98.76 352 ASN A CA 1
ATOM 2396 C C . ASN A 1 327 ? 8.534 8.423 12.623 1.00 40.20 352 ASN A C 1
ATOM 2397 O O . ASN A 1 327 ? 9.046 7.547 13.324 1.00 199.25 352 ASN A O 1
ATOM 2402 N N . CYS A 1 328 ? 7.352 8.285 12.026 1.00 42.75 353 CYS A N 1
ATOM 2403 C CA . CYS A 1 328 ? 6.586 7.052 12.143 1.00 47.91 353 CYS A CA 1
ATOM 2404 C C . CYS A 1 328 ? 7.399 5.823 11.750 1.00 101.70 353 CYS A C 1
ATOM 2405 O O . CYS A 1 328 ? 7.122 4.714 12.228 1.00 102.74 353 CYS A O 1
ATOM 2408 N N . LEU A 1 329 ? 8.386 5.987 10.867 1.00 32.60 354 LEU A N 1
ATOM 2409 C CA . LEU A 1 329 ? 9.123 4.829 10.352 1.00 47.01 354 LEU A CA 1
ATOM 2410 C C . LEU A 1 329 ? 10.152 4.302 11.341 1.00 76.80 354 LEU A C 1
ATOM 2411 O O . LEU A 1 329 ? 10.648 3.181 11.174 1.00 109.36 354 LEU A O 1
ATOM 2416 N N . SER A 1 330 ? 10.512 5.090 12.348 1.00 46.40 355 SER A N 1
ATOM 2417 C CA . SER A 1 330 ? 11.422 4.583 13.348 1.00 67.86 355 SER A CA 1
ATOM 2418 C C . SER A 1 330 ? 10.831 3.377 14.088 1.00 105.71 355 SER A C 1
ATOM 2419 O O . SER A 1 330 ? 11.592 2.643 14.736 1.00 92.77 355 SER A O 1
ATOM 2422 N N . CYS A 1 331 ? 9.503 3.113 13.958 1.00 46.35 356 CYS A N 1
ATOM 2423 C CA . CYS A 1 331 ? 8.879 1.908 14.516 1.00 58.28 356 CYS A CA 1
ATOM 2424 C C . CYS A 1 331 ? 8.263 1.004 13.475 1.00 52.99 356 CYS A C 1
ATOM 2425 O O . CYS A 1 331 ? 8.335 -0.216 13.604 1.00 61.58 356 CYS A O 1
ATOM 2428 N N . HIS A 1 332 ? 7.683 1.573 12.444 1.00 34.31 357 HIS A N 1
ATOM 2429 C CA . HIS A 1 332 ? 6.940 0.829 11.452 1.00 44.68 357 HIS A CA 1
ATOM 2430 C C . HIS A 1 332 ? 7.799 0.631 10.193 1.00 136.17 357 HIS A C 1
ATOM 2431 O O . HIS A 1 332 ? 8.949 1.075 10.097 1.00 72.10 357 HIS A O 1
ATOM 2438 N N . ARG A 1 333 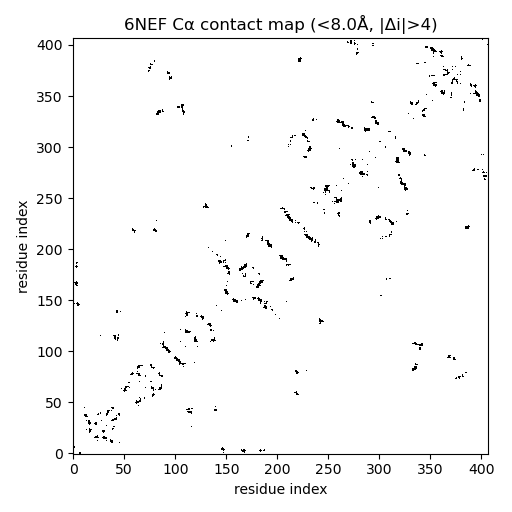? 7.189 0.020 9.182 1.00 57.48 358 ARG A N 1
ATOM 2439 C CA . ARG A 1 333 ? 7.776 -0.122 7.859 1.00 47.94 358 ARG A CA 1
ATOM 2440 C C . ARG A 1 333 ? 6.669 0.200 6.868 1.00 69.25 358 ARG A C 1
ATOM 2441 O O . ARG A 1 333 ? 5.587 -0.378 6.959 1.00 68.53 358 ARG A O 1
ATOM 2449 N N . ALA A 1 334 ? 6.955 1.058 5.891 1.00 96.24 359 ALA A N 1
ATOM 2450 C CA . ALA A 1 334 ? 5.943 1.539 4.949 1.00 22.56 359 ALA A CA 1
ATOM 2451 C C . ALA A 1 334 ? 5.154 0.420 4.221 1.00 74.18 359 ALA A C 1
ATOM 2452 O O . ALA A 1 334 ? 3.922 0.433 4.229 1.00 53.61 359 ALA A O 1
ATOM 2454 N N . HIS A 1 335 ? 5.815 -0.509 3.494 1.00 39.19 360 HIS A N 1
ATOM 2455 C CA . HIS A 1 335 ? 5.038 -1.524 2.733 1.00 29.74 360 HIS A CA 1
ATOM 2456 C C . HIS A 1 335 ? 4.307 -2.534 3.594 1.00 24.32 360 HIS A C 1
ATOM 2457 O O . HIS A 1 335 ? 3.075 -2.562 3.616 1.00 71.09 360 HIS A O 1
ATOM 2464 N N . ALA A 1 336 ? 5.080 -3.368 4.301 1.00 74.45 361 ALA A N 1
ATOM 2465 C CA . ALA A 1 336 ? 4.592 -4.435 5.175 1.00 30.90 361 ALA A CA 1
ATOM 2466 C C . ALA A 1 336 ? 5.710 -4.874 6.108 1.00 44.88 361 ALA A C 1
ATOM 2467 O O . ALA A 1 336 ? 6.751 -4.219 6.220 1.00 200.80 361 ALA A O 1
ATOM 2469 N N . SER A 1 337 ? 5.485 -5.994 6.781 1.00 50.90 362 SER A N 1
ATOM 2470 C CA . SER A 1 337 ? 6.471 -6.583 7.679 1.00 25.02 362 SER A CA 1
ATOM 2471 C C . SER A 1 337 ? 5.934 -7.923 8.157 1.00 86.67 362 SER A C 1
ATOM 2472 O O . SER A 1 337 ? 4.823 -8.326 7.805 1.00 116.34 362 SER A O 1
ATOM 2475 N N . GLY A 1 338 ? 6.737 -8.618 8.960 1.00 47.67 363 GLY A N 1
ATOM 2476 C CA . GLY A 1 338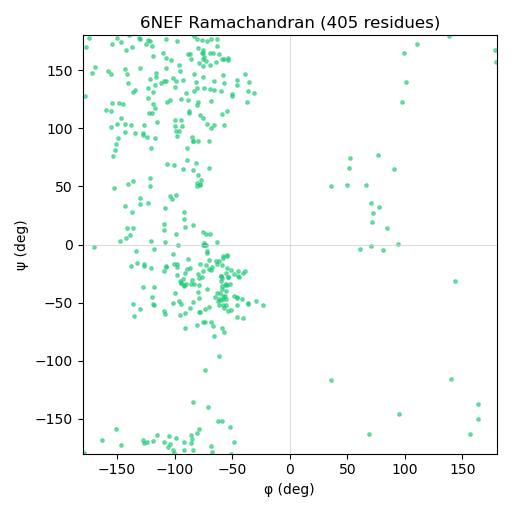 ? 6.269 -9.827 9.609 1.00 80.29 363 GLY A CA 1
ATOM 2477 C C . GLY A 1 338 ? 5.651 -9.655 10.996 1.00 92.30 363 GLY A C 1
ATOM 2478 O O . GLY A 1 338 ? 5.465 -10.644 11.700 1.00 59.53 363 GLY A O 1
ATOM 2479 N N . PHE A 1 339 ? 5.283 -8.448 11.419 1.00 69.90 364 PHE A N 1
ATOM 2480 C CA . PHE A 1 339 ? 4.861 -8.266 12.807 1.00 23.47 364 PHE A CA 1
ATOM 2481 C C . PHE A 1 339 ? 3.587 -7.440 12.957 1.00 78.04 364 PHE A C 1
ATOM 2482 O O . PHE A 1 339 ? 3.522 -6.281 12.535 1.00 118.94 364 PHE A O 1
ATOM 2490 N N . ASP A 1 340 ? 2.690 -7.973 13.777 1.00 21.95 365 ASP A N 1
ATOM 2491 C CA . ASP A 1 340 ? 1.251 -7.861 13.601 1.00 121.58 365 ASP A CA 1
ATOM 2492 C C . ASP A 1 340 ? 0.802 -6.515 13.042 1.00 96.49 365 ASP A C 1
ATOM 2493 O O . ASP A 1 340 ? 0.007 -6.486 12.098 1.00 88.80 365 ASP A O 1
ATOM 2498 N N . SER A 1 341 ? 1.240 -5.386 13.603 1.00 46.55 366 SER A N 1
ATOM 2499 C CA . SER A 1 341 ? 0.836 -4.121 12.977 1.00 67.82 366 SER A CA 1
ATOM 2500 C C . SER A 1 341 ? 1.912 -3.467 12.139 1.00 22.10 366 SER A C 1
ATOM 2501 O O . SER A 1 341 ? 1.950 -2.246 12.049 1.00 43.35 366 SER A O 1
ATOM 2504 N N . MET A 1 342 ? 2.674 -4.272 11.409 1.00 89.32 367 MET A N 1
ATOM 2505 C CA . MET A 1 342 ? 3.750 -3.826 10.525 1.00 14.08 367 MET A CA 1
ATOM 2506 C C . MET A 1 342 ? 4.699 -2.897 11.271 1.00 48.53 367 MET A C 1
ATOM 2507 O O . MET A 1 342 ? 4.845 -1.704 10.986 1.00 55.37 367 MET A O 1
ATOM 2512 N N . THR A 1 343 ? 5.349 -3.513 12.245 1.00 36.16 368 THR A N 1
ATOM 2513 C CA . THR A 1 343 ? 6.457 -2.912 12.959 1.00 28.01 368 THR A CA 1
ATOM 2514 C C . THR A 1 343 ? 7.749 -3.590 12.519 1.00 64.40 368 THR A C 1
ATOM 2515 O O . THR A 1 343 ? 7.737 -4.553 11.761 1.00 54.80 368 THR A O 1
ATOM 2519 N N . ARG A 1 344 ? 8.866 -3.099 13.035 1.00 6.19 369 ARG A N 1
ATOM 2520 C CA . ARG A 1 344 ? 10.188 -3.655 12.779 1.00 45.04 369 ARG A CA 1
ATOM 2521 C C . ARG A 1 344 ? 10.651 -4.703 13.804 1.00 109.26 369 ARG A C 1
ATOM 2522 O O . ARG A 1 344 ? 11.414 -5.618 13.463 1.00 51.02 369 ARG A O 1
ATOM 2530 N N . PHE A 1 345 ? 10.297 -4.553 15.063 1.00 20.67 370 PHE A N 1
ATOM 2531 C CA . PHE A 1 345 ? 10.651 -5.544 16.066 1.00 70.03 370 PHE A CA 1
ATOM 2532 C C . PHE A 1 345 ? 9.366 -6.287 16.482 1.00 104.57 370 PHE A C 1
ATOM 2533 O O . PHE A 1 345 ? 8.312 -6.079 15.890 1.00 102.56 370 PHE A O 1
ATOM 2541 N N . ASN A 1 346 ? 9.421 -7.101 17.548 1.00 25.79 371 ASN A N 1
ATOM 2542 C CA . ASN A 1 346 ? 8.562 -8.268 17.698 1.00 24.28 371 ASN A CA 1
ATOM 2543 C C . ASN A 1 346 ? 7.301 -8.031 18.545 1.00 112.54 371 ASN A C 1
ATOM 2544 O O . ASN A 1 346 ? 6.194 -8.460 18.177 1.00 42.40 371 ASN A O 1
ATOM 2549 N N . LEU A 1 347 ? 7.480 -7.426 19.713 1.00 15.66 372 LEU A N 1
ATOM 2550 C CA . LEU A 1 347 ? 6.412 -6.928 20.639 1.00 57.67 372 LEU A CA 1
ATOM 2551 C C . LEU A 1 347 ? 5.182 -7.804 20.676 1.00 39.86 372 LEU A C 1
ATOM 2552 O O . LEU A 1 347 ? 4.063 -7.299 20.557 1.00 111.78 372 LEU A O 1
ATOM 2557 N N . ALA A 1 348 ? 5.367 -9.109 20.871 1.00 73.43 373 ALA A N 1
ATOM 2558 C CA . ALA A 1 348 ? 4.218 -10.011 21.019 1.00 43.16 373 ALA A CA 1
ATOM 2559 C C . ALA A 1 348 ? 4.306 -10.854 22.257 1.00 22.37 373 ALA A C 1
ATOM 2560 O O . ALA A 1 348 ? 3.276 -11.099 22.881 1.00 116.99 373 ALA A O 1
ATOM 2562 N N . TYR A 1 349 ? 5.524 -11.283 22.626 1.00 104.83 374 TYR A N 1
ATOM 2563 C CA . TYR A 1 349 ? 5.822 -12.128 23.779 1.00 53.59 374 TYR A CA 1
ATOM 2564 C C . TYR A 1 349 ? 7.118 -11.664 24.445 1.00 137.71 374 TYR A C 1
ATOM 2565 O O . TYR A 1 349 ? 8.061 -11.246 23.772 1.00 52.99 374 TYR A O 1
ATOM 2574 N N . GLU A 1 350 ? 7.183 -11.810 25.774 1.00 105.02 375 GLU A N 1
ATOM 2575 C CA . GLU A 1 350 ? 8.211 -11.149 26.594 1.00 68.80 375 GLU A CA 1
ATOM 2576 C C . GLU A 1 350 ? 9.575 -11.037 25.940 1.00 98.69 375 GLU A C 1
ATOM 2577 O O . GLU A 1 350 ? 10.218 -9.980 26.002 1.00 49.16 375 GLU A O 1
ATOM 2583 N N . PHE A 1 351 ? 10.081 -12.160 25.429 1.00 50.26 376 PHE A N 1
ATOM 2584 C CA . PHE A 1 351 ? 11.417 -12.230 24.864 1.00 125.14 376 PHE A CA 1
ATOM 2585 C C . PHE A 1 351 ? 11.344 -12.103 23.354 1.00 90.12 376 PHE A C 1
ATOM 2586 O O . PHE A 1 351 ? 10.276 -12.004 22.752 1.00 126.48 376 PHE A O 1
ATOM 2594 N N . THR A 1 352 ? 12.512 -12.052 22.748 1.00 51.62 377 THR A N 1
ATOM 2595 C CA . THR A 1 352 ? 12.638 -12.276 21.322 1.00 139.37 377 THR A CA 1
ATOM 2596 C C . THR A 1 352 ? 13.539 -13.470 21.046 1.00 174.79 377 THR A C 1
ATOM 2597 O O . THR A 1 352 ? 13.152 -14.370 20.288 1.00 110.93 377 THR A O 1
ATOM 2601 N N . THR A 1 353 ? 14.685 -13.553 21.735 1.00 112.39 378 THR A N 1
ATOM 2602 C CA . THR A 1 353 ? 15.671 -14.618 21.562 1.00 55.09 378 THR A CA 1
ATOM 2603 C C . THR A 1 353 ? 15.769 -15.378 22.880 1.00 103.79 378 THR A C 1
ATOM 2604 O O . THR A 1 353 ? 16.119 -14.809 23.920 1.00 138.22 378 THR A O 1
ATOM 2608 N N . ILE A 1 354 ? 15.422 -16.655 22.831 1.00 122.12 379 ILE A N 1
ATOM 2609 C CA . ILE A 1 354 ? 15.681 -17.568 23.927 1.00 89.76 379 ILE A CA 1
ATOM 2610 C C . ILE A 1 354 ? 17.162 -17.933 23.973 1.00 95.90 379 ILE A C 1
ATOM 2611 O O . ILE A 1 354 ? 17.901 -17.785 22.995 1.00 160.10 379 ILE A O 1
ATOM 2616 N N . ALA A 1 355 ? 17.595 -18.434 25.131 1.00 79.05 380 ALA A N 1
ATOM 2617 C CA . ALA A 1 355 ? 18.945 -18.956 25.319 1.00 164.07 380 ALA A CA 1
ATOM 2618 C C . ALA A 1 355 ? 18.887 -20.465 25.093 1.00 165.49 380 ALA A C 1
ATOM 2619 O O . ALA A 1 355 ? 18.064 -21.150 25.711 1.00 112.37 380 ALA A O 1
ATOM 2621 N N . ASP A 1 356 ? 19.721 -20.977 24.180 1.00 96.40 381 ASP A N 1
ATOM 2622 C CA . ASP A 1 356 ? 19.470 -22.310 23.632 1.00 224.39 381 ASP A CA 1
ATOM 2623 C C . ASP A 1 356 ? 19.391 -23.391 24.707 1.00 204.05 381 ASP A C 1
ATOM 2624 O O . ASP A 1 356 ? 18.296 -23.867 25.034 1.00 119.97 381 ASP A O 1
ATOM 2629 N N . ALA A 1 357 ? 20.548 -23.782 25.251 1.00 222.43 382 ALA A N 1
ATOM 2630 C CA . ALA A 1 357 ? 20.629 -24.552 26.485 1.00 240.76 382 ALA A CA 1
ATOM 2631 C C . ALA A 1 357 ? 21.880 -24.198 27.275 1.00 172.14 382 ALA A C 1
ATOM 2632 O O . ALA A 1 357 ? 22.136 -24.823 28.307 1.00 179.72 382 ALA A O 1
ATOM 2634 N N . SER A 1 358 ? 22.671 -23.232 26.812 1.00 145.40 383 SER A N 1
ATOM 2635 C CA . SER A 1 358 ? 24.027 -23.001 27.296 1.00 168.65 383 SER A CA 1
ATOM 2636 C C . SER A 1 358 ? 24.366 -21.542 27.497 1.00 203.05 383 SER A C 1
ATOM 2637 O O . SER A 1 358 ? 25.371 -21.253 28.157 1.00 147.30 383 SER A O 1
ATOM 2640 N N . GLY A 1 359 ? 23.619 -20.622 26.896 1.00 249.45 384 GLY A N 1
ATOM 2641 C CA . GLY A 1 359 ? 24.148 -19.331 26.530 1.00 227.40 384 GLY A CA 1
ATOM 2642 C C . GLY A 1 359 ? 23.607 -18.918 25.176 1.00 194.87 384 GLY A C 1
ATOM 2643 O O . GLY A 1 359 ? 22.392 -18.780 25.014 1.00 192.93 384 GLY A O 1
ATOM 2644 N N . ASN A 1 360 ? 24.499 -18.791 24.189 1.00 261.13 385 ASN A N 1
ATOM 2645 C CA . ASN A 1 360 ? 24.269 -18.107 22.914 1.00 239.20 385 ASN A CA 1
ATOM 2646 C C . ASN A 1 360 ? 22.818 -18.184 22.459 1.00 146.22 385 ASN A C 1
ATOM 2647 O O . ASN A 1 360 ? 22.208 -19.256 22.447 1.00 137.35 385 ASN A O 1
ATOM 2652 N N . SER A 1 361 ? 22.261 -17.035 22.102 1.00 58.50 386 SER A N 1
ATOM 2653 C CA . SER A 1 361 ? 20.845 -16.933 21.781 1.00 205.53 386 SER A CA 1
ATOM 2654 C C . SER A 1 361 ? 20.459 -17.851 20.613 1.00 83.58 386 SER A C 1
ATOM 2655 O O . SER A 1 361 ? 21.297 -18.284 19.818 1.00 94.90 386 SER A O 1
ATOM 2658 N N . ILE A 1 362 ? 19.160 -18.145 20.532 1.00 108.27 387 ILE A N 1
ATOM 2659 C CA . ILE A 1 362 ? 18.520 -18.650 19.319 1.00 113.21 387 ILE A CA 1
ATOM 2660 C C . ILE A 1 362 ? 17.049 -18.275 19.400 1.00 36.47 387 ILE A C 1
ATOM 2661 O O . ILE A 1 362 ? 16.462 -18.262 20.484 1.00 190.64 387 ILE A O 1
ATOM 2666 N N . TYR A 1 363 ? 16.437 -18.006 18.247 1.00 34.25 388 TYR A N 1
ATOM 2667 C CA . TYR A 1 363 ? 15.040 -17.569 18.239 1.00 201.25 388 TYR A CA 1
ATOM 2668 C C . TYR A 1 363 ? 14.109 -18.573 18.912 1.00 67.90 388 TYR A C 1
ATOM 2669 O O . TYR A 1 363 ? 12.956 -18.223 19.182 1.00 109.85 388 TYR A O 1
ATOM 2678 N N . GLY A 1 364 ? 14.585 -19.771 19.227 1.00 62.49 389 GLY A N 1
ATOM 2679 C CA . GLY A 1 364 ? 13.752 -20.875 19.654 1.00 116.05 389 GLY A CA 1
ATOM 2680 C C . GLY A 1 364 ? 13.701 -21.964 18.593 1.00 196.35 389 GLY A C 1
ATOM 2681 O O . GLY A 1 364 ? 14.205 -21.816 17.478 1.00 122.84 389 GLY A O 1
ATOM 2682 N N . THR A 1 365 ? 13.079 -23.101 18.971 1.00 85.44 390 THR A N 1
ATOM 2683 C CA . THR A 1 365 ? 13.165 -24.288 18.126 1.00 213.14 390 THR A CA 1
ATOM 2684 C C . THR A 1 365 ? 11.875 -25.123 18.025 1.00 164.07 390 THR A C 1
ATOM 2685 O O . THR A 1 365 ? 11.938 -26.252 17.507 1.00 133.03 390 THR A O 1
ATOM 2689 N N . ASP A 1 366 ? 10.731 -24.617 18.437 1.00 80.68 391 ASP A N 1
ATOM 2690 C CA . ASP A 1 366 ? 9.482 -25.395 18.428 1.00 205.81 391 ASP A CA 1
ATOM 2691 C C . ASP A 1 366 ? 8.325 -24.530 17.919 1.00 218.71 391 ASP A C 1
ATOM 2692 O O . ASP A 1 366 ? 7.807 -23.676 18.659 1.00 257.61 391 ASP A O 1
ATOM 2697 N N . PRO A 1 367 ? 7.899 -24.713 16.650 1.00 124.46 392 PRO A N 1
ATOM 2698 C CA . PRO A 1 367 ? 6.840 -23.874 16.054 1.00 105.13 392 PRO A CA 1
ATOM 2699 C C . PRO A 1 367 ? 5.499 -23.775 16.782 1.00 136.81 392 PRO A C 1
ATOM 2700 O O . PRO A 1 367 ? 4.638 -23.012 16.334 1.00 77.42 392 PRO A O 1
ATOM 2704 N N . ASN A 1 368 ? 5.233 -24.579 17.812 1.00 93.60 393 ASN A N 1
ATOM 2705 C CA . ASN A 1 368 ? 4.009 -24.408 18.592 1.00 112.27 393 ASN A CA 1
ATOM 2706 C C . ASN A 1 368 ? 4.256 -23.845 19.995 1.00 163.20 393 ASN A C 1
ATOM 2707 O O . ASN A 1 368 ? 3.485 -24.128 20.919 1.00 152.28 393 ASN A O 1
ATOM 2712 N N . THR A 1 369 ? 5.278 -23.007 20.162 1.00 96.90 394 THR A N 1
ATOM 2713 C CA . THR A 1 369 ? 5.562 -22.314 21.414 1.00 140.58 394 THR A CA 1
ATOM 2714 C C . THR A 1 369 ? 5.136 -20.856 21.289 1.00 233.63 394 THR A C 1
ATOM 2715 O O . THR A 1 369 ? 4.455 -20.464 20.332 1.00 119.15 394 THR A O 1
ATOM 2719 N N . SER A 1 370 ? 5.492 -20.057 22.295 1.00 72.41 395 SER A N 1
ATOM 2720 C CA . SER A 1 370 ? 5.245 -18.626 22.232 1.00 198.97 395 SER A CA 1
ATOM 2721 C C . SER A 1 370 ? 6.484 -17.835 21.853 1.00 175.46 395 SER A C 1
ATOM 2722 O O . SER A 1 370 ? 6.358 -16.678 21.432 1.00 120.22 395 SER A O 1
ATOM 2725 N N . SER A 1 371 ? 7.667 -18.443 21.971 1.00 117.36 396 SER A N 1
ATOM 2726 C CA . SER A 1 371 ? 8.885 -17.801 21.493 1.00 138.70 396 SER A CA 1
ATOM 2727 C C . SER A 1 371 ? 8.816 -17.490 20.005 1.00 145.53 396 SER A C 1
ATOM 2728 O O . SER A 1 371 ? 9.350 -16.467 19.555 1.00 74.34 396 SER A O 1
ATOM 2731 N N . LEU A 1 372 ? 8.168 -18.362 19.232 1.00 162.18 397 LEU A N 1
ATOM 2732 C CA . LEU A 1 372 ? 8.106 -18.270 17.782 1.00 123.43 397 LEU A CA 1
ATOM 2733 C C . LEU A 1 372 ? 6.731 -17.881 17.261 1.00 12.51 397 LEU A C 1
ATOM 2734 O O . LEU A 1 372 ? 6.633 -17.365 16.147 1.00 175.25 397 LEU A O 1
ATOM 2739 N N . GLN A 1 373 ? 5.679 -18.112 18.046 1.00 134.62 398 GLN A N 1
ATOM 2740 C CA . GLN A 1 373 ? 4.295 -17.835 17.656 1.00 74.56 398 GLN A CA 1
ATOM 2741 C C . GLN A 1 373 ? 3.964 -18.419 16.277 1.00 49.41 398 GLN A C 1
ATOM 2742 O O . GLN A 1 373 ? 3.422 -17.743 15.402 1.00 160.98 398 GLN A O 1
ATOM 2748 N N . GLY A 1 374 ? 4.263 -19.707 16.098 1.00 125.87 399 GLY A N 1
ATOM 2749 C CA . GLY A 1 374 ? 3.909 -20.409 14.871 1.00 131.19 399 GLY A CA 1
ATOM 2750 C C . GLY A 1 374 ? 4.731 -20.018 13.663 1.00 166.62 399 GLY A C 1
ATOM 2751 O O . GLY A 1 374 ? 4.265 -20.165 12.522 1.00 86.07 399 GLY A O 1
ATOM 2752 N N . ARG A 1 375 ? 5.964 -19.562 13.877 1.00 76.18 400 ARG A N 1
ATOM 2753 C CA . ARG A 1 375 ? 6.811 -19.074 12.791 1.00 100.22 400 ARG A CA 1
ATOM 2754 C C . ARG A 1 375 ? 8.140 -19.825 12.899 1.00 109.11 400 ARG A C 1
ATOM 2755 O O . ARG A 1 375 ? 9.037 -19.409 13.635 1.00 259.02 400 ARG A O 1
ATOM 2763 N N . SER A 1 376 ? 8.256 -20.925 12.149 1.00 63.23 401 SER A N 1
ATOM 2764 C CA . SER A 1 376 ? 9.517 -21.647 11.961 1.00 71.57 401 SER A CA 1
ATOM 2765 C C . SER A 1 376 ? 10.766 -20.777 11.814 1.00 152.59 401 SER A C 1
ATOM 2766 O O . SER A 1 376 ? 10.709 -19.702 11.209 1.00 151.12 401 SER A O 1
ATOM 2769 N N . VAL A 1 377 ? 11.910 -21.278 12.311 1.00 62.32 402 VAL A N 1
ATOM 2770 C CA . VAL A 1 377 ? 13.073 -20.425 12.596 1.00 69.19 402 VAL A CA 1
ATOM 2771 C C . VAL A 1 377 ? 13.521 -19.636 11.370 1.00 145.13 402 VAL A C 1
ATOM 2772 O O . VAL A 1 377 ? 13.891 -18.461 11.467 1.00 196.69 402 VAL A O 1
ATOM 2776 N N . ASN A 1 378 ? 13.583 -20.287 10.218 1.00 129.01 403 ASN A N 1
ATOM 2777 C CA . ASN A 1 378 ? 13.909 -19.556 9.000 1.00 86.92 403 ASN A CA 1
ATOM 2778 C C . ASN A 1 378 ? 12.957 -18.395 8.787 1.00 114.70 403 ASN A C 1
ATOM 2779 O O . ASN A 1 378 ? 13.382 -17.276 8.459 1.00 103.81 403 ASN A O 1
ATOM 2784 N N . GLU A 1 379 ? 11.652 -18.653 8.928 1.00 175.57 404 GLU A N 1
ATOM 2785 C CA . GLU A 1 379 ? 10.681 -17.575 8.809 1.00 46.49 404 GLU A CA 1
ATOM 2786 C C . GLU A 1 379 ? 11.135 -16.364 9.612 1.00 149.00 404 GLU A C 1
ATOM 2787 O O . GLU A 1 379 ? 11.442 -15.312 9.041 1.00 47.69 404 GLU A O 1
ATOM 2793 N N . MET A 1 380 ? 11.253 -16.523 10.935 1.00 61.92 405 MET A N 1
ATOM 2794 C CA . MET A 1 380 ? 11.583 -15.422 11.830 1.00 124.32 405 MET A CA 1
ATOM 2795 C C . MET A 1 380 ? 13.037 -14.942 11.735 1.00 70.21 405 MET A C 1
ATOM 2796 O O . MET A 1 380 ? 13.363 -13.931 12.360 1.00 104.83 405 MET A O 1
ATOM 2801 N N . THR A 1 381 ? 13.912 -15.617 10.985 1.00 67.74 406 THR A N 1
ATOM 2802 C CA . THR A 1 381 ? 15.197 -15.029 10.608 1.00 89.34 406 THR A CA 1
ATOM 2803 C C . THR A 1 381 ? 15.056 -14.062 9.450 1.00 56.38 406 THR A C 1
ATOM 2804 O O . THR A 1 381 ? 15.910 -13.184 9.274 1.00 89.43 406 THR A O 1
ATOM 2808 N N . ALA A 1 382 ? 14.022 -14.248 8.638 1.00 111.13 407 ALA A N 1
ATOM 2809 C CA . ALA A 1 382 ? 13.681 -13.302 7.583 1.00 84.12 407 ALA A CA 1
ATOM 2810 C C . ALA A 1 382 ? 12.724 -12.203 8.045 1.00 93.17 407 ALA A C 1
ATOM 2811 O O . ALA A 1 382 ? 12.644 -11.152 7.397 1.00 65.55 407 ALA A O 1
ATOM 2813 N N . ALA A 1 383 ? 11.982 -12.418 9.136 1.00 89.50 408 ALA A N 1
ATOM 2814 C CA . ALA A 1 383 ? 11.144 -11.343 9.666 1.00 58.91 408 ALA A CA 1
ATOM 2815 C C . ALA A 1 383 ? 11.997 -10.146 10.029 1.00 60.24 408 ALA A C 1
ATOM 2816 O O . ALA A 1 383 ? 11.667 -9.007 9.676 1.00 193.30 408 ALA A O 1
ATOM 2818 N N . TYR A 1 384 ? 13.091 -10.380 10.754 1.00 35.93 409 TYR A N 1
ATOM 2819 C CA . TYR A 1 384 ? 14.199 -9.426 10.752 1.00 53.96 409 TYR A CA 1
ATOM 2820 C C . TYR A 1 384 ? 14.994 -9.633 9.481 1.00 93.48 409 TYR A C 1
ATOM 2821 O O . TYR A 1 384 ? 14.982 -10.708 8.870 1.00 125.21 409 TYR A O 1
ATOM 2830 N N . TYR A 1 385 ? 15.694 -8.594 9.068 1.00 60.02 410 TYR A N 1
ATOM 2831 C CA . TYR A 1 385 ? 16.191 -8.578 7.695 1.00 100.44 410 TYR A CA 1
ATOM 2832 C C . TYR A 1 385 ? 17.417 -9.488 7.562 1.00 87.80 410 TYR A C 1
ATOM 2833 O O . TYR A 1 385 ? 18.497 -9.109 7.112 1.00 201.96 410 TYR A O 1
ATOM 2842 N N . GLY A 1 386 ? 17.196 -10.739 7.968 1.00 142.87 411 GLY A N 1
ATOM 2843 C CA . GLY A 1 386 ? 18.173 -11.812 7.891 1.00 167.80 411 GLY A CA 1
ATOM 2844 C C . GLY A 1 386 ? 19.329 -11.704 8.850 1.00 27.74 411 GLY A C 1
ATOM 2845 O O . GLY A 1 386 ? 20.457 -12.064 8.492 1.00 193.78 411 GLY A O 1
ATOM 2846 N N . ARG A 1 387 ? 19.095 -11.206 10.052 1.00 92.53 412 ARG A N 1
ATOM 2847 C CA . ARG A 1 387 ? 20.152 -11.092 11.048 1.00 182.47 412 ARG A CA 1
ATOM 2848 C C . ARG A 1 387 ? 19.913 -12.219 12.032 1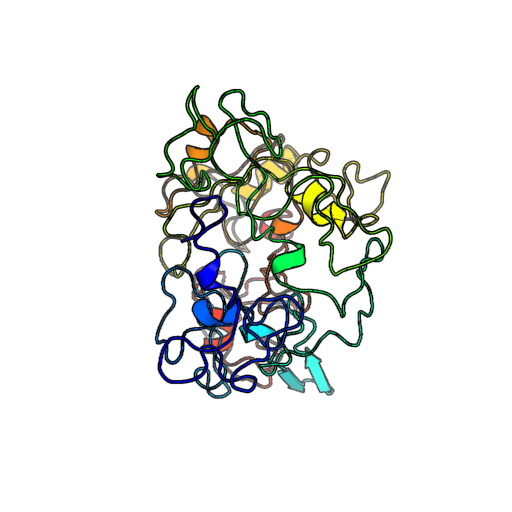.00 64.32 412 ARG A C 1
ATOM 2849 O O . ARG A 1 387 ? 18.805 -12.380 12.546 1.00 162.79 412 ARG A O 1
ATOM 2857 N N . THR A 1 388 ? 20.932 -13.043 12.216 1.00 178.89 413 THR A N 1
ATOM 2858 C CA . THR A 1 388 ? 20.824 -14.215 13.061 1.00 58.99 413 THR A CA 1
ATOM 2859 C C . THR A 1 388 ? 20.499 -13.809 14.493 1.00 206.53 413 THR A C 1
ATOM 2860 O O . THR A 1 388 ? 20.677 -12.651 14.904 1.00 164.05 413 THR A O 1
ATOM 2864 N N . ALA A 1 389 ? 20.050 -14.793 15.271 1.00 89.98 414 ALA A N 1
ATOM 2865 C CA . ALA A 1 389 ? 19.821 -14.569 16.695 1.00 200.39 414 ALA A CA 1
ATOM 2866 C C . ALA A 1 389 ? 21.141 -14.588 17.473 1.00 43.42 414 ALA A C 1
ATOM 2867 O O . ALA A 1 389 ? 21.261 -15.278 18.488 1.00 227.43 414 ALA A O 1
ATOM 2869 N N . ASP A 1 390 ? 22.122 -13.809 17.012 1.00 161.88 415 ASP A N 1
ATOM 2870 C CA . ASP A 1 390 ? 23.429 -13.702 17.647 1.00 83.24 415 ASP A CA 1
ATOM 2871 C C . ASP A 1 390 ? 23.861 -12.265 17.781 1.00 163.22 415 ASP A C 1
ATOM 2872 O O . ASP A 1 390 ? 24.960 -12.017 18.293 1.00 84.01 415 ASP A O 1
ATOM 2877 N N . LYS A 1 391 ? 23.089 -11.333 17.229 1.00 143.51 416 LYS A N 1
ATOM 2878 C CA . LYS A 1 391 ? 23.215 -9.914 17.498 1.00 122.73 416 LYS A CA 1
ATOM 2879 C C . LYS A 1 391 ? 22.316 -9.475 18.635 1.00 154.91 416 LYS A C 1
ATOM 2880 O O . LYS A 1 391 ? 21.961 -8.289 18.731 1.00 131.56 416 LYS A O 1
ATOM 2886 N N . PHE A 1 392 ? 21.931 -10.419 19.484 1.00 89.01 417 PHE A N 1
ATOM 2887 C CA . PHE A 1 392 ? 21.078 -10.166 20.625 1.00 147.00 417 PHE A CA 1
ATOM 2888 C C . PHE A 1 392 ? 21.558 -11.051 21.761 1.00 41.58 417 PHE A C 1
ATOM 2889 O O . PHE A 1 392 ? 22.113 -12.128 21.523 1.00 241.68 417 PHE A O 1
ATOM 2897 N N . ALA A 1 393 ? 21.348 -10.600 23.003 1.00 193.43 418 ALA A N 1
ATOM 2898 C CA . ALA A 1 393 ? 21.761 -11.385 24.158 1.00 99.59 418 ALA A CA 1
ATOM 2899 C C . ALA A 1 393 ? 20.994 -12.703 24.221 1.00 41.15 418 ALA A C 1
ATOM 2900 O O . ALA A 1 393 ? 19.908 -12.834 23.654 1.00 140.90 418 ALA A O 1
ATOM 2902 N N . PRO A 1 394 ? 21.552 -13.700 24.908 1.00 105.97 419 PRO A N 1
ATOM 2903 C CA . PRO A 1 394 ? 20.824 -14.960 25.112 1.00 87.11 419 PRO A CA 1
ATOM 2904 C C . PRO A 1 394 ? 19.364 -14.842 25.505 1.00 80.33 419 PRO A C 1
ATOM 2905 O O . PRO A 1 394 ? 18.591 -15.758 25.207 1.00 179.62 419 PRO A O 1
ATOM 2909 N N . TYR A 1 395 ? 18.950 -13.776 26.172 1.00 65.41 420 TYR A N 1
ATOM 2910 C CA . TYR A 1 395 ? 17.535 -13.676 26.504 1.00 95.18 420 TYR A CA 1
ATOM 2911 C C . TYR A 1 395 ? 16.924 -12.344 26.131 1.00 144.89 420 TYR A C 1
ATOM 2912 O O . TYR A 1 395 ? 15.967 -11.895 26.773 1.00 108.81 420 TYR A O 1
ATOM 2921 N N . GLN A 1 396 ? 17.392 -11.767 25.021 1.00 154.95 421 GLN A N 1
ATOM 2922 C CA . GLN A 1 396 ? 16.976 -10.444 24.555 1.00 51.12 421 GLN A CA 1
ATOM 2923 C C . GLN A 1 396 ? 15.510 -10.171 24.813 1.00 148.51 421 GLN A C 1
ATOM 2924 O O . GLN A 1 396 ? 14.643 -10.998 24.517 1.00 169.17 421 GLN A O 1
ATOM 2930 N N . ARG A 1 397 ? 15.243 -9.001 25.359 1.00 64.45 422 ARG A N 1
ATOM 2931 C CA . ARG A 1 397 ? 13.879 -8.632 25.652 1.00 94.63 422 ARG A CA 1
ATOM 2932 C C . ARG A 1 397 ? 13.385 -7.745 24.538 1.00 48.70 422 ARG A C 1
ATOM 2933 O O . ARG A 1 397 ? 14.018 -7.636 23.488 1.00 139.93 422 ARG A O 1
ATOM 2941 N N . ALA A 1 398 ? 12.255 -7.085 24.777 1.00 146.09 423 ALA A N 1
ATOM 2942 C CA . ALA A 1 398 ? 11.545 -6.304 23.773 1.00 63.72 423 ALA A CA 1
ATOM 2943 C C . ALA A 1 398 ? 12.545 -5.367 23.136 1.00 73.47 423 ALA A C 1
ATOM 2944 O O . ALA A 1 398 ? 13.736 -5.448 23.445 1.00 66.64 423 ALA A O 1
ATOM 2946 N N . LEU A 1 399 ? 12.135 -4.544 22.184 1.00 85.73 424 LEU A N 1
ATOM 2947 C CA . LEU A 1 399 ? 13.171 -3.845 21.439 1.00 66.04 424 LEU A CA 1
ATOM 2948 C C . LEU A 1 399 ? 12.869 -2.369 21.205 1.00 115.41 424 LEU A C 1
ATOM 2949 O O . LEU A 1 399 ? 13.567 -1.728 20.404 1.00 53.17 424 LEU A O 1
ATOM 2954 N N . CYS A 1 400 ? 11.891 -1.786 21.912 1.00 44.16 425 CYS A N 1
ATOM 2955 C CA . CYS A 1 400 ? 11.945 -0.335 22.033 1.00 97.80 425 CYS A CA 1
ATOM 2956 C C . CYS A 1 400 ? 13.240 0.080 22.694 1.00 94.58 425 CYS A C 1
ATOM 2957 O O . CYS A 1 400 ? 13.771 1.154 22.401 1.00 52.34 425 CYS A O 1
ATOM 2960 N N . ASN A 1 401 ? 13.798 -0.805 23.519 1.00 59.98 426 ASN A N 1
ATOM 2961 C CA . ASN A 1 401 ? 14.876 -0.442 24.428 1.00 77.77 426 ASN A CA 1
ATOM 2962 C C . ASN A 1 401 ? 16.025 0.280 23.747 1.00 117.61 426 ASN A C 1
ATOM 2963 O O . ASN A 1 401 ? 16.790 0.980 24.422 1.00 71.62 426 ASN A O 1
ATOM 2968 N N . LYS A 1 402 ? 16.185 0.135 22.428 1.00 33.39 427 LYS A N 1
ATOM 2969 C CA . LYS A 1 402 ? 17.257 0.899 21.810 1.00 136.35 427 LYS A CA 1
ATOM 2970 C C . LYS A 1 402 ? 17.172 2.403 22.091 1.00 26.88 427 LYS A C 1
ATOM 2971 O O . LYS A 1 402 ? 18.115 3.130 21.753 1.00 162.71 427 LYS A O 1
ATOM 2977 N N . CYS A 1 403 ? 16.083 2.888 22.685 1.00 83.90 428 CYS A N 1
ATOM 2978 C CA . CYS A 1 403 ? 15.904 4.288 23.045 1.00 89.66 428 CYS A CA 1
ATOM 2979 C C . CYS A 1 403 ? 15.720 4.428 24.538 1.00 21.84 428 CYS A C 1
ATOM 2980 O O . CYS A 1 403 ? 16.338 5.278 25.192 1.00 202.81 428 CYS A O 1
ATOM 2983 N N . HIS A 1 404 ? 14.796 3.644 25.057 1.00 103.84 429 HIS A N 1
ATOM 2984 C CA . HIS A 1 404 ? 14.389 3.633 26.438 1.00 65.79 429 HIS A CA 1
ATOM 2985 C C . HIS A 1 404 ? 15.111 2.470 27.096 1.00 76.22 429 HIS A C 1
ATOM 2986 O O . HIS A 1 404 ? 14.739 1.317 26.899 1.00 136.11 429 HIS A O 1
ATOM 2993 N N . ALA A 1 405 ? 16.176 2.738 27.842 1.00 47.64 430 ALA A N 1
ATOM 2994 C CA . ALA A 1 405 ? 17.060 1.640 28.229 1.00 66.47 430 ALA A CA 1
ATOM 2995 C C . ALA A 1 405 ? 16.464 0.887 29.407 1.00 105.30 430 ALA A C 1
ATOM 2996 O O . ALA A 1 405 ? 17.076 0.734 30.464 1.00 155.36 430 ALA A O 1
ATOM 2998 N N . LYS A 1 406 ? 15.264 0.353 29.176 1.00 49.21 431 LYS A N 1
ATOM 2999 C CA . LYS A 1 406 ? 14.554 -0.325 30.249 1.00 77.72 431 LYS A CA 1
ATOM 3000 C C . LYS A 1 406 ? 15.098 -1.736 30.391 1.00 63.12 431 LYS A C 1
ATOM 3001 O O . LYS A 1 406 ? 14.335 -2.699 30.352 1.00 65.37 431 LYS A O 1
ATOM 3007 N N . ASP A 1 407 ? 16.424 -1.844 30.528 1.00 183.82 432 ASP A N 1
ATOM 3008 C CA . ASP A 1 407 ? 17.139 -3.080 30.831 1.00 135.93 432 ASP A CA 1
ATOM 3009 C C . ASP A 1 407 ? 18.219 -2.774 31.856 1.00 281.58 432 ASP A C 1
ATOM 3010 O O . ASP A 1 407 ? 18.333 -1.645 32.329 1.00 299.83 432 ASP A O 1
#

InterPro domains:
  IPR036280 Multiheme cytochrome superfamily [SSF48695] (23-431)
  IPR036280 Multiheme cytochrome superfamily [SSF48695] (30-360)
  IPR051174 Cytochrome c-type Electron Transfer [PTHR30333] (11-431)

Radius of gyration: 21.83 Å; Cα contacts (8 Å, |Δi|>4): 937; chains: 1; bounding box: 46×51×64 Å

B-factor: mean 104.07, std 59.22, range [0.5, 445.43]

Secondary structure (DSSP, 8-state):
--SSS---GGGTB-SSS-SSSS-SSSSS-TT---SSSBSSSSTTTTTHHHHS-SS--S--SS-----TTTS-SS-------SS--GGGSS----B-SSS-B---STTSSPPP--TTSS----SS-SS-SSS---TTS--HHHHB-SS---EE-SSS-EESSSS-B-S---SSSSPPP-SS-BEE-SSSB--TT---TTS-SS----S--------SS-----SSS-------S-HHHHHTTT--TT-BSSTTTS-S--BSSS----HHHHHHHHHBSSSS-B---GGG---SSS--------HHHHHTS--SSTT------TT----GGGTB-SS--SSTTTBSS--SSSBSSEE-SSSSEES-S-TTSTTTSS--HHHHHHHTTS--TTSS-TT-B-SGGGTS---